Protein AF-A0AAW1X7Z1-F1 (afdb_monomer)

Sequence (571 aa):
MLVQHVFPEFSSPVGHLRAKAAWVAGQYAHINFSDPNNFLKALHSVVAGMRDPELPVRVDSVFALRSFVEACRDLNEIRPILPQLLDEFFKLMNEVENEDLVFTLETIVDKFGEEMAPYALGLCQNLAAAFWRCMNTAEADEDADDPGALAAVGCLRAISTILESVSRLPHLFVQVEPTLLPIMRRMLTTDGQEVFEEVLEIVSYMTFFSPTISLDMWSLWPLMMEALADWAIDFFPNILVPLDNYISRGTAHFLSCKEPDYQQSLWNMISSILADRNMEDGDIEPAPKLIQVLFQNCRGQVDQWVEPYIRITFERLRRAEKSYLKCLLVQVIADALYYNAALTLNILQKLGVAADLFNLWFQMLQEVKKSGVRVHFKREHDKKVCCLGLTSLLTLPAGQLPAEALGRVFRATLDLLVAYKEQVAAAAKEEEAEDDDDMDGFQTDDEDDGSDKEMGVDAEDGDEADSLKFQKLAAQAKCFRPSDEFDDDSDEDFSDDEELQSPIDEVDPFILFVDAVKAMQASDPPRFQSLTQTLDFHYQALANGVAQHAELRRAEIEKEKMEKAAAATVL

InterPro domains:
  IPR011989 Armadillo-like helical [G3DSA:1.25.10.10] (1-538)
  IPR016024 Armadillo-type fold [SSF48371] (2-546)
  IPR058669 Importin-7/11-like, TPR repeats [PF25758] (175-438)

Structure (mmCIF, N/CA/C/O backbone):
data_AF-A0AAW1X7Z1-F1
#
_entry.id   AF-A0AAW1X7Z1-F1
#
loop_
_atom_site.group_PDB
_atom_site.id
_atom_site.type_symbol
_atom_site.label_atom_id
_atom_site.label_alt_id
_atom_site.label_comp_id
_atom_site.label_asym_id
_atom_site.label_entity_id
_atom_site.label_seq_id
_atom_site.pdbx_PDB_ins_code
_atom_site.Cartn_x
_atom_site.Cartn_y
_atom_site.Cartn_z
_atom_site.occupancy
_atom_site.B_iso_or_equiv
_atom_site.auth_seq_id
_atom_site.auth_comp_id
_atom_site.auth_asym_id
_atom_site.auth_atom_id
_atom_site.pdbx_PDB_model_num
ATOM 1 N N . MET A 1 1 ? 24.630 26.904 -36.105 1.00 78.12 1 MET A N 1
ATOM 2 C CA . MET A 1 1 ? 25.651 26.047 -35.461 1.00 78.12 1 MET A CA 1
ATOM 3 C C . MET A 1 1 ? 25.358 24.567 -35.695 1.00 78.12 1 MET A C 1
ATOM 5 O O . MET A 1 1 ? 26.027 24.008 -36.551 1.00 78.12 1 MET A O 1
ATOM 9 N N . LEU A 1 2 ? 24.337 23.959 -35.068 1.00 84.25 2 LEU A N 1
ATOM 10 C CA . LEU A 1 2 ? 24.018 22.520 -35.229 1.00 84.25 2 LEU A CA 1
ATOM 11 C C . LEU A 1 2 ? 23.860 22.078 -36.695 1.00 84.25 2 LEU A C 1
ATOM 13 O O . LEU A 1 2 ? 24.589 21.210 -37.165 1.00 84.25 2 LEU A O 1
ATOM 17 N N . VAL A 1 3 ? 22.991 22.750 -37.456 1.00 85.69 3 VAL A N 1
ATOM 18 C CA . VAL A 1 3 ? 22.725 22.412 -38.869 1.00 85.69 3 VAL A CA 1
ATOM 19 C C . VAL A 1 3 ? 23.968 22.547 -39.761 1.00 85.69 3 VAL A C 1
ATOM 21 O O . VAL A 1 3 ? 24.129 21.799 -40.718 1.00 85.69 3 VAL A O 1
ATOM 24 N N . GLN A 1 4 ? 24.850 23.504 -39.462 1.00 86.88 4 GLN A N 1
ATOM 25 C CA . GLN A 1 4 ? 26.013 23.815 -40.300 1.00 86.88 4 GLN A CA 1
ATOM 26 C C . GLN A 1 4 ? 27.246 22.971 -39.961 1.00 86.88 4 GLN A C 1
ATOM 28 O O . GLN A 1 4 ? 28.031 22.687 -40.859 1.00 86.88 4 GLN A O 1
ATOM 33 N N . HIS A 1 5 ? 27.428 22.596 -38.692 1.00 88.50 5 HIS A N 1
ATOM 34 C CA . HIS A 1 5 ? 28.672 21.984 -38.211 1.00 88.50 5 HIS A CA 1
ATOM 35 C C . HIS A 1 5 ? 28.496 20.601 -37.582 1.00 88.50 5 HIS A C 1
ATOM 37 O O . HIS A 1 5 ? 29.456 19.848 -37.562 1.00 88.50 5 HIS A O 1
ATOM 43 N N . VAL A 1 6 ? 27.308 20.257 -37.079 1.00 88.62 6 VAL A N 1
ATOM 44 C CA . VAL A 1 6 ? 27.061 18.971 -36.399 1.00 88.62 6 VAL A CA 1
ATOM 45 C C . VAL A 1 6 ? 26.330 18.003 -37.324 1.00 88.62 6 VAL A C 1
ATOM 47 O O . VAL A 1 6 ? 26.737 16.858 -37.471 1.00 88.62 6 VAL A O 1
ATOM 50 N N . PHE A 1 7 ? 25.296 18.466 -38.032 1.00 90.44 7 PHE A N 1
ATOM 51 C CA . PHE A 1 7 ? 24.502 17.606 -38.921 1.00 90.44 7 PHE A CA 1
ATOM 52 C C . PHE A 1 7 ? 25.313 16.942 -40.050 1.00 90.44 7 PHE A C 1
ATOM 54 O O . PHE A 1 7 ? 25.061 15.771 -40.331 1.00 90.44 7 PHE A O 1
ATOM 61 N N . PRO A 1 8 ? 26.284 17.618 -40.699 1.00 92.31 8 PRO A N 1
ATOM 62 C CA . PRO A 1 8 ? 27.117 16.972 -41.714 1.00 92.31 8 PRO A CA 1
ATOM 63 C C . PRO A 1 8 ? 27.983 15.833 -41.158 1.00 92.31 8 PRO A C 1
ATOM 65 O O . PRO A 1 8 ? 28.265 14.872 -41.874 1.00 92.31 8 PRO A O 1
ATOM 68 N N . GLU A 1 9 ? 28.379 15.917 -39.885 1.00 91.88 9 GLU A N 1
ATOM 69 C CA . GLU A 1 9 ? 29.308 14.968 -39.268 1.00 91.88 9 GLU A CA 1
ATOM 70 C C . GLU A 1 9 ? 28.668 13.605 -38.978 1.00 91.88 9 GLU A C 1
ATOM 72 O O . GLU A 1 9 ? 29.387 12.612 -38.931 1.00 91.88 9 GLU A O 1
ATOM 77 N N . PHE A 1 10 ? 27.333 13.499 -38.918 1.00 89.31 10 PHE A N 1
ATOM 78 C CA . PHE A 1 10 ? 26.640 12.201 -38.847 1.00 89.31 10 PHE A CA 1
ATOM 79 C C . PHE A 1 10 ? 26.930 11.294 -40.054 1.00 89.31 10 PHE A C 1
ATOM 81 O O . PHE A 1 10 ? 26.824 10.078 -39.953 1.00 89.31 10 PHE A O 1
ATOM 88 N N . SER A 1 11 ? 27.309 11.864 -41.203 1.00 89.69 11 SER A N 1
ATOM 89 C CA . SER A 1 11 ? 27.696 11.114 -42.411 1.00 89.69 11 SER A CA 1
ATOM 90 C C . SER A 1 11 ? 29.213 11.060 -42.625 1.00 89.69 11 SER A C 1
ATOM 92 O O . SER A 1 11 ? 29.674 10.691 -43.708 1.00 89.69 11 SER A O 1
ATOM 94 N N . SER A 1 12 ? 30.004 11.456 -41.625 1.00 90.62 12 SER A N 1
ATOM 95 C CA . SER A 1 12 ? 31.462 11.463 -41.716 1.00 90.62 12 SER A CA 1
ATOM 96 C C . SER A 1 12 ? 32.001 10.041 -41.917 1.00 90.62 12 SER A C 1
ATOM 98 O O . SER A 1 12 ? 31.520 9.107 -41.270 1.00 90.62 12 SER A O 1
ATOM 100 N N . PRO A 1 13 ? 33.034 9.830 -42.756 1.00 89.06 13 PRO A N 1
ATOM 101 C CA . PRO A 1 13 ? 33.662 8.514 -42.900 1.00 89.06 13 PRO A CA 1
ATOM 102 C C . PRO A 1 13 ? 34.384 8.060 -41.622 1.00 89.06 13 PRO A C 1
ATOM 104 O O . PRO A 1 13 ? 34.803 6.911 -41.527 1.00 89.06 13 PRO A O 1
ATOM 107 N N . VAL A 1 14 ? 34.535 8.953 -40.643 1.00 90.56 14 VAL A N 1
ATOM 108 C CA . VAL A 1 14 ? 35.274 8.735 -39.405 1.00 90.56 14 VAL A CA 1
ATOM 109 C C . VAL A 1 14 ? 34.296 8.584 -38.237 1.00 90.56 14 VAL A C 1
ATOM 111 O O . VAL A 1 14 ? 33.600 9.541 -37.899 1.00 90.56 14 VAL A O 1
ATOM 114 N N . GLY A 1 15 ? 34.235 7.417 -37.589 1.00 88.81 15 GLY A N 1
ATOM 115 C CA . GLY A 1 15 ? 33.183 7.173 -36.596 1.00 88.81 15 GLY A CA 1
ATOM 116 C C . GLY A 1 15 ? 33.304 7.956 -35.297 1.00 88.81 15 GLY A C 1
ATOM 117 O O . GLY A 1 15 ? 32.279 8.340 -34.755 1.00 88.81 15 GLY A O 1
ATOM 118 N N . HIS A 1 16 ? 34.498 8.352 -34.843 1.00 89.88 16 HIS A N 1
ATOM 119 C CA . HIS A 1 16 ? 34.582 9.246 -33.676 1.00 89.88 16 HIS A CA 1
ATOM 120 C C . HIS A 1 16 ? 33.929 10.619 -33.921 1.00 89.88 16 HIS A C 1
ATOM 122 O O . HIS A 1 16 ? 33.432 11.232 -32.979 1.00 89.88 16 HIS A O 1
ATOM 128 N N . LEU A 1 17 ? 33.897 11.097 -35.174 1.00 91.81 17 LEU A N 1
ATOM 129 C CA . LEU A 1 17 ? 33.170 12.318 -35.533 1.00 91.81 17 LEU A CA 1
ATOM 130 C C . LEU A 1 17 ? 31.658 12.075 -35.548 1.00 91.81 17 LEU A C 1
ATOM 132 O O . LEU A 1 17 ? 30.921 12.917 -35.042 1.00 91.81 17 LEU A O 1
ATOM 136 N N . ARG A 1 18 ? 31.201 10.908 -36.029 1.00 94.50 18 ARG A N 1
ATOM 137 C CA . ARG A 1 18 ? 29.783 10.510 -35.958 1.00 94.50 18 ARG A CA 1
ATOM 138 C C . ARG A 1 18 ? 29.297 10.383 -34.509 1.00 94.50 18 ARG A C 1
ATOM 140 O O . ARG A 1 18 ? 28.257 10.937 -34.173 1.00 94.50 18 ARG A O 1
ATOM 147 N N . ALA A 1 19 ? 30.079 9.736 -33.643 1.00 91.38 19 ALA A N 1
ATOM 148 C CA . ALA A 1 19 ? 29.779 9.580 -32.217 1.00 91.38 19 ALA A CA 1
ATOM 149 C C . ALA A 1 19 ? 29.665 10.945 -31.521 1.00 91.38 19 ALA A C 1
ATOM 151 O O . ALA A 1 19 ? 28.648 11.263 -30.909 1.00 91.38 19 ALA A O 1
ATOM 152 N N . LYS A 1 20 ? 30.648 11.835 -31.731 1.00 93.12 20 LYS A N 1
ATOM 153 C CA . LYS A 1 20 ? 30.583 13.199 -31.187 1.00 93.12 20 LYS A CA 1
ATOM 154 C C . LYS A 1 20 ? 29.455 14.033 -31.778 1.00 93.12 20 LYS A C 1
ATOM 156 O O . LYS A 1 20 ? 28.903 14.859 -31.055 1.00 93.12 20 LYS A O 1
ATOM 161 N N . ALA A 1 21 ? 29.079 13.821 -33.036 1.00 92.75 21 ALA A N 1
ATOM 162 C CA . ALA A 1 21 ? 27.907 14.471 -33.609 1.00 92.75 21 ALA A CA 1
ATOM 163 C C . ALA A 1 21 ? 26.618 14.050 -32.886 1.00 92.75 21 ALA A C 1
ATOM 165 O O . ALA A 1 21 ? 25.820 14.922 -32.542 1.00 92.75 21 ALA A O 1
ATOM 166 N N . ALA A 1 22 ? 26.457 12.754 -32.594 1.00 92.50 22 ALA A N 1
ATOM 167 C CA . ALA A 1 22 ? 25.335 12.230 -31.816 1.00 92.50 22 ALA A CA 1
ATOM 168 C C . ALA A 1 22 ? 25.312 12.812 -30.397 1.00 92.50 22 ALA A C 1
ATOM 170 O O . ALA A 1 22 ? 24.315 13.418 -30.005 1.00 92.50 22 ALA A O 1
ATOM 171 N N . TRP A 1 23 ? 26.438 12.746 -29.680 1.00 92.12 23 TRP A N 1
ATOM 172 C CA . TRP A 1 23 ? 26.551 13.293 -28.327 1.00 92.12 23 TRP A CA 1
ATOM 173 C C . TRP A 1 23 ? 26.206 14.789 -28.270 1.00 92.12 23 TRP A C 1
ATOM 175 O O . TRP A 1 23 ? 25.364 15.201 -27.476 1.00 92.12 23 TRP A O 1
ATOM 185 N N . VAL A 1 24 ? 26.796 15.611 -29.153 1.00 93.06 24 VAL A N 1
ATOM 186 C CA . VAL A 1 24 ? 26.499 17.055 -29.203 1.00 93.06 24 VAL A CA 1
ATOM 187 C C . VAL A 1 24 ? 25.028 17.298 -29.537 1.00 93.06 24 VAL A C 1
ATOM 189 O O . VAL A 1 24 ? 24.424 18.196 -28.960 1.00 93.06 24 VAL A O 1
ATOM 192 N N . ALA A 1 25 ? 24.435 16.525 -30.449 1.00 91.69 25 ALA A N 1
ATOM 193 C CA . ALA A 1 25 ? 23.019 16.668 -30.770 1.00 91.69 25 ALA A CA 1
ATOM 194 C C . ALA A 1 25 ? 22.126 16.409 -29.545 1.00 91.69 25 ALA A C 1
ATOM 196 O O . ALA A 1 25 ? 21.204 17.191 -29.322 1.00 91.69 25 ALA A O 1
ATOM 197 N N . GLY A 1 26 ? 22.438 15.392 -28.733 1.00 89.88 26 GLY A N 1
ATOM 198 C CA . GLY A 1 26 ? 21.724 15.099 -27.484 1.00 89.88 26 GLY A CA 1
ATOM 199 C C . GLY A 1 26 ? 21.792 16.242 -26.466 1.00 89.88 26 GLY A C 1
ATOM 200 O O . GLY A 1 26 ? 20.762 16.670 -25.955 1.00 89.88 26 GLY A O 1
ATOM 201 N N . GLN A 1 27 ? 22.975 16.835 -26.256 1.00 90.38 27 GLN A N 1
ATOM 202 C CA . GLN A 1 27 ? 23.158 17.967 -25.323 1.00 90.38 27 GLN A CA 1
ATOM 203 C C . GLN A 1 27 ? 22.302 19.197 -25.667 1.00 90.38 27 GLN A C 1
ATOM 205 O O . GLN A 1 27 ? 21.994 20.015 -24.803 1.00 90.38 27 GLN A O 1
ATOM 210 N N . TYR A 1 28 ? 21.925 19.345 -26.937 1.00 90.62 28 TYR A N 1
ATOM 211 C CA . TYR A 1 28 ? 21.096 20.444 -27.418 1.00 90.62 28 TYR A CA 1
ATOM 212 C C . TYR A 1 28 ? 19.674 19.999 -27.790 1.00 90.62 28 TYR A C 1
ATOM 214 O O . TYR A 1 28 ? 18.987 20.734 -28.495 1.00 90.62 28 TYR A O 1
ATOM 222 N N . ALA A 1 29 ? 19.203 18.836 -27.331 1.00 86.75 29 ALA A N 1
ATOM 223 C CA . ALA A 1 29 ? 17.858 18.349 -27.648 1.00 86.75 29 ALA A CA 1
ATOM 224 C C . ALA A 1 29 ? 16.745 19.283 -27.129 1.00 86.75 29 ALA A C 1
ATOM 226 O O . ALA A 1 29 ? 15.744 19.477 -27.814 1.00 86.75 29 ALA A O 1
ATOM 227 N N . HIS A 1 30 ? 16.952 19.934 -25.978 1.00 85.69 30 HIS A N 1
ATOM 228 C CA . HIS A 1 30 ? 15.960 20.804 -25.326 1.00 85.69 30 HIS A CA 1
ATOM 229 C C . HIS A 1 30 ? 15.950 22.260 -25.822 1.00 85.69 30 HIS A C 1
ATOM 231 O O . HIS A 1 30 ? 15.233 23.095 -25.270 1.00 85.69 30 HIS A O 1
ATOM 237 N N . ILE A 1 31 ? 16.754 22.620 -26.829 1.00 88.44 31 ILE A N 1
ATOM 238 C CA . ILE A 1 31 ? 16.728 23.996 -27.341 1.00 88.44 31 ILE A CA 1
ATOM 239 C C . ILE A 1 31 ? 15.442 24.264 -28.128 1.00 88.44 31 ILE A C 1
ATOM 241 O O . ILE A 1 31 ? 14.893 23.385 -28.787 1.00 88.44 31 ILE A O 1
ATOM 245 N N . ASN A 1 32 ? 15.025 25.528 -28.175 1.00 81.75 32 ASN A N 1
ATOM 246 C CA . ASN A 1 32 ? 13.953 25.949 -29.072 1.00 81.75 32 ASN A CA 1
ATOM 247 C C . ASN A 1 32 ? 14.459 25.992 -30.522 1.00 81.75 32 ASN A C 1
ATOM 249 O O . ASN A 1 32 ? 15.088 26.961 -30.960 1.00 81.75 32 ASN A O 1
ATOM 253 N N . PHE A 1 33 ? 14.193 24.926 -31.279 1.00 82.38 33 PHE A N 1
ATOM 254 C CA . PHE A 1 33 ? 14.494 24.865 -32.706 1.00 82.38 33 PHE A CA 1
ATOM 255 C C . PHE A 1 33 ? 13.603 25.844 -33.476 1.00 82.38 33 PHE A C 1
ATOM 257 O O . PHE A 1 33 ? 12.383 25.734 -33.459 1.00 82.38 33 PHE A O 1
ATOM 264 N N . SER A 1 34 ? 14.215 26.776 -34.215 1.00 82.38 34 SER A N 1
ATOM 265 C CA . SER A 1 34 ? 13.469 27.727 -35.056 1.00 82.38 34 SER A CA 1
ATOM 266 C C . SER A 1 34 ? 12.692 27.053 -36.194 1.00 82.38 34 SER A C 1
ATOM 268 O O . SER A 1 34 ? 11.725 27.615 -36.690 1.00 82.38 34 SER A O 1
ATOM 270 N N . ASP A 1 35 ? 13.131 25.867 -36.623 1.00 82.88 35 ASP A N 1
ATOM 271 C CA . ASP A 1 35 ? 12.431 25.016 -37.587 1.00 82.88 35 ASP A CA 1
ATOM 272 C C . ASP A 1 35 ? 12.315 23.601 -36.992 1.00 82.88 35 ASP A C 1
ATOM 274 O O . ASP A 1 35 ? 13.356 22.949 -36.812 1.00 82.88 35 ASP A O 1
ATOM 278 N N . PRO A 1 36 ? 11.089 23.122 -36.696 1.00 81.75 36 PRO A N 1
ATOM 279 C CA . PRO A 1 36 ? 10.838 21.795 -36.129 1.00 81.75 36 PRO A CA 1
ATOM 280 C C . PRO A 1 36 ? 11.429 20.645 -36.952 1.00 81.75 36 PRO A C 1
ATOM 282 O O . PRO A 1 36 ? 11.825 19.622 -36.394 1.00 81.75 36 PRO A O 1
ATOM 285 N N . ASN A 1 37 ? 11.598 20.817 -38.268 1.00 85.38 37 ASN A N 1
ATOM 286 C CA . ASN A 1 37 ? 12.212 19.791 -39.114 1.00 85.38 37 ASN A CA 1
ATOM 287 C C . ASN A 1 37 ? 13.675 19.522 -38.743 1.00 85.38 37 ASN A C 1
ATOM 289 O O . ASN A 1 37 ? 14.184 18.430 -38.996 1.00 85.38 37 ASN A O 1
ATOM 293 N N . ASN A 1 38 ? 14.373 20.491 -38.142 1.00 87.62 38 ASN A N 1
ATOM 294 C CA . ASN A 1 38 ? 15.744 20.278 -37.684 1.00 87.62 38 ASN A CA 1
ATOM 295 C C . ASN A 1 38 ? 15.801 19.375 -36.450 1.00 87.62 38 ASN A C 1
ATOM 297 O O . ASN A 1 38 ? 16.740 18.588 -36.351 1.00 87.62 38 ASN A O 1
ATOM 301 N N . PHE A 1 39 ? 14.804 19.445 -35.562 1.00 87.50 39 PHE A N 1
ATOM 302 C CA . PHE A 1 39 ? 14.677 18.511 -34.442 1.00 87.50 39 PHE A CA 1
ATOM 303 C C . PHE A 1 39 ? 14.474 17.087 -34.967 1.00 87.50 39 PHE A C 1
ATOM 305 O O . PHE A 1 39 ? 15.271 16.202 -34.663 1.00 87.50 39 PHE A O 1
ATOM 312 N N . LEU A 1 40 ? 13.498 16.890 -35.862 1.00 85.81 40 LEU A N 1
ATOM 313 C CA . LEU A 1 40 ? 13.223 15.582 -36.473 1.00 85.81 40 LEU A CA 1
ATOM 314 C C . LEU A 1 40 ? 14.429 15.041 -37.243 1.00 85.81 40 LEU A C 1
ATOM 316 O O . LEU A 1 40 ? 14.763 13.863 -37.154 1.00 85.81 40 LEU A O 1
ATOM 320 N N . LYS A 1 41 ? 15.142 15.905 -37.969 1.00 87.94 41 LYS A N 1
ATOM 321 C CA . LYS A 1 41 ? 16.356 15.505 -38.682 1.00 87.94 41 LYS A CA 1
ATOM 322 C C . LYS A 1 41 ? 17.467 15.063 -37.728 1.00 87.94 41 LYS A C 1
ATOM 324 O O . LYS A 1 41 ? 18.165 14.098 -38.043 1.00 87.94 41 LYS A O 1
ATOM 329 N N . ALA A 1 42 ? 17.645 15.746 -36.597 1.00 88.56 42 ALA A N 1
ATOM 330 C CA . ALA A 1 42 ? 18.606 15.340 -35.575 1.00 88.56 42 ALA A CA 1
ATOM 331 C C . ALA A 1 42 ? 18.205 13.991 -34.963 1.00 88.56 42 ALA A C 1
ATOM 333 O O . ALA A 1 42 ? 19.017 13.069 -34.969 1.00 88.56 42 ALA A O 1
ATOM 334 N N . LEU A 1 43 ? 16.937 13.845 -34.568 1.00 87.81 43 LEU A N 1
ATOM 335 C CA . LEU A 1 43 ? 16.366 12.607 -34.038 1.00 87.81 43 LEU A CA 1
ATOM 336 C C . LEU A 1 43 ? 16.567 11.428 -35.000 1.00 87.81 43 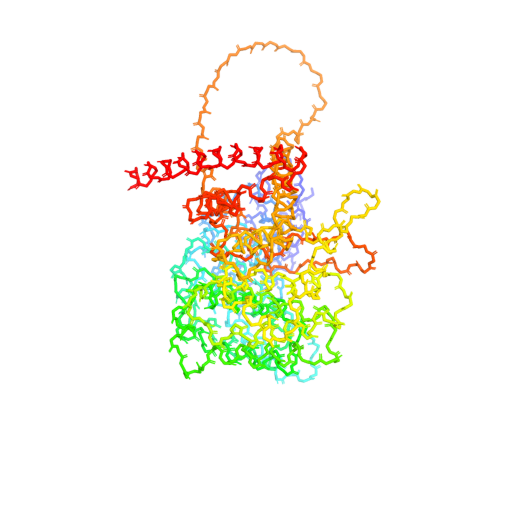LEU A C 1
ATOM 338 O O . LEU A 1 43 ? 17.134 10.410 -34.619 1.00 87.81 43 LEU A O 1
ATOM 342 N N . HIS A 1 44 ? 16.206 11.578 -36.275 1.00 88.31 44 HIS A N 1
ATOM 343 C CA . HIS A 1 44 ? 16.417 10.538 -37.288 1.00 88.31 44 HIS A CA 1
ATOM 344 C C . HIS A 1 44 ? 17.899 10.201 -37.493 1.00 88.31 44 HIS A C 1
ATOM 346 O O . HIS A 1 44 ? 18.232 9.048 -37.765 1.00 88.31 44 HIS A O 1
ATOM 352 N N . SER A 1 45 ? 18.795 11.184 -37.362 1.00 90.44 45 SER A N 1
ATOM 353 C CA . SER A 1 45 ? 20.241 10.953 -37.475 1.00 90.44 45 SER A CA 1
ATOM 354 C C . SER A 1 45 ? 20.774 10.156 -36.281 1.00 90.44 45 SER A C 1
ATOM 356 O O . SER A 1 45 ? 21.584 9.253 -36.472 1.00 90.44 45 SER A O 1
ATOM 358 N N . VAL A 1 46 ? 20.275 10.435 -35.075 1.00 90.69 46 VAL A N 1
ATOM 359 C CA . VAL A 1 46 ? 20.585 9.681 -33.852 1.00 90.69 46 VAL A CA 1
ATOM 360 C C . VAL A 1 46 ? 20.044 8.251 -33.941 1.00 90.69 46 VAL A C 1
ATOM 362 O O . VAL A 1 46 ? 20.793 7.298 -33.745 1.00 90.69 46 VAL A O 1
ATOM 365 N N . VAL A 1 47 ? 18.787 8.079 -34.354 1.00 88.31 47 VAL A N 1
ATOM 366 C CA . VAL A 1 47 ? 18.177 6.755 -34.574 1.00 88.31 47 VAL A CA 1
ATOM 367 C C . VAL A 1 47 ? 18.963 5.937 -35.603 1.00 88.31 47 VAL A C 1
ATOM 369 O O . VAL A 1 47 ? 19.200 4.746 -35.406 1.00 88.31 47 VAL A O 1
ATOM 372 N N . ALA A 1 48 ? 19.410 6.558 -36.698 1.00 89.44 48 ALA A N 1
ATOM 373 C CA . ALA A 1 48 ? 20.253 5.884 -37.683 1.00 89.44 48 ALA A CA 1
ATOM 374 C C . ALA A 1 48 ? 21.619 5.474 -37.097 1.00 89.44 48 ALA A C 1
ATOM 376 O O . ALA A 1 48 ? 22.125 4.401 -37.431 1.00 89.44 48 ALA A O 1
ATOM 377 N N . GLY A 1 49 ? 22.184 6.293 -36.204 1.00 90.25 49 GLY A N 1
ATOM 378 C CA . GLY A 1 49 ? 23.444 6.030 -35.506 1.00 90.25 49 GLY A CA 1
ATOM 379 C C . GLY A 1 49 ? 23.411 4.804 -34.587 1.00 90.25 49 GLY A C 1
ATOM 380 O O . GLY A 1 49 ? 24.440 4.158 -34.403 1.00 90.25 49 GLY A O 1
ATOM 381 N N . MET A 1 50 ? 22.235 4.389 -34.102 1.00 89.00 50 MET A N 1
ATOM 382 C CA . MET A 1 50 ? 22.084 3.139 -33.335 1.00 89.00 50 MET A CA 1
ATOM 383 C C . MET A 1 50 ? 22.437 1.883 -34.147 1.00 89.00 50 MET A C 1
ATOM 385 O O . MET A 1 50 ? 22.759 0.849 -33.570 1.00 89.00 50 MET A O 1
ATOM 389 N N . ARG A 1 51 ? 22.417 1.971 -35.483 1.00 89.06 51 ARG A N 1
ATOM 390 C CA . ARG A 1 51 ? 22.777 0.878 -36.404 1.00 89.06 51 ARG A CA 1
ATOM 391 C C . ARG A 1 51 ? 24.170 1.037 -37.013 1.00 89.06 51 ARG A C 1
ATOM 393 O O . ARG A 1 51 ? 24.489 0.371 -38.000 1.00 89.06 51 ARG A O 1
ATOM 400 N N . ASP A 1 52 ? 24.982 1.950 -36.485 1.00 92.12 52 ASP A N 1
ATOM 401 C CA . ASP A 1 52 ? 26.326 2.196 -37.001 1.00 92.12 52 ASP A CA 1
ATOM 402 C C . ASP A 1 52 ? 27.238 0.974 -36.777 1.00 92.12 52 ASP A C 1
ATOM 404 O O . ASP A 1 52 ? 27.148 0.313 -35.738 1.00 92.12 52 ASP A O 1
ATOM 408 N N . PRO A 1 53 ? 28.141 0.651 -37.722 1.00 88.69 53 PRO A N 1
ATOM 409 C CA . PRO A 1 53 ? 29.101 -0.436 -37.535 1.00 88.69 53 PRO A CA 1
ATOM 410 C C . PRO A 1 53 ? 30.075 -0.204 -36.369 1.00 88.69 53 PRO A C 1
ATOM 412 O O . PRO A 1 53 ? 30.632 -1.170 -35.849 1.00 88.69 53 PRO A O 1
ATOM 415 N N . GLU A 1 54 ? 30.324 1.045 -35.969 1.00 89.88 54 GLU A N 1
ATOM 416 C CA . GLU A 1 54 ? 31.239 1.372 -34.878 1.00 89.88 54 GLU A CA 1
ATOM 417 C C . GLU A 1 54 ? 30.498 1.474 -33.538 1.00 89.88 54 GLU A C 1
ATOM 419 O O . GLU A 1 54 ? 29.590 2.285 -33.360 1.00 89.88 54 GLU A O 1
ATOM 424 N N . LEU A 1 55 ? 30.935 0.680 -32.554 1.00 89.00 55 LEU A N 1
ATOM 425 C CA . LEU A 1 55 ? 30.330 0.629 -31.219 1.00 89.00 55 LEU A CA 1
ATOM 426 C C . LEU A 1 55 ? 30.212 2.001 -30.519 1.00 89.00 55 LEU A C 1
ATOM 428 O O . LEU A 1 55 ? 29.130 2.288 -30.011 1.00 89.00 55 LEU A O 1
ATOM 432 N N . PRO A 1 56 ? 31.237 2.883 -30.525 1.00 89.50 56 PRO A N 1
ATOM 433 C CA . PRO A 1 56 ? 31.126 4.191 -29.874 1.00 89.50 56 PRO A CA 1
ATOM 434 C C . PRO A 1 56 ? 30.001 5.062 -30.442 1.00 89.50 56 PRO A C 1
ATOM 436 O O . PRO A 1 56 ? 29.389 5.829 -29.709 1.00 89.50 56 PRO A O 1
ATOM 439 N N . VAL A 1 57 ? 29.706 4.932 -31.741 1.00 91.75 57 VAL A N 1
ATOM 440 C CA . VAL A 1 57 ? 28.618 5.680 -32.384 1.00 91.75 57 VAL A CA 1
ATOM 441 C C . VAL A 1 57 ? 27.269 5.162 -31.904 1.00 91.75 57 VAL A C 1
ATOM 443 O O . VAL A 1 57 ? 26.395 5.971 -31.604 1.00 91.75 57 VAL A O 1
ATOM 446 N N . ARG A 1 58 ? 27.110 3.837 -31.782 1.00 91.94 58 ARG A N 1
ATOM 447 C CA . ARG A 1 58 ? 25.877 3.222 -31.269 1.00 91.94 58 ARG A CA 1
ATOM 448 C C . ARG A 1 58 ? 25.584 3.659 -29.833 1.00 91.94 58 ARG A C 1
ATOM 450 O O . ARG A 1 58 ? 24.461 4.064 -29.557 1.00 91.94 58 ARG A O 1
ATOM 457 N N . VAL A 1 59 ? 26.596 3.645 -28.962 1.00 89.62 59 VAL A N 1
ATOM 458 C CA . VAL A 1 59 ? 26.473 4.056 -27.551 1.00 89.62 59 VAL A CA 1
ATOM 459 C C . VAL A 1 59 ? 26.122 5.543 -27.421 1.00 89.62 59 VAL A C 1
ATOM 461 O O . VAL A 1 59 ? 25.081 5.864 -26.853 1.00 89.62 59 VAL A O 1
ATOM 464 N N . ASP A 1 60 ? 26.902 6.447 -28.030 1.00 90.38 60 ASP A N 1
ATOM 465 C CA . ASP A 1 60 ? 26.624 7.896 -27.966 1.00 90.38 60 ASP A CA 1
ATOM 466 C C . ASP A 1 60 ? 25.264 8.250 -28.604 1.00 90.38 60 ASP A C 1
ATOM 468 O O . ASP A 1 60 ? 24.610 9.210 -28.193 1.00 90.38 60 ASP A O 1
ATOM 472 N N . SER A 1 61 ? 24.810 7.472 -29.595 1.00 91.25 61 SER A N 1
ATOM 473 C CA . SER A 1 61 ? 23.479 7.635 -30.192 1.00 91.25 61 SER A CA 1
ATOM 474 C C . SER A 1 61 ? 22.360 7.226 -29.239 1.00 91.25 61 SER A C 1
ATOM 476 O O . SER A 1 61 ? 21.346 7.913 -29.181 1.00 91.25 61 SER A O 1
ATOM 478 N N . VAL A 1 62 ? 22.527 6.154 -28.463 1.00 88.94 62 VAL A N 1
ATOM 479 C CA . VAL A 1 62 ? 21.534 5.778 -27.448 1.00 88.94 62 VAL A CA 1
ATOM 480 C C . VAL A 1 62 ? 21.436 6.844 -26.359 1.00 88.94 62 VAL A C 1
ATOM 482 O O . VAL A 1 62 ? 20.334 7.275 -26.034 1.00 88.94 62 VAL A O 1
ATOM 485 N N . PHE A 1 63 ? 22.561 7.358 -25.866 1.00 87.88 63 PHE A N 1
ATOM 486 C CA . PHE A 1 63 ? 22.526 8.412 -24.845 1.00 87.88 63 PHE A CA 1
ATOM 487 C C . PHE A 1 63 ? 21.884 9.694 -25.368 1.00 87.88 63 PHE A C 1
ATOM 489 O O . PHE A 1 63 ? 21.086 10.323 -24.679 1.00 87.88 63 PHE A O 1
ATOM 496 N N . ALA A 1 64 ? 22.178 10.066 -26.616 1.00 90.75 64 ALA A N 1
ATOM 497 C CA . ALA A 1 64 ? 21.514 11.196 -27.247 1.00 90.75 64 ALA A CA 1
ATOM 498 C C . ALA A 1 64 ? 20.007 10.953 -27.423 1.00 90.75 64 ALA A C 1
ATOM 500 O O . ALA A 1 64 ? 19.223 11.887 -27.252 1.00 90.75 64 ALA A O 1
ATOM 501 N N . LEU A 1 65 ? 19.594 9.718 -27.743 1.00 89.31 65 LEU A N 1
ATOM 502 C CA . LEU A 1 65 ? 18.186 9.356 -27.912 1.00 89.31 65 LEU A CA 1
ATOM 503 C C . LEU A 1 65 ? 17.382 9.654 -26.647 1.00 89.31 65 LEU A C 1
ATOM 505 O O . LEU A 1 65 ? 16.282 10.184 -26.782 1.00 89.31 65 LEU A O 1
ATOM 509 N N . ARG A 1 66 ? 17.936 9.394 -25.455 1.00 88.12 66 ARG A N 1
ATOM 510 C CA . ARG A 1 66 ? 17.305 9.743 -24.173 1.00 88.12 66 ARG A CA 1
ATOM 511 C C . ARG A 1 66 ? 16.844 11.200 -24.153 1.00 88.12 66 ARG A C 1
ATOM 513 O O . ARG A 1 66 ? 15.652 11.466 -24.039 1.00 88.12 66 ARG A O 1
ATOM 520 N N . SER A 1 67 ? 17.771 12.133 -24.373 1.00 89.44 67 SER A N 1
ATOM 521 C CA . SER A 1 67 ? 17.482 13.572 -24.350 1.00 89.44 67 SER A CA 1
ATOM 522 C C . SER A 1 67 ? 16.479 13.982 -25.430 1.00 89.44 67 SER A C 1
ATOM 524 O O . SER A 1 67 ? 15.650 14.864 -25.219 1.00 89.44 67 SER A O 1
ATOM 526 N N . PHE A 1 68 ? 16.517 13.340 -26.602 1.00 88.62 68 PHE A N 1
ATOM 527 C CA . PHE A 1 68 ? 15.523 13.600 -27.643 1.00 88.62 68 PHE A CA 1
ATOM 528 C C . PHE A 1 68 ? 14.131 13.083 -27.281 1.00 88.62 68 PHE A C 1
ATOM 530 O O . PHE A 1 68 ? 13.161 13.767 -27.590 1.00 88.62 68 PHE A O 1
ATOM 537 N N . VAL A 1 69 ? 14.021 11.912 -26.652 1.00 87.12 69 VAL A N 1
ATOM 538 C CA . VAL A 1 69 ? 12.747 11.345 -26.184 1.00 87.12 69 VAL A CA 1
ATOM 539 C C . VAL A 1 69 ? 12.165 12.203 -25.059 1.00 87.12 69 VAL A C 1
ATOM 541 O O . VAL A 1 69 ? 10.980 12.525 -25.097 1.00 87.12 69 VAL A O 1
ATOM 544 N N . GLU A 1 70 ? 12.997 12.670 -24.127 1.00 86.31 70 GLU A N 1
ATOM 545 C CA . GLU A 1 70 ? 12.598 13.609 -23.069 1.00 86.31 70 GLU A CA 1
ATOM 546 C C . GLU A 1 70 ? 12.103 14.950 -23.636 1.00 86.31 70 GLU A C 1
ATOM 548 O O . GLU A 1 70 ? 11.091 15.481 -23.177 1.00 86.31 70 GLU A O 1
ATOM 553 N N . ALA A 1 71 ? 12.784 15.487 -24.654 1.00 85.12 71 ALA A N 1
ATOM 554 C CA . ALA A 1 71 ? 12.429 16.748 -25.310 1.00 85.12 71 ALA A CA 1
ATOM 555 C C . ALA A 1 71 ? 11.283 16.629 -26.337 1.00 85.12 71 ALA A C 1
ATOM 557 O O . ALA A 1 71 ? 10.805 17.648 -26.850 1.00 85.12 71 ALA A O 1
ATOM 558 N N . CYS A 1 72 ? 10.869 15.410 -26.695 1.00 81.62 72 CYS A N 1
ATOM 559 C CA . CYS A 1 72 ? 9.894 15.186 -27.754 1.00 81.62 72 CYS A CA 1
ATOM 560 C C . CYS A 1 72 ? 8.486 15.573 -27.288 1.00 81.62 72 CYS A C 1
ATOM 562 O O . CYS A 1 72 ? 7.953 14.996 -26.345 1.00 81.62 72 CYS A O 1
ATOM 564 N N . ARG A 1 73 ? 7.862 16.536 -27.979 1.00 75.88 73 ARG A N 1
ATOM 565 C CA . ARG A 1 73 ? 6.475 16.949 -27.700 1.00 75.88 73 ARG A CA 1
ATOM 566 C C . ARG A 1 73 ? 5.434 16.027 -28.332 1.00 75.88 73 ARG A C 1
ATOM 568 O O . ARG A 1 73 ? 4.335 15.922 -27.810 1.00 75.88 73 ARG A O 1
ATOM 575 N N . ASP A 1 74 ? 5.772 15.396 -29.457 1.00 79.19 74 ASP A N 1
ATOM 576 C CA . ASP A 1 74 ? 4.877 14.493 -30.181 1.00 79.19 74 ASP A CA 1
ATOM 577 C C . ASP A 1 74 ? 5.558 13.140 -30.420 1.00 79.19 74 ASP A C 1
ATOM 579 O O . ASP A 1 74 ? 6.426 12.994 -31.284 1.00 79.19 74 ASP A O 1
ATOM 583 N N . LEU A 1 75 ? 5.133 12.135 -29.656 1.00 77.25 75 LEU A N 1
ATOM 584 C CA . LEU A 1 75 ? 5.664 10.776 -29.736 1.00 77.25 75 LEU A CA 1
ATOM 585 C C . LEU A 1 75 ? 5.239 10.038 -31.017 1.00 77.25 75 LEU A C 1
ATOM 587 O O . LEU A 1 75 ? 5.829 9.000 -31.332 1.00 77.25 75 LEU A O 1
ATOM 591 N N . ASN A 1 76 ? 4.279 10.558 -31.798 1.00 80.56 76 ASN A N 1
ATOM 592 C CA . ASN A 1 76 ? 3.789 9.918 -33.027 1.00 80.56 76 ASN A CA 1
ATOM 593 C C . ASN A 1 76 ? 4.880 9.667 -34.075 1.00 80.56 76 ASN A C 1
ATOM 595 O O . ASN A 1 76 ? 4.737 8.760 -34.892 1.00 80.56 76 ASN A O 1
ATOM 599 N N . GLU A 1 77 ? 5.976 10.420 -34.037 1.00 76.69 77 GLU A N 1
ATOM 600 C CA . GLU A 1 77 ? 7.122 10.237 -34.935 1.00 76.69 77 GLU A CA 1
ATOM 601 C C 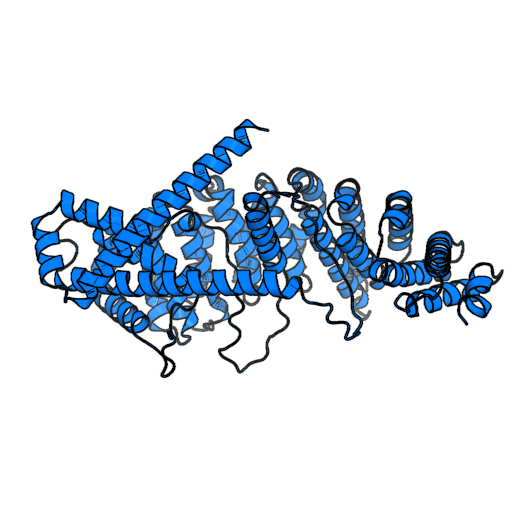. GLU A 1 77 ? 7.995 9.034 -34.533 1.00 76.69 77 GLU A C 1
ATOM 603 O O . GLU A 1 77 ? 8.613 8.386 -35.380 1.00 76.69 77 GLU A O 1
ATOM 608 N N . ILE A 1 78 ? 8.018 8.685 -33.242 1.00 80.31 78 ILE A N 1
ATOM 609 C CA . ILE A 1 78 ? 8.826 7.584 -32.699 1.00 80.31 78 ILE A CA 1
ATOM 610 C C . ILE A 1 78 ? 8.012 6.283 -32.630 1.00 80.31 78 ILE A C 1
ATOM 612 O O . ILE A 1 78 ? 8.560 5.203 -32.864 1.00 80.31 78 ILE A O 1
ATOM 616 N N . ARG A 1 79 ? 6.694 6.361 -32.399 1.00 84.19 79 ARG A N 1
ATOM 617 C CA . ARG A 1 79 ? 5.791 5.192 -32.320 1.00 84.19 79 ARG A CA 1
ATOM 618 C C . ARG A 1 79 ? 5.993 4.154 -33.441 1.00 84.19 79 ARG A C 1
ATOM 620 O O . ARG A 1 79 ? 6.121 2.970 -33.128 1.00 84.19 79 ARG A O 1
ATOM 627 N N . PRO A 1 80 ? 6.097 4.525 -34.736 1.00 85.44 80 PRO A N 1
ATOM 628 C CA . PRO A 1 80 ? 6.238 3.553 -35.823 1.00 85.44 80 PRO A CA 1
ATOM 629 C C . PRO A 1 80 ? 7.581 2.815 -35.818 1.00 85.44 80 PRO A C 1
ATOM 631 O O . PRO A 1 80 ? 7.690 1.718 -36.370 1.00 85.44 80 PRO A O 1
ATOM 634 N N . ILE A 1 81 ? 8.615 3.427 -35.236 1.00 85.06 81 ILE A N 1
ATOM 635 C CA . ILE A 1 81 ? 9.979 2.890 -35.194 1.00 85.06 81 ILE A CA 1
ATOM 636 C C . ILE A 1 81 ? 10.325 2.262 -33.842 1.00 85.06 81 ILE A C 1
ATOM 638 O O . ILE A 1 81 ? 11.338 1.571 -33.757 1.00 85.06 81 ILE A O 1
ATOM 642 N N . LEU A 1 82 ? 9.477 2.426 -32.823 1.00 85.19 82 LEU A N 1
ATOM 643 C CA . LEU A 1 82 ? 9.671 1.920 -31.464 1.00 85.19 82 LEU A CA 1
ATOM 644 C C . LEU A 1 82 ? 10.103 0.441 -31.400 1.00 85.19 82 LEU A C 1
ATOM 646 O O . LEU A 1 82 ? 11.153 0.177 -30.815 1.00 85.19 82 LEU A O 1
ATOM 650 N N . PRO A 1 83 ? 9.419 -0.526 -32.049 1.00 84.25 83 PRO A N 1
ATOM 651 C CA . PRO A 1 83 ? 9.873 -1.920 -32.030 1.00 84.25 83 PRO A CA 1
ATOM 652 C C . PRO A 1 83 ? 11.291 -2.109 -32.581 1.00 84.25 83 PRO A C 1
ATOM 654 O O . PRO A 1 83 ? 12.037 -2.959 -32.102 1.00 84.25 83 PRO A O 1
ATOM 657 N N . GLN A 1 84 ? 11.683 -1.316 -33.581 1.00 85.12 84 GLN A N 1
ATOM 658 C CA . GLN A 1 84 ? 13.032 -1.384 -34.138 1.00 85.12 84 GLN A CA 1
ATOM 659 C C . GLN A 1 84 ? 14.067 -0.738 -33.212 1.00 85.12 84 GLN A C 1
ATOM 661 O O . GLN A 1 84 ? 15.204 -1.199 -33.174 1.00 85.12 84 GLN A O 1
ATOM 666 N N . LEU A 1 85 ? 13.690 0.325 -32.494 1.00 85.94 85 LEU A N 1
ATOM 667 C CA . LEU A 1 85 ? 14.546 0.961 -31.492 1.00 85.94 85 LEU A CA 1
ATOM 668 C C . LEU A 1 85 ? 14.831 -0.002 -30.345 1.00 85.94 85 LEU A C 1
ATOM 670 O O . LEU A 1 85 ? 15.996 -0.196 -30.015 1.00 85.94 85 LEU A O 1
ATOM 674 N N . LEU A 1 86 ? 13.793 -0.650 -29.808 1.00 85.94 86 LEU A N 1
ATOM 675 C CA . LEU A 1 86 ? 13.927 -1.630 -28.730 1.00 85.94 86 LEU A CA 1
ATOM 676 C C . LEU A 1 86 ? 14.809 -2.820 -29.147 1.00 85.94 86 LEU A C 1
ATOM 678 O O . LEU A 1 86 ? 15.679 -3.222 -28.382 1.00 85.94 86 LEU A O 1
ATOM 682 N N . ASP A 1 87 ? 14.660 -3.341 -30.372 1.00 84.25 87 ASP A N 1
ATOM 683 C CA . ASP A 1 87 ? 15.512 -4.430 -30.887 1.00 84.25 87 ASP A CA 1
ATOM 684 C C . ASP A 1 87 ? 17.001 -4.038 -30.952 1.00 84.25 87 ASP A C 1
ATOM 686 O O . ASP A 1 87 ? 17.870 -4.791 -30.507 1.00 84.25 87 ASP A O 1
ATOM 690 N N . GLU A 1 88 ? 17.321 -2.843 -31.460 1.00 86.75 88 GLU A N 1
ATOM 691 C CA . GLU A 1 88 ? 18.707 -2.346 -31.464 1.00 86.75 88 GLU A CA 1
ATOM 692 C C . GLU A 1 88 ? 19.225 -2.069 -30.046 1.00 86.75 88 GLU A C 1
ATOM 694 O O . GLU A 1 88 ? 20.388 -2.350 -29.747 1.00 86.75 88 GLU A O 1
ATOM 699 N N . PHE A 1 89 ? 18.353 -1.603 -29.152 1.00 85.25 89 PHE A N 1
ATOM 700 C CA . PHE A 1 89 ? 18.666 -1.410 -27.740 1.00 85.25 89 PHE A CA 1
ATOM 701 C C . PHE A 1 89 ? 19.095 -2.716 -27.070 1.00 85.25 89 PHE A C 1
ATOM 703 O O . PHE A 1 89 ? 20.143 -2.783 -26.428 1.00 85.25 89 PHE A O 1
ATOM 710 N N . PHE A 1 90 ? 18.325 -3.788 -27.273 1.00 80.62 90 PHE A N 1
ATOM 711 C CA . PHE A 1 90 ? 18.629 -5.104 -26.716 1.00 80.62 90 PHE A CA 1
ATOM 712 C C . PHE A 1 90 ? 19.922 -5.691 -27.267 1.00 80.62 90 PHE A C 1
ATOM 714 O O . PHE A 1 90 ? 20.674 -6.320 -26.522 1.00 80.62 90 PHE A O 1
ATOM 721 N N . LYS A 1 91 ? 20.218 -5.488 -28.555 1.00 84.12 91 LYS A N 1
ATOM 722 C CA . LYS A 1 91 ? 21.511 -5.900 -29.123 1.00 84.12 91 LYS A CA 1
ATOM 723 C C . LYS A 1 91 ? 22.659 -5.188 -28.419 1.00 84.12 91 LYS A C 1
ATOM 725 O O . LYS A 1 91 ? 23.632 -5.843 -28.058 1.00 84.12 91 LYS A O 1
ATOM 730 N N . LEU A 1 92 ? 22.522 -3.883 -28.185 1.00 85.12 92 LEU A N 1
ATOM 731 C CA . LEU A 1 92 ? 23.561 -3.090 -27.540 1.00 85.12 92 LEU A CA 1
ATOM 732 C C . LEU A 1 92 ? 23.742 -3.453 -26.059 1.00 85.12 92 LEU A C 1
ATOM 734 O O . LEU A 1 92 ? 24.875 -3.668 -25.646 1.00 85.12 92 LEU A O 1
ATOM 738 N N . MET A 1 93 ? 22.662 -3.629 -25.288 1.00 78.94 93 MET A N 1
ATOM 739 C CA . MET A 1 93 ? 22.733 -4.080 -23.882 1.00 78.94 93 MET A CA 1
ATOM 740 C C . MET A 1 93 ? 23.314 -5.495 -23.718 1.00 78.94 93 MET A C 1
ATOM 742 O O . MET A 1 93 ? 23.825 -5.868 -22.661 1.00 78.94 93 MET A O 1
ATOM 746 N N . ASN A 1 94 ? 23.220 -6.334 -24.751 1.00 77.19 94 ASN A N 1
ATOM 747 C CA . ASN A 1 94 ? 23.860 -7.649 -24.752 1.00 77.19 94 ASN A CA 1
ATOM 748 C C . ASN A 1 94 ? 25.356 -7.580 -25.106 1.00 77.19 94 ASN A C 1
ATOM 750 O O . ASN A 1 94 ? 26.095 -8.503 -24.774 1.00 77.19 94 ASN A O 1
ATOM 754 N N . GLU A 1 95 ? 25.805 -6.505 -25.757 1.00 81.62 95 GLU A N 1
ATOM 755 C CA . GLU A 1 95 ? 27.192 -6.308 -26.194 1.00 81.62 95 GLU A CA 1
ATOM 756 C C . GLU A 1 95 ? 28.006 -5.434 -25.224 1.00 81.62 95 GLU A C 1
ATOM 758 O O . GLU A 1 95 ? 29.219 -5.615 -25.122 1.00 81.62 95 GLU A O 1
ATOM 763 N N . VAL A 1 96 ? 27.354 -4.506 -24.514 1.00 77.06 96 VAL A N 1
ATOM 764 C CA . VAL A 1 96 ? 27.983 -3.527 -23.618 1.00 77.06 96 VAL A CA 1
ATOM 765 C C . VAL A 1 96 ? 27.304 -3.523 -22.255 1.00 77.06 96 VAL A C 1
ATOM 767 O O . VAL A 1 96 ? 26.089 -3.371 -22.157 1.00 77.06 96 VAL A O 1
ATOM 770 N N . GLU A 1 97 ? 28.117 -3.623 -21.207 1.00 70.31 97 GLU A N 1
ATOM 771 C CA . GLU A 1 97 ? 27.709 -3.409 -19.819 1.00 70.31 97 GLU A CA 1
ATOM 772 C C . GLU A 1 97 ? 27.896 -1.924 -19.485 1.00 70.31 97 GLU A C 1
ATOM 774 O O . GLU A 1 97 ? 29.019 -1.452 -19.304 1.00 70.31 97 GLU A O 1
ATOM 779 N N . ASN A 1 98 ? 26.806 -1.155 -19.507 1.00 76.19 98 ASN A N 1
ATOM 780 C CA . ASN A 1 98 ? 26.824 0.277 -19.221 1.00 76.19 98 ASN A CA 1
ATOM 781 C C . ASN A 1 98 ? 25.488 0.719 -18.595 1.00 76.19 98 ASN A C 1
ATOM 783 O O . ASN A 1 98 ? 24.422 0.415 -19.129 1.00 76.19 98 ASN A O 1
ATOM 787 N N . GLU A 1 99 ? 25.566 1.440 -17.475 1.00 74.81 99 GLU A N 1
ATOM 788 C CA . GLU A 1 99 ? 24.410 1.898 -16.690 1.00 74.81 99 GLU A CA 1
ATOM 789 C C . GLU A 1 99 ? 23.528 2.914 -17.432 1.00 74.81 99 GLU A C 1
ATOM 791 O O . GLU A 1 99 ? 22.303 2.816 -17.394 1.00 74.81 99 GLU A O 1
ATOM 796 N N . ASP A 1 100 ? 24.127 3.831 -18.196 1.00 80.38 100 ASP A N 1
ATOM 797 C CA . ASP A 1 100 ? 23.407 4.868 -18.941 1.00 80.38 100 ASP A CA 1
ATOM 798 C C . ASP A 1 100 ? 22.488 4.271 -20.019 1.00 80.38 100 ASP A C 1
ATOM 800 O O . ASP A 1 100 ? 21.458 4.863 -20.367 1.00 80.38 100 ASP A O 1
ATOM 804 N N . LEU A 1 101 ? 22.825 3.084 -20.543 1.00 82.06 101 LEU A N 1
ATOM 805 C CA . LEU A 1 101 ? 21.919 2.323 -21.405 1.00 82.06 101 LEU A CA 1
ATOM 806 C C . LEU A 1 101 ? 20.672 1.906 -20.621 1.00 82.06 101 LEU A C 1
ATOM 808 O O . LEU A 1 101 ? 19.558 2.089 -21.096 1.00 82.06 101 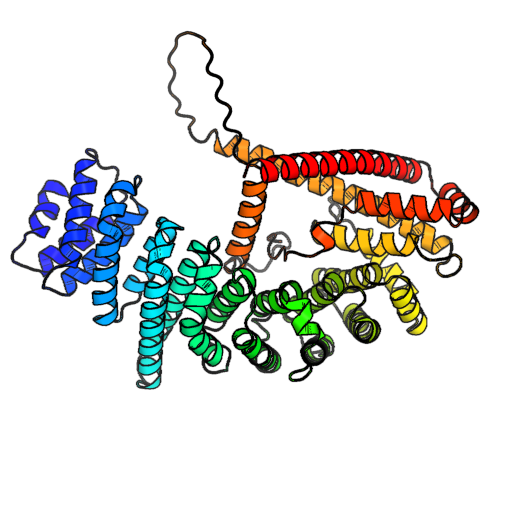LEU A O 1
ATOM 812 N N . VAL A 1 102 ? 20.819 1.392 -19.407 1.00 77.56 102 VAL A N 1
ATOM 813 C CA . VAL A 1 102 ? 19.662 0.958 -18.621 1.00 77.56 102 VAL A CA 1
ATOM 814 C C . VAL A 1 102 ? 18.768 2.149 -18.259 1.00 77.56 102 VAL A C 1
ATOM 816 O O . VAL A 1 102 ? 17.565 2.096 -18.511 1.00 77.56 102 VAL A O 1
ATOM 819 N N . PHE A 1 103 ? 19.355 3.268 -17.823 1.00 79.19 103 PHE A N 1
ATOM 820 C CA . PHE A 1 103 ? 18.601 4.498 -17.539 1.00 79.19 103 PHE A CA 1
ATOM 821 C C . PHE A 1 103 ? 17.891 5.068 -18.770 1.00 79.19 103 PHE A C 1
ATOM 823 O O . PHE A 1 103 ? 16.776 5.581 -18.684 1.00 79.19 103 PHE A O 1
ATOM 830 N N . THR A 1 104 ? 18.512 4.976 -19.948 1.00 83.56 104 THR A N 1
ATOM 831 C CA . THR A 1 104 ? 17.858 5.413 -21.186 1.00 83.56 104 THR A CA 1
ATOM 832 C C . THR A 1 104 ? 16.642 4.543 -21.507 1.00 83.56 104 THR A C 1
ATOM 834 O O . THR A 1 104 ? 15.623 5.069 -21.956 1.00 83.56 104 THR A O 1
ATOM 837 N N . LEU A 1 105 ? 16.717 3.228 -21.275 1.00 82.81 105 LEU A N 1
ATOM 838 C CA . LEU A 1 105 ? 15.575 2.338 -21.480 1.00 82.81 105 LEU A CA 1
ATOM 839 C C . LEU A 1 105 ? 14.429 2.673 -20.527 1.00 82.81 105 LEU A C 1
ATOM 841 O O . LEU A 1 105 ? 13.290 2.754 -20.976 1.00 82.81 105 LEU A O 1
ATOM 845 N N . GLU A 1 106 ? 14.739 2.902 -19.254 1.00 79.56 106 GLU A N 1
ATOM 846 C CA . GLU A 1 106 ? 13.782 3.332 -18.232 1.00 79.56 106 GLU A CA 1
ATOM 847 C C . GLU A 1 106 ? 13.021 4.589 -18.679 1.00 79.56 106 GLU A C 1
ATOM 849 O O . GLU A 1 106 ? 11.795 4.580 -18.746 1.00 79.56 106 GLU A O 1
ATOM 854 N N . THR A 1 107 ? 13.744 5.626 -19.119 1.00 82.19 107 THR A N 1
ATOM 855 C CA . THR A 1 107 ? 13.144 6.875 -19.627 1.00 82.19 107 THR A CA 1
ATOM 856 C C . THR A 1 107 ? 12.244 6.642 -20.844 1.00 82.19 107 THR A C 1
ATOM 858 O O . THR A 1 107 ? 11.198 7.274 -20.990 1.00 82.19 107 THR A O 1
ATOM 861 N N . ILE A 1 108 ? 12.639 5.742 -21.751 1.00 83.06 108 ILE A N 1
ATOM 862 C CA . ILE A 1 108 ? 11.808 5.393 -22.907 1.00 83.06 108 ILE A CA 1
ATOM 863 C C . ILE A 1 108 ? 10.530 4.691 -22.429 1.00 83.06 108 ILE A C 1
ATOM 865 O O . ILE A 1 108 ? 9.443 5.065 -22.858 1.00 83.06 108 ILE A O 1
ATOM 869 N N . VAL A 1 109 ? 10.630 3.699 -21.544 1.00 81.44 109 VAL A N 1
ATOM 870 C CA . VAL A 1 109 ? 9.462 2.973 -21.017 1.00 81.44 109 VAL A CA 1
ATOM 871 C C . VAL A 1 109 ? 8.484 3.926 -20.333 1.00 81.44 109 VAL A C 1
ATOM 873 O O . VAL A 1 109 ? 7.297 3.899 -20.663 1.00 81.44 109 VAL A O 1
ATOM 876 N N . ASP A 1 110 ? 8.989 4.812 -19.476 1.00 79.62 110 ASP A N 1
ATOM 877 C CA . ASP A 1 110 ? 8.205 5.833 -18.774 1.00 79.62 110 ASP A CA 1
ATOM 878 C C . ASP A 1 110 ? 7.418 6.729 -19.751 1.00 79.62 110 ASP A C 1
ATOM 880 O O . ASP A 1 110 ? 6.213 6.930 -19.601 1.00 79.62 110 ASP A O 1
ATOM 884 N N . LYS A 1 111 ? 8.050 7.178 -20.845 1.00 82.06 111 LYS A N 1
ATOM 885 C CA . LYS A 1 111 ? 7.406 8.059 -21.837 1.00 82.06 111 LYS A CA 1
ATOM 886 C C . LYS A 1 111 ? 6.316 7.402 -22.680 1.00 82.06 111 LYS A C 1
ATOM 888 O O . LYS A 1 111 ? 5.404 8.100 -23.120 1.00 82.06 111 LYS A O 1
ATOM 893 N N . PHE A 1 112 ? 6.423 6.109 -22.970 1.00 82.62 112 PHE A N 1
ATOM 894 C CA . PHE A 1 112 ? 5.465 5.408 -23.838 1.00 82.62 112 PHE A CA 1
ATOM 895 C C . PHE A 1 112 ? 4.360 4.672 -23.065 1.00 82.62 112 PHE A C 1
ATOM 897 O O . PHE A 1 112 ? 3.365 4.282 -23.681 1.00 82.62 112 PHE A O 1
ATOM 904 N N . GLY A 1 113 ? 4.502 4.487 -21.748 1.00 78.62 113 GLY A N 1
ATOM 905 C CA . GLY A 1 113 ? 3.450 3.957 -20.875 1.00 78.62 113 GLY A CA 1
ATOM 906 C C . GLY A 1 113 ? 2.834 2.650 -21.390 1.00 78.62 113 GLY A C 1
ATOM 907 O O . GLY A 1 113 ? 3.541 1.694 -21.704 1.00 78.62 113 GLY A O 1
ATOM 908 N N . GLU A 1 114 ? 1.507 2.616 -21.542 1.00 73.69 114 GLU A N 1
ATOM 909 C CA . GLU A 1 114 ? 0.759 1.419 -21.966 1.00 73.69 114 GLU A CA 1
ATOM 910 C C . GLU A 1 114 ? 1.178 0.856 -23.337 1.00 73.69 114 GLU A C 1
ATOM 912 O O . GLU A 1 114 ? 0.987 -0.335 -23.604 1.00 73.69 114 GLU A O 1
ATOM 917 N N . GLU A 1 115 ? 1.791 1.661 -24.211 1.00 82.31 115 GLU A N 1
ATOM 918 C CA . GLU A 1 115 ? 2.300 1.187 -25.506 1.00 82.31 115 GLU A CA 1
ATOM 919 C C . GLU A 1 115 ? 3.459 0.188 -25.354 1.00 82.31 115 GLU A C 1
ATOM 921 O O . GLU A 1 115 ? 3.786 -0.535 -26.301 1.00 82.31 115 GLU A O 1
ATOM 926 N N . MET A 1 116 ? 4.049 0.099 -24.157 1.00 84.81 116 MET A N 1
ATOM 927 C CA . MET A 1 116 ? 5.080 -0.878 -23.805 1.00 84.81 116 MET A CA 1
ATOM 928 C C . MET A 1 116 ? 4.530 -2.284 -23.561 1.00 84.81 116 MET A C 1
ATOM 930 O O . MET A 1 116 ? 5.292 -3.255 -23.598 1.00 84.81 116 MET A O 1
ATOM 934 N N . ALA A 1 117 ? 3.214 -2.436 -23.401 1.00 84.88 117 ALA A N 1
ATOM 935 C CA . ALA A 1 117 ? 2.567 -3.711 -23.110 1.00 84.88 117 ALA A CA 1
ATOM 936 C C . ALA A 1 117 ? 2.973 -4.884 -24.029 1.00 84.88 117 ALA A C 1
ATOM 938 O O . ALA A 1 117 ? 3.273 -5.962 -23.508 1.00 84.88 117 ALA A O 1
ATOM 939 N N . PRO A 1 118 ? 3.057 -4.731 -25.371 1.00 88.50 118 PRO A N 1
ATOM 940 C CA . PRO A 1 118 ? 3.457 -5.827 -26.257 1.00 88.50 118 PRO A CA 1
ATOM 941 C C . PRO A 1 118 ? 4.916 -6.267 -26.068 1.00 88.50 118 PRO A C 1
ATOM 943 O O . PRO A 1 118 ? 5.279 -7.376 -26.464 1.00 88.50 118 PRO A O 1
ATOM 946 N N . TYR A 1 119 ? 5.752 -5.401 -25.493 1.00 88.06 119 TYR A N 1
ATOM 947 C CA . TYR A 1 119 ? 7.193 -5.601 -25.339 1.00 88.06 119 TYR A CA 1
ATOM 948 C C . TYR A 1 119 ? 7.594 -5.958 -23.906 1.00 88.06 119 TYR A C 1
ATOM 950 O O . TYR A 1 119 ? 8.689 -6.486 -23.714 1.00 88.06 119 TYR A O 1
ATOM 958 N N . ALA A 1 120 ? 6.720 -5.728 -22.920 1.00 88.44 120 ALA A N 1
ATOM 959 C CA . ALA A 1 120 ? 6.997 -5.873 -21.490 1.00 88.44 120 ALA A CA 1
ATOM 960 C C . ALA A 1 120 ? 7.645 -7.217 -21.125 1.00 88.44 120 ALA A C 1
ATOM 962 O O . ALA A 1 120 ? 8.678 -7.245 -20.464 1.00 88.44 120 ALA A O 1
ATOM 963 N N . LEU A 1 121 ? 7.115 -8.335 -21.636 1.00 90.44 121 LEU A N 1
ATOM 964 C CA . LEU A 1 121 ? 7.694 -9.656 -21.372 1.00 90.44 121 LEU A CA 1
ATOM 965 C C . LEU A 1 121 ? 9.140 -9.772 -21.880 1.00 90.44 121 LEU A C 1
ATOM 967 O O . LEU A 1 121 ? 10.012 -10.261 -21.164 1.00 90.44 121 LEU A O 1
ATOM 971 N N . GLY A 1 122 ? 9.400 -9.319 -23.109 1.00 89.06 122 GLY A N 1
ATOM 972 C CA . GLY A 1 122 ? 10.741 -9.348 -23.697 1.00 89.06 122 GLY A CA 1
ATOM 973 C C . GLY A 1 122 ? 11.704 -8.392 -22.990 1.00 89.06 122 GLY A C 1
ATOM 974 O O . GLY A 1 122 ? 12.866 -8.738 -22.779 1.00 89.06 122 GLY A O 1
ATOM 975 N N . LEU A 1 123 ? 11.212 -7.221 -22.572 1.00 88.19 123 LEU A N 1
ATOM 976 C CA . LEU A 1 123 ? 11.966 -6.247 -21.783 1.00 88.19 123 LEU A CA 1
ATOM 977 C C . LEU A 1 123 ? 12.399 -6.846 -20.439 1.00 88.19 123 LEU A C 1
ATOM 979 O O . LEU A 1 123 ? 13.596 -6.876 -20.154 1.00 88.19 123 LEU A O 1
ATOM 983 N N . CYS A 1 124 ? 11.467 -7.415 -19.667 1.00 92.44 124 CYS A N 1
ATOM 984 C CA . CYS A 1 124 ? 11.780 -8.062 -18.392 1.00 92.44 124 CYS A CA 1
ATOM 985 C C . CYS A 1 124 ? 12.752 -9.238 -18.562 1.00 92.44 124 CYS A C 1
ATOM 987 O O . CYS A 1 124 ? 13.644 -9.413 -17.738 1.00 92.44 124 CYS A O 1
ATOM 989 N N . GLN A 1 125 ? 12.632 -10.030 -19.634 1.00 91.69 125 GLN A N 1
ATOM 990 C CA . GLN A 1 125 ? 13.562 -11.132 -19.922 1.00 91.69 125 GLN A CA 1
ATOM 991 C C . GLN A 1 125 ? 14.986 -10.646 -20.193 1.00 91.69 125 GLN A C 1
ATOM 993 O O . GLN A 1 125 ? 15.940 -11.211 -19.653 1.00 91.69 125 GLN A O 1
ATOM 998 N N . ASN A 1 126 ? 15.138 -9.602 -21.006 1.00 87.94 126 ASN A N 1
ATOM 999 C CA . ASN A 1 126 ? 16.451 -9.047 -21.323 1.00 87.94 126 ASN A CA 1
ATOM 1000 C C . ASN A 1 126 ? 17.081 -8.344 -20.113 1.00 87.94 126 ASN A C 1
ATOM 1002 O O . ASN A 1 126 ? 18.271 -8.536 -19.867 1.00 87.94 126 ASN A O 1
ATOM 1006 N N . LEU A 1 127 ? 16.297 -7.595 -19.331 1.00 89.38 127 LEU A N 1
ATOM 1007 C CA . LEU A 1 127 ? 16.778 -6.938 -18.112 1.00 89.38 127 LEU A CA 1
ATOM 1008 C C . LEU A 1 127 ? 17.136 -7.949 -17.022 1.00 89.38 127 LEU A C 1
ATOM 1010 O O . LEU A 1 127 ? 18.194 -7.832 -16.417 1.00 89.38 127 LEU A O 1
ATOM 1014 N N . ALA A 1 128 ? 16.344 -9.008 -16.842 1.00 92.19 128 ALA A N 1
ATOM 1015 C CA . ALA A 1 128 ? 16.691 -10.100 -15.935 1.00 92.19 128 ALA A CA 1
ATOM 1016 C C . ALA A 1 128 ? 17.998 -10.799 -16.353 1.00 92.19 128 ALA A C 1
ATOM 1018 O O . ALA A 1 128 ? 18.831 -11.131 -15.512 1.00 92.19 128 ALA A O 1
ATOM 1019 N N . ALA A 1 129 ? 18.212 -11.012 -17.655 1.00 89.75 129 ALA A N 1
ATOM 1020 C CA . ALA A 1 129 ? 19.461 -11.581 -18.157 1.00 89.75 129 ALA A CA 1
ATOM 1021 C C . ALA A 1 129 ? 20.657 -10.628 -17.982 1.00 89.75 129 ALA A C 1
ATOM 1023 O O . ALA A 1 129 ? 21.766 -11.090 -17.716 1.00 89.75 129 ALA A O 1
ATOM 1024 N N . ALA A 1 130 ? 20.456 -9.316 -18.135 1.00 85.31 130 ALA A N 1
ATOM 1025 C CA . ALA A 1 130 ? 21.472 -8.305 -17.847 1.00 85.31 130 ALA A CA 1
ATOM 1026 C C . ALA A 1 130 ? 21.829 -8.286 -16.355 1.00 85.31 130 ALA A C 1
ATOM 1028 O O . ALA A 1 130 ? 23.002 -8.431 -16.025 1.00 85.31 130 ALA A O 1
ATOM 1029 N N . PHE A 1 131 ? 20.826 -8.269 -15.478 1.00 89.06 131 PHE A N 1
ATOM 1030 C CA . PHE A 1 131 ? 20.989 -8.357 -14.029 1.00 89.06 131 PHE A CA 1
ATOM 1031 C C . PHE A 1 131 ? 21.859 -9.555 -13.618 1.00 89.06 131 PHE A C 1
ATOM 1033 O O . PHE A 1 131 ? 22.865 -9.395 -12.931 1.00 89.06 131 PHE A O 1
ATOM 1040 N N . TRP A 1 132 ? 21.546 -10.761 -14.107 1.00 89.81 132 TRP A N 1
ATOM 1041 C CA . TRP A 1 132 ? 22.346 -11.946 -13.779 1.00 89.81 132 TRP A CA 1
ATOM 1042 C C . TRP A 1 132 ? 23.779 -11.884 -14.313 1.00 89.81 132 TRP A C 1
ATOM 1044 O O . TRP A 1 132 ? 24.676 -12.456 -13.696 1.00 89.81 132 TRP A O 1
ATOM 1054 N N . ARG A 1 133 ? 24.022 -11.221 -15.449 1.00 85.00 133 ARG A N 1
ATOM 1055 C CA . ARG A 1 133 ? 25.390 -10.999 -15.942 1.00 85.00 133 ARG A CA 1
ATOM 1056 C C . ARG A 1 133 ? 26.157 -10.076 -15.000 1.00 85.00 133 ARG A C 1
ATOM 1058 O O . ARG A 1 133 ? 27.238 -10.466 -14.576 1.00 85.00 133 ARG A O 1
ATOM 1065 N N . CYS A 1 134 ? 25.564 -8.948 -14.609 1.00 82.12 134 CYS A N 1
ATOM 1066 C CA . CYS A 1 134 ? 26.156 -8.011 -13.652 1.00 82.12 134 CYS A CA 1
ATOM 1067 C C . CYS A 1 134 ? 26.513 -8.704 -12.327 1.00 82.12 134 CYS A C 1
ATOM 1069 O O . CYS A 1 134 ? 27.650 -8.596 -11.875 1.00 82.12 134 CYS A O 1
ATOM 1071 N N . MET A 1 135 ? 25.597 -9.509 -11.776 1.00 81.75 135 MET A N 1
ATOM 1072 C CA . MET A 1 135 ? 25.836 -10.260 -10.535 1.00 81.75 135 MET A CA 1
ATOM 1073 C C . MET A 1 135 ? 26.978 -11.277 -10.660 1.00 81.75 135 MET A C 1
ATOM 1075 O O . MET A 1 135 ? 27.843 -11.351 -9.795 1.00 81.75 135 MET A O 1
ATOM 1079 N N . ASN A 1 136 ? 27.021 -12.050 -11.751 1.00 80.88 136 ASN A N 1
ATOM 1080 C CA . ASN A 1 136 ? 28.082 -13.044 -11.949 1.00 80.88 136 ASN A CA 1
ATOM 1081 C C . ASN A 1 136 ? 29.462 -12.400 -12.152 1.00 80.88 136 ASN A C 1
ATOM 1083 O O . ASN A 1 136 ? 30.473 -13.006 -11.801 1.00 80.88 136 ASN A O 1
ATOM 1087 N N . THR A 1 137 ? 29.514 -11.207 -12.749 1.00 74.31 137 THR A N 1
ATOM 1088 C CA . THR A 1 137 ? 30.758 -10.447 -12.913 1.00 74.31 137 THR A CA 1
ATOM 1089 C C . THR A 1 137 ? 31.232 -9.893 -11.569 1.00 74.31 137 THR A C 1
ATOM 1091 O O . THR A 1 137 ? 32.410 -10.039 -11.253 1.00 74.31 137 THR A O 1
ATOM 1094 N N . ALA A 1 138 ? 30.323 -9.348 -10.753 1.00 67.94 138 ALA A N 1
ATOM 1095 C CA . ALA A 1 138 ? 30.634 -8.851 -9.411 1.00 67.94 138 ALA A CA 1
ATOM 1096 C C . ALA A 1 138 ? 31.150 -9.961 -8.473 1.00 67.94 138 ALA A C 1
ATOM 1098 O O . ALA A 1 138 ? 32.128 -9.766 -7.760 1.00 67.94 138 ALA A O 1
ATOM 1099 N N . GLU A 1 139 ? 30.568 -11.165 -8.527 1.00 69.31 139 GLU A N 1
ATOM 1100 C CA . GLU A 1 139 ? 31.038 -12.319 -7.739 1.00 69.31 139 GLU A CA 1
ATOM 1101 C C . GLU A 1 139 ? 32.427 -12.842 -8.163 1.00 69.31 139 GLU A C 1
ATOM 1103 O O . GLU A 1 139 ? 33.073 -13.570 -7.407 1.00 69.31 139 GLU A O 1
ATOM 1108 N N . ALA A 1 140 ? 32.881 -12.533 -9.382 1.00 65.62 140 ALA A N 1
ATOM 1109 C CA . ALA A 1 140 ? 34.114 -13.078 -9.950 1.00 65.62 140 ALA A CA 1
ATOM 1110 C C . ALA A 1 140 ? 35.349 -12.180 -9.760 1.00 65.62 140 ALA A C 1
ATOM 1112 O O . ALA A 1 140 ? 36.467 -12.678 -9.926 1.00 65.62 140 ALA A O 1
ATOM 1113 N N . ASP A 1 141 ? 35.169 -10.897 -9.437 1.00 60.91 141 ASP A N 1
ATOM 1114 C CA . ASP A 1 141 ? 36.240 -9.895 -9.394 1.00 60.91 141 ASP A CA 1
ATOM 1115 C C . ASP A 1 141 ? 36.248 -9.165 -8.034 1.00 60.91 141 ASP A C 1
ATOM 1117 O O . ASP A 1 141 ? 35.694 -8.084 -7.885 1.00 60.91 141 ASP A O 1
ATOM 1121 N N . GLU A 1 142 ? 36.882 -9.774 -7.018 1.00 55.12 142 GLU A N 1
ATOM 1122 C CA . GLU A 1 142 ? 36.953 -9.258 -5.629 1.00 55.12 142 GLU A CA 1
ATOM 1123 C C . GLU A 1 142 ? 37.687 -7.898 -5.488 1.00 55.12 142 GLU A C 1
ATOM 1125 O O . GLU A 1 142 ? 37.668 -7.308 -4.410 1.00 55.12 142 GLU A O 1
ATOM 1130 N N . ASP A 1 143 ? 38.341 -7.403 -6.551 1.00 53.88 143 ASP A N 1
ATOM 1131 C CA . ASP A 1 143 ? 39.181 -6.191 -6.564 1.00 53.88 143 ASP A CA 1
ATOM 1132 C C . ASP A 1 143 ? 38.679 -5.087 -7.534 1.00 53.88 143 ASP A C 1
ATOM 1134 O O . ASP A 1 143 ? 39.362 -4.070 -7.711 1.00 53.88 143 ASP A O 1
ATOM 1138 N N . ALA A 1 144 ? 37.531 -5.264 -8.200 1.00 50.22 144 ALA A N 1
ATOM 1139 C CA . ALA A 1 144 ? 36.951 -4.234 -9.065 1.00 50.22 144 ALA A CA 1
ATOM 1140 C C . ALA A 1 144 ? 36.049 -3.297 -8.244 1.00 50.22 144 ALA A C 1
ATOM 1142 O O . ALA A 1 144 ? 35.258 -3.762 -7.432 1.00 50.22 144 ALA A O 1
ATOM 1143 N N . ASP A 1 145 ? 36.174 -1.980 -8.461 1.00 50.84 145 ASP A N 1
ATOM 1144 C CA . ASP A 1 145 ? 35.220 -0.976 -7.961 1.00 50.84 145 ASP A CA 1
ATOM 1145 C C . ASP A 1 145 ? 33.760 -1.385 -8.303 1.00 50.84 145 ASP A C 1
ATOM 1147 O O . ASP A 1 145 ? 33.522 -2.281 -9.110 1.00 50.84 145 ASP A O 1
ATOM 1151 N N . ASP A 1 146 ? 32.781 -0.676 -7.741 1.00 55.53 146 ASP A N 1
ATOM 1152 C CA . ASP A 1 146 ? 31.319 -0.897 -7.768 1.00 55.53 146 ASP A CA 1
ATOM 1153 C C . ASP A 1 146 ? 30.496 -0.872 -9.103 1.00 55.53 146 ASP A C 1
ATOM 1155 O O . ASP A 1 146 ? 29.267 -0.963 -9.004 1.00 55.53 146 ASP A O 1
ATOM 1159 N N . PRO A 1 147 ? 30.994 -0.756 -10.368 1.00 57.88 147 PRO A N 1
ATOM 1160 C CA . PRO A 1 147 ? 30.099 -0.597 -11.528 1.00 57.88 147 PRO A CA 1
ATOM 1161 C C . PRO A 1 147 ? 29.086 -1.726 -11.770 1.00 57.88 147 PRO A C 1
ATOM 1163 O O . PRO A 1 147 ? 28.060 -1.495 -12.410 1.00 57.88 147 PRO A O 1
ATOM 1166 N N . GLY A 1 148 ? 29.355 -2.946 -11.292 1.00 64.19 148 GLY A N 1
ATOM 1167 C CA . GLY A 1 148 ? 28.435 -4.079 -11.438 1.00 64.19 148 GLY A CA 1
ATOM 1168 C C . GLY A 1 148 ? 27.164 -3.938 -10.594 1.00 64.19 148 GLY A C 1
ATOM 1169 O O . GLY A 1 148 ? 26.079 -4.271 -11.076 1.00 64.19 148 GLY A O 1
ATOM 1170 N N . ALA A 1 149 ? 27.287 -3.399 -9.377 1.00 69.81 149 ALA A N 1
ATOM 1171 C CA . ALA A 1 149 ? 26.177 -3.221 -8.441 1.00 69.81 149 ALA A CA 1
ATOM 1172 C C . ALA A 1 149 ? 25.214 -2.121 -8.915 1.00 69.81 149 ALA A C 1
ATOM 1174 O O . ALA A 1 149 ? 24.007 -2.346 -9.003 1.00 69.81 149 ALA A O 1
ATOM 1175 N N . LEU A 1 150 ? 25.745 -0.973 -9.354 1.00 74.44 150 LEU A N 1
ATOM 1176 C CA . LEU A 1 150 ? 24.941 0.124 -9.916 1.00 74.44 150 LEU A CA 1
ATOM 1177 C C . LEU A 1 150 ? 24.168 -0.301 -11.173 1.00 74.44 150 LEU A C 1
ATOM 1179 O O . LEU A 1 150 ? 22.982 0.001 -11.317 1.00 74.44 150 LEU A O 1
ATOM 1183 N N . ALA A 1 151 ? 24.806 -1.066 -12.064 1.00 77.06 151 ALA A N 1
ATOM 1184 C CA . ALA A 1 151 ? 24.135 -1.604 -13.243 1.00 77.06 151 ALA A CA 1
ATOM 1185 C C . ALA A 1 151 ? 23.025 -2.611 -12.878 1.00 77.06 151 ALA A C 1
ATOM 1187 O O . ALA A 1 151 ? 21.984 -2.645 -13.542 1.00 77.06 151 ALA A O 1
ATOM 1188 N N . ALA A 1 152 ? 23.216 -3.410 -11.821 1.00 83.38 152 ALA A N 1
ATOM 1189 C CA . ALA A 1 152 ? 22.207 -4.339 -11.318 1.00 83.38 152 ALA A CA 1
ATOM 1190 C C . ALA A 1 152 ? 20.992 -3.599 -10.728 1.00 83.38 152 ALA A C 1
ATOM 1192 O O . ALA A 1 152 ? 19.860 -3.928 -11.092 1.00 83.38 152 ALA A O 1
ATOM 1193 N N . VAL A 1 153 ? 21.219 -2.558 -9.918 1.00 84.94 153 VAL A N 1
ATOM 1194 C CA . VAL A 1 153 ? 20.169 -1.655 -9.405 1.00 84.94 153 VAL A CA 1
ATOM 1195 C C . VAL A 1 153 ? 19.383 -1.036 -10.560 1.00 84.94 153 VAL A C 1
ATOM 1197 O O . VAL A 1 153 ? 18.157 -1.137 -10.601 1.00 84.94 153 VAL A O 1
ATOM 1200 N N . GLY A 1 154 ? 20.078 -0.474 -11.557 1.00 82.94 154 GLY A N 1
ATOM 1201 C CA . GLY A 1 154 ? 19.437 0.099 -12.742 1.00 82.94 154 GLY A CA 1
ATOM 1202 C C . GLY A 1 154 ? 18.548 -0.910 -13.476 1.00 82.94 154 GLY A C 1
ATOM 1203 O O . GLY A 1 154 ? 17.451 -0.566 -13.913 1.00 82.94 154 GLY A O 1
ATOM 1204 N N . CYS A 1 155 ? 18.974 -2.178 -13.579 1.00 88.62 155 CYS A N 1
ATOM 1205 C CA . CYS A 1 155 ? 18.163 -3.223 -14.214 1.00 88.62 155 CYS A CA 1
ATOM 1206 C C . CYS A 1 155 ? 16.852 -3.470 -13.462 1.00 88.62 155 CYS A C 1
ATOM 1208 O O . CYS A 1 155 ? 15.818 -3.656 -14.104 1.00 88.62 155 CYS A O 1
ATOM 1210 N N . LEU A 1 156 ? 16.889 -3.487 -12.128 1.00 90.88 156 LEU A N 1
ATOM 1211 C CA . LEU A 1 156 ? 15.702 -3.704 -11.304 1.00 90.88 156 LEU A CA 1
ATOM 1212 C C . LEU A 1 156 ? 14.762 -2.497 -11.340 1.00 90.88 156 LEU A C 1
ATOM 1214 O O . LEU A 1 156 ? 13.568 -2.695 -11.544 1.00 90.88 156 LEU A O 1
ATOM 1218 N N . ARG A 1 157 ? 15.288 -1.268 -11.282 1.00 86.06 157 ARG A N 1
ATOM 1219 C CA . ARG A 1 157 ? 14.486 -0.041 -11.444 1.00 86.06 157 ARG A CA 1
ATOM 1220 C C . ARG A 1 157 ? 13.783 0.010 -12.794 1.00 86.06 157 ARG A C 1
ATOM 1222 O O . ARG A 1 157 ? 12.575 0.203 -12.852 1.00 86.06 157 ARG A O 1
ATOM 1229 N N . ALA A 1 158 ? 14.498 -0.297 -13.878 1.00 85.69 158 ALA A N 1
ATOM 1230 C CA . ALA A 1 158 ? 13.888 -0.399 -15.201 1.00 85.69 158 ALA A CA 1
ATOM 1231 C C . ALA A 1 158 ? 12.792 -1.482 -15.255 1.00 85.69 158 ALA A C 1
ATOM 1233 O O . ALA A 1 158 ? 11.782 -1.296 -15.933 1.00 85.69 158 ALA A O 1
ATOM 1234 N N . ILE A 1 159 ? 12.955 -2.605 -14.537 1.00 92.38 159 ILE A N 1
ATOM 1235 C CA . ILE A 1 159 ? 11.895 -3.614 -14.386 1.00 92.38 159 ILE A CA 1
ATOM 1236 C C . ILE A 1 159 ? 10.691 -3.026 -13.637 1.00 92.38 159 ILE A C 1
ATOM 1238 O O . ILE A 1 159 ? 9.574 -3.200 -14.127 1.00 92.38 159 ILE A O 1
ATOM 1242 N N . SER A 1 160 ? 10.886 -2.320 -12.519 1.00 89.56 160 SER A N 1
ATOM 1243 C CA . SER A 1 160 ? 9.810 -1.635 -11.786 1.00 89.56 160 SER A CA 1
ATOM 1244 C C . SER A 1 160 ? 9.040 -0.663 -12.686 1.00 89.56 160 SER A C 1
ATOM 1246 O O . SER A 1 160 ? 7.820 -0.775 -12.785 1.00 89.56 160 SER A O 1
ATOM 1248 N N . THR A 1 161 ? 9.725 0.190 -13.457 1.00 85.62 161 THR A N 1
ATOM 1249 C CA . THR A 1 161 ? 9.092 1.121 -14.414 1.00 85.62 161 THR A CA 1
ATOM 1250 C C . THR A 1 161 ? 8.277 0.392 -15.485 1.00 85.62 161 THR A C 1
ATOM 1252 O O . THR A 1 161 ? 7.192 0.832 -15.868 1.00 85.62 161 THR A O 1
ATOM 1255 N N . ILE A 1 162 ? 8.754 -0.763 -15.967 1.00 88.69 162 ILE A N 1
ATOM 1256 C CA . ILE A 1 162 ? 7.977 -1.593 -16.898 1.00 88.69 162 ILE A CA 1
ATOM 1257 C C . ILE A 1 162 ? 6.710 -2.107 -16.218 1.00 88.69 162 ILE A C 1
ATOM 1259 O O . ILE A 1 162 ? 5.640 -2.014 -16.820 1.00 88.69 162 ILE A O 1
ATOM 1263 N N . LEU A 1 163 ? 6.807 -2.634 -14.995 1.00 89.00 163 LEU A N 1
ATOM 1264 C CA . LEU A 1 163 ? 5.652 -3.132 -14.243 1.00 89.00 163 LEU A CA 1
ATOM 1265 C C . LEU A 1 163 ? 4.632 -2.017 -13.973 1.00 89.00 163 LEU A C 1
ATOM 1267 O O . LEU A 1 163 ? 3.435 -2.236 -14.166 1.00 89.00 163 LEU A O 1
ATOM 1271 N N . GLU A 1 164 ? 5.100 -0.819 -13.626 1.00 85.06 164 GLU A N 1
ATOM 1272 C CA . GLU A 1 164 ? 4.280 0.385 -13.465 1.00 85.06 164 GLU A CA 1
ATOM 1273 C C . GLU A 1 164 ? 3.543 0.735 -14.773 1.00 85.06 164 GLU A C 1
ATOM 1275 O O . GLU A 1 164 ? 2.314 0.869 -14.781 1.00 85.06 164 GLU A O 1
ATOM 1280 N N . SER A 1 165 ? 4.257 0.759 -15.908 1.00 82.44 165 SER A N 1
ATOM 1281 C CA . SER A 1 165 ? 3.691 1.078 -17.233 1.00 82.44 165 SER A CA 1
ATOM 1282 C C . SER A 1 165 ? 2.604 0.099 -17.699 1.00 82.44 165 SER A C 1
ATOM 1284 O O . SER A 1 165 ? 1.721 0.461 -18.480 1.00 82.44 165 SER A O 1
ATOM 1286 N N . VAL A 1 166 ? 2.637 -1.146 -17.205 1.00 83.06 166 VAL A N 1
ATOM 1287 C CA . VAL A 1 166 ? 1.660 -2.195 -17.535 1.00 83.06 166 VAL A CA 1
ATOM 1288 C C . VAL A 1 166 ? 0.696 -2.517 -16.395 1.00 83.06 166 VAL A C 1
ATOM 1290 O O . VAL A 1 166 ? -0.041 -3.501 -16.484 1.00 83.06 166 VAL A O 1
ATOM 1293 N N . SER A 1 167 ? 0.643 -1.683 -15.356 1.00 82.75 167 SER A N 1
ATOM 1294 C CA . SER A 1 167 ? -0.238 -1.823 -14.182 1.00 82.75 167 SER A CA 1
ATOM 1295 C C . SER A 1 167 ? -1.711 -2.086 -14.535 1.00 82.75 167 SER A C 1
ATOM 1297 O O . SER A 1 167 ? -2.410 -2.823 -13.837 1.00 82.75 167 SER A O 1
ATOM 1299 N N . ARG A 1 168 ? -2.183 -1.564 -15.674 1.00 79.19 168 ARG A N 1
ATOM 1300 C CA . ARG A 1 168 ? -3.557 -1.748 -16.182 1.00 79.19 168 ARG A CA 1
ATOM 1301 C C . ARG A 1 168 ? -3.805 -3.073 -16.906 1.00 79.19 168 ARG A C 1
ATOM 1303 O O . ARG A 1 168 ? -4.938 -3.366 -17.291 1.00 79.19 168 ARG A O 1
ATOM 1310 N N . LEU A 1 169 ? -2.781 -3.907 -17.076 1.00 83.88 169 LEU A N 1
ATOM 1311 C CA . LEU A 1 169 ? -2.848 -5.181 -17.792 1.00 83.88 169 LEU A CA 1
ATOM 1312 C C . LEU A 1 169 ? -2.433 -6.360 -16.889 1.00 83.88 169 LEU A C 1
ATOM 1314 O O . LEU A 1 169 ? -1.400 -6.991 -17.126 1.00 83.88 169 LEU A O 1
ATOM 1318 N N . PRO A 1 170 ? -3.276 -6.757 -15.911 1.00 86.56 170 PRO A N 1
ATOM 1319 C CA . PRO A 1 170 ? -2.968 -7.811 -14.936 1.00 86.56 170 PRO A CA 1
ATOM 1320 C C . PRO A 1 170 ? -2.446 -9.131 -15.534 1.00 86.56 170 PRO A C 1
ATOM 1322 O O . PRO A 1 170 ? -1.593 -9.806 -14.965 1.00 86.56 170 PRO A O 1
ATOM 1325 N N . HIS A 1 171 ? -2.927 -9.519 -16.717 1.00 87.94 171 HIS A N 1
ATOM 1326 C CA . HIS A 1 171 ? -2.516 -10.754 -17.395 1.00 87.94 171 HIS A CA 1
ATOM 1327 C C . HIS A 1 171 ? -1.032 -10.784 -17.818 1.00 87.94 171 HIS A C 1
ATOM 1329 O O . HIS A 1 171 ? -0.506 -11.867 -18.090 1.00 87.94 171 HIS A O 1
ATOM 1335 N N . LEU A 1 172 ? -0.357 -9.631 -17.898 1.00 89.44 172 LEU A N 1
ATOM 1336 C CA . LEU A 1 172 ? 1.077 -9.555 -18.187 1.00 89.44 172 LEU A CA 1
ATOM 1337 C C . LEU A 1 172 ? 1.923 -9.948 -16.971 1.00 89.44 172 LEU A C 1
ATOM 1339 O O . LEU A 1 172 ? 2.918 -10.647 -17.142 1.00 89.44 172 LEU A O 1
ATOM 1343 N N . PHE A 1 173 ? 1.485 -9.624 -15.752 1.00 93.12 173 PHE A N 1
ATOM 1344 C CA . PHE A 1 173 ? 2.184 -10.000 -14.516 1.00 93.12 173 PHE A CA 1
ATOM 1345 C C . PHE A 1 173 ? 2.347 -11.519 -14.397 1.00 93.12 173 PHE A C 1
ATOM 1347 O O . PHE A 1 173 ? 3.432 -12.004 -14.099 1.00 93.12 173 PHE A O 1
ATOM 1354 N N . VAL A 1 174 ? 1.316 -12.291 -14.757 1.00 93.75 174 VAL A N 1
ATOM 1355 C CA . VAL A 1 174 ? 1.377 -13.767 -14.776 1.00 93.75 174 VAL A CA 1
ATOM 1356 C C . VAL A 1 174 ? 2.428 -14.292 -15.765 1.00 93.75 174 VAL A C 1
ATOM 1358 O O . VAL A 1 174 ? 3.038 -15.333 -15.534 1.00 93.75 174 VAL A O 1
ATOM 1361 N N . GLN A 1 175 ? 2.646 -13.591 -16.881 1.00 93.06 175 GLN A N 1
ATOM 1362 C CA . GLN A 1 175 ? 3.632 -13.986 -17.894 1.00 93.06 175 GLN A CA 1
ATOM 1363 C C . GLN A 1 175 ? 5.059 -13.601 -17.501 1.00 93.06 175 GLN A C 1
ATOM 1365 O O . GLN A 1 175 ? 5.995 -14.317 -17.851 1.00 93.06 175 GLN A O 1
ATOM 1370 N N . VAL A 1 176 ? 5.217 -12.482 -16.792 1.00 94.75 176 VAL A N 1
ATOM 1371 C CA . VAL A 1 176 ? 6.506 -11.956 -16.325 1.00 94.75 176 VAL A CA 1
ATOM 1372 C C . VAL A 1 176 ? 6.986 -12.671 -15.054 1.00 94.75 176 VAL A C 1
ATOM 1374 O O . VAL A 1 176 ? 8.193 -12.831 -14.862 1.00 94.75 176 VAL A O 1
ATOM 1377 N N . GLU A 1 177 ? 6.070 -13.182 -14.226 1.00 96.19 177 GLU A N 1
ATOM 1378 C CA . GLU A 1 177 ? 6.373 -13.863 -12.958 1.00 96.19 177 GLU A CA 1
ATOM 1379 C C . GLU A 1 177 ? 7.496 -14.912 -13.057 1.00 96.19 177 GLU A C 1
ATOM 1381 O O . GLU A 1 177 ? 8.453 -14.811 -12.289 1.00 96.19 177 GLU A O 1
ATOM 1386 N N . PRO A 1 178 ? 7.489 -15.873 -14.007 1.00 97.00 178 PRO A N 1
ATOM 1387 C CA . PRO A 1 178 ? 8.526 -16.905 -14.072 1.00 97.00 178 PRO A CA 1
ATOM 1388 C C . PRO A 1 178 ? 9.926 -16.353 -14.368 1.00 97.00 178 PRO A C 1
ATOM 1390 O O . PRO A 1 178 ? 10.923 -17.005 -14.057 1.00 97.00 178 PRO A O 1
ATOM 1393 N N . THR A 1 179 ? 10.008 -15.174 -14.988 1.00 96.25 179 THR A N 1
ATOM 1394 C CA . THR A 1 179 ? 11.268 -14.488 -15.291 1.00 96.25 179 THR A CA 1
ATOM 1395 C C . THR A 1 179 ? 11.825 -13.776 -14.060 1.00 96.25 179 THR A C 1
ATOM 1397 O O . THR A 1 179 ? 13.029 -13.851 -13.822 1.00 96.25 179 THR A O 1
ATOM 1400 N N . LEU A 1 180 ? 10.971 -13.122 -13.266 1.00 97.31 180 LEU A N 1
ATOM 1401 C CA . LEU A 1 180 ? 11.396 -12.321 -12.110 1.00 97.31 180 LEU A CA 1
ATOM 1402 C C . LEU A 1 180 ? 11.504 -13.130 -10.813 1.00 97.31 180 LEU A C 1
ATOM 1404 O O . LEU A 1 180 ? 12.312 -12.807 -9.946 1.00 97.31 180 LEU A O 1
ATOM 1408 N N . LEU A 1 181 ? 10.736 -14.211 -10.672 1.00 97.56 181 LEU A N 1
ATOM 1409 C CA . LEU A 1 181 ? 10.701 -15.023 -9.454 1.00 97.56 181 LEU A CA 1
ATOM 1410 C C . LEU A 1 181 ? 12.079 -15.537 -8.994 1.00 97.56 181 LEU A C 1
ATOM 1412 O O . LEU A 1 181 ? 12.342 -15.479 -7.792 1.00 97.56 181 LEU A O 1
ATOM 1416 N N . PRO A 1 182 ? 12.985 -16.016 -9.873 1.00 97.38 182 PRO A N 1
ATOM 1417 C CA . PRO A 1 182 ? 14.325 -16.420 -9.449 1.00 97.38 182 PRO A CA 1
ATOM 1418 C C . PRO A 1 182 ? 15.149 -15.268 -8.860 1.00 97.38 182 PRO A C 1
ATOM 1420 O O . PRO A 1 182 ? 15.910 -15.498 -7.923 1.00 97.38 182 PRO A O 1
ATOM 1423 N N . ILE A 1 183 ? 14.984 -14.048 -9.389 1.00 96.56 183 ILE A N 1
ATOM 1424 C CA . ILE A 1 183 ? 15.648 -12.843 -8.875 1.00 96.56 183 ILE A CA 1
ATOM 1425 C C . ILE A 1 183 ? 15.100 -12.537 -7.484 1.00 96.56 183 ILE A C 1
ATOM 1427 O O . ILE A 1 183 ? 15.871 -12.506 -6.529 1.00 96.56 183 ILE A O 1
ATOM 1431 N N . MET A 1 184 ? 13.771 -12.442 -7.347 1.00 97.56 184 MET A N 1
ATOM 1432 C CA . MET A 1 184 ? 13.116 -12.173 -6.061 1.00 97.56 184 MET A CA 1
ATOM 1433 C C . MET A 1 184 ? 13.506 -13.204 -4.991 1.00 97.56 184 MET A C 1
ATOM 1435 O O . MET A 1 184 ? 13.859 -12.840 -3.876 1.00 97.56 184 MET A O 1
ATOM 1439 N N . ARG A 1 185 ? 13.520 -14.502 -5.325 1.00 96.94 185 ARG A N 1
ATOM 1440 C CA . ARG A 1 185 ? 13.907 -15.562 -4.375 1.00 96.94 185 ARG A CA 1
ATOM 1441 C C . ARG A 1 185 ? 15.344 -15.433 -3.876 1.00 96.94 185 ARG A C 1
ATOM 1443 O O . ARG A 1 185 ? 15.588 -15.715 -2.710 1.00 96.94 185 ARG A O 1
ATOM 1450 N N . ARG A 1 186 ? 16.294 -15.085 -4.748 1.00 95.31 186 ARG A N 1
ATOM 1451 C CA . ARG A 1 186 ? 17.706 -14.984 -4.352 1.00 95.31 186 ARG A CA 1
ATOM 1452 C C . ARG A 1 186 ? 17.973 -13.680 -3.608 1.00 95.31 186 ARG A C 1
ATOM 1454 O O . ARG A 1 186 ? 18.630 -13.697 -2.575 1.00 95.31 186 ARG A O 1
ATOM 1461 N N . MET A 1 187 ? 17.445 -12.574 -4.118 1.00 94.88 187 MET A N 1
ATOM 1462 C CA . MET A 1 187 ? 17.762 -11.244 -3.610 1.00 94.88 187 MET A CA 1
ATOM 1463 C C . MET A 1 187 ? 16.977 -10.858 -2.352 1.00 94.88 187 MET A C 1
ATOM 1465 O O . MET A 1 187 ? 17.394 -9.956 -1.646 1.00 94.88 187 MET A O 1
ATOM 1469 N N . LEU A 1 188 ? 15.915 -11.589 -1.989 1.00 96.12 188 LEU A N 1
ATOM 1470 C CA . LEU A 1 188 ? 15.294 -11.462 -0.662 1.00 96.12 188 LEU A CA 1
ATOM 1471 C C . LEU A 1 188 ? 16.107 -12.120 0.474 1.00 96.12 188 LEU A C 1
ATOM 1473 O O . LEU A 1 188 ? 15.630 -12.212 1.603 1.00 96.12 188 LEU A O 1
ATOM 1477 N N . THR A 1 189 ? 17.307 -12.627 0.184 1.00 94.56 189 THR A N 1
ATOM 1478 C CA . THR A 1 189 ? 18.227 -13.197 1.179 1.00 94.56 189 THR A CA 1
ATOM 1479 C C . THR A 1 189 ? 19.401 -12.245 1.418 1.00 94.56 189 THR A C 1
ATOM 1481 O O . THR A 1 189 ? 19.470 -11.173 0.823 1.00 94.56 189 THR A O 1
ATOM 1484 N N . THR A 1 190 ? 20.367 -12.641 2.248 1.00 90.19 190 THR A N 1
ATOM 1485 C CA . THR A 1 190 ? 21.603 -11.869 2.461 1.00 90.19 190 THR A CA 1
ATOM 1486 C C . THR A 1 190 ? 22.400 -11.611 1.177 1.00 90.19 190 THR A C 1
ATOM 1488 O O . THR A 1 190 ? 23.205 -10.691 1.153 1.00 90.19 190 THR A O 1
ATOM 1491 N N . ASP A 1 191 ? 22.176 -12.389 0.112 1.00 87.75 191 ASP A N 1
ATOM 1492 C CA . ASP A 1 191 ? 22.810 -12.173 -1.197 1.00 87.75 191 ASP A CA 1
ATOM 1493 C C . ASP A 1 191 ? 22.362 -10.867 -1.882 1.00 87.75 191 ASP A C 1
ATOM 1495 O O . ASP A 1 191 ? 23.025 -10.425 -2.814 1.00 87.75 191 ASP A O 1
ATOM 1499 N N . GLY A 1 192 ? 21.224 -10.284 -1.487 1.00 86.75 192 GLY A N 1
ATOM 1500 C CA . GLY A 1 192 ? 20.627 -9.128 -2.163 1.00 86.75 192 GLY A CA 1
ATOM 1501 C C . GLY A 1 192 ? 20.514 -7.872 -1.310 1.00 86.75 192 GLY A C 1
ATOM 1502 O O . GLY A 1 192 ? 19.674 -7.041 -1.625 1.00 86.75 192 GLY A O 1
ATOM 1503 N N . GLN A 1 193 ? 21.318 -7.721 -0.249 1.00 88.50 193 GLN A N 1
ATOM 1504 C CA . GLN A 1 193 ? 21.234 -6.566 0.664 1.00 88.50 193 GLN A CA 1
ATOM 1505 C C . GLN A 1 193 ? 21.311 -5.213 -0.061 1.00 88.50 193 GLN A C 1
ATOM 1507 O O . GLN A 1 193 ? 20.576 -4.298 0.288 1.00 88.50 193 GLN A O 1
ATOM 1512 N N . GLU A 1 194 ? 22.154 -5.105 -1.091 1.00 86.06 194 GLU A N 1
ATOM 1513 C CA . GLU A 1 194 ? 22.366 -3.868 -1.862 1.00 86.06 194 GLU A CA 1
ATOM 1514 C C . GLU A 1 194 ? 21.205 -3.505 -2.798 1.00 86.06 194 GLU A C 1
ATOM 1516 O O . GLU A 1 194 ? 21.105 -2.363 -3.226 1.00 86.06 194 GLU A O 1
ATOM 1521 N N . VAL A 1 195 ? 20.343 -4.472 -3.127 1.00 89.62 195 VAL A N 1
ATOM 1522 C CA . VAL A 1 195 ? 19.227 -4.320 -4.080 1.00 89.62 195 VAL A CA 1
ATOM 1523 C C . VAL A 1 195 ? 17.877 -4.681 -3.454 1.00 89.62 195 VAL A C 1
ATOM 1525 O O . VAL A 1 195 ? 16.898 -4.969 -4.148 1.00 89.62 195 VAL A O 1
ATOM 1528 N N . PHE A 1 196 ? 17.838 -4.784 -2.125 1.00 91.56 196 PHE A N 1
ATOM 1529 C CA . PHE A 1 196 ? 16.710 -5.366 -1.406 1.00 91.56 196 PHE A CA 1
ATOM 1530 C C . PHE A 1 196 ? 15.449 -4.514 -1.557 1.00 91.56 196 PHE A C 1
ATOM 1532 O O . PHE A 1 196 ? 14.356 -5.055 -1.734 1.00 91.56 196 PHE A O 1
ATOM 1539 N N . GLU A 1 197 ? 15.613 -3.192 -1.554 1.00 89.62 197 GLU A N 1
ATOM 1540 C CA . GLU A 1 197 ? 14.538 -2.228 -1.762 1.00 89.62 197 GLU A CA 1
ATOM 1541 C C . GLU A 1 197 ? 13.901 -2.379 -3.148 1.00 89.62 197 GLU A C 1
ATOM 1543 O O . GLU A 1 197 ? 12.695 -2.619 -3.237 1.00 89.62 197 GLU A O 1
ATOM 1548 N N . GLU A 1 198 ? 14.699 -2.363 -4.221 1.00 90.31 198 GLU A N 1
ATOM 1549 C CA . GLU A 1 198 ? 14.195 -2.544 -5.587 1.00 90.31 198 GLU A CA 1
ATOM 1550 C C . GLU A 1 198 ? 13.484 -3.898 -5.757 1.00 90.31 198 GLU A C 1
ATOM 1552 O O . GLU A 1 198 ? 12.490 -4.029 -6.474 1.00 90.31 198 GLU A O 1
ATOM 1557 N N . VAL A 1 199 ? 13.966 -4.940 -5.078 1.00 95.56 199 VAL A N 1
ATOM 1558 C CA . VAL A 1 199 ? 13.336 -6.265 -5.127 1.00 95.56 199 VAL A CA 1
ATOM 1559 C C . VAL A 1 199 ? 11.995 -6.271 -4.400 1.00 95.56 199 VAL A C 1
ATOM 1561 O O . VAL A 1 199 ? 11.041 -6.859 -4.914 1.00 95.56 199 VAL A O 1
ATOM 1564 N N . LEU A 1 200 ? 11.886 -5.630 -3.235 1.00 94.06 200 LEU A N 1
ATOM 1565 C CA . LEU A 1 200 ? 10.615 -5.487 -2.520 1.00 94.06 200 LEU A CA 1
ATOM 1566 C C . LEU A 1 200 ? 9.602 -4.664 -3.318 1.00 94.06 200 LEU A C 1
ATOM 1568 O O . LEU A 1 200 ? 8.415 -5.002 -3.318 1.00 94.06 200 LEU A O 1
ATOM 1572 N N . GLU A 1 201 ? 10.064 -3.657 -4.056 1.00 91.81 201 GLU A N 1
ATOM 1573 C CA . GLU A 1 201 ? 9.250 -2.891 -4.999 1.00 91.81 201 GLU A CA 1
ATOM 1574 C C . GLU A 1 201 ? 8.619 -3.817 -6.052 1.00 91.81 201 GLU A C 1
ATOM 1576 O O . GLU A 1 201 ? 7.395 -3.892 -6.194 1.00 91.81 201 GLU A O 1
ATOM 1581 N N . ILE A 1 202 ? 9.444 -4.637 -6.714 1.00 95.19 202 ILE A N 1
ATOM 1582 C CA . ILE A 1 202 ? 8.989 -5.626 -7.700 1.00 95.19 202 ILE A CA 1
ATOM 1583 C C . ILE A 1 202 ? 8.002 -6.615 -7.067 1.00 95.19 202 ILE A C 1
ATOM 1585 O O . ILE A 1 202 ? 6.948 -6.891 -7.647 1.00 95.19 202 ILE A O 1
ATOM 1589 N N . VAL A 1 203 ? 8.295 -7.150 -5.876 1.00 96.44 203 VAL A N 1
ATOM 1590 C CA . VAL A 1 203 ? 7.378 -8.063 -5.164 1.00 96.44 203 VAL A CA 1
ATOM 1591 C C . VAL A 1 203 ? 6.042 -7.374 -4.900 1.00 96.44 203 VAL A C 1
ATOM 1593 O O . VAL A 1 203 ? 4.989 -8.004 -5.037 1.00 96.44 203 VAL A O 1
ATOM 1596 N N . SER A 1 204 ? 6.056 -6.089 -4.565 1.00 92.88 204 SER A N 1
ATOM 1597 C CA . SER A 1 204 ? 4.845 -5.316 -4.315 1.00 92.88 204 SER A CA 1
ATOM 1598 C C . SER A 1 204 ? 4.006 -5.145 -5.577 1.00 92.88 204 SER A C 1
ATOM 1600 O O . SER A 1 204 ? 2.827 -5.502 -5.562 1.00 92.88 204 SER A O 1
ATOM 1602 N N . TYR A 1 205 ? 4.608 -4.752 -6.704 1.00 91.56 205 TYR A N 1
ATOM 1603 C CA . TYR A 1 205 ? 3.920 -4.709 -8.001 1.00 91.56 205 TYR A CA 1
ATOM 1604 C C . TYR A 1 205 ? 3.304 -6.066 -8.367 1.00 91.56 205 TYR A C 1
ATOM 1606 O O . TYR A 1 205 ? 2.126 -6.160 -8.729 1.00 91.56 205 TYR A O 1
ATOM 1614 N N . MET A 1 206 ? 4.082 -7.141 -8.227 1.00 94.19 206 MET A N 1
ATOM 1615 C CA . MET A 1 206 ? 3.651 -8.503 -8.549 1.00 94.19 206 MET A CA 1
ATOM 1616 C C . MET A 1 206 ? 2.510 -8.984 -7.644 1.00 94.19 206 MET A C 1
ATOM 1618 O O . MET A 1 206 ? 1.591 -9.661 -8.111 1.00 94.19 206 MET A O 1
ATOM 1622 N N . THR A 1 207 ? 2.541 -8.633 -6.358 1.00 93.75 207 THR A N 1
ATOM 1623 C CA . THR A 1 207 ? 1.502 -9.012 -5.390 1.00 93.75 207 THR A CA 1
ATOM 1624 C C . THR A 1 207 ? 0.271 -8.118 -5.451 1.00 93.75 207 THR A C 1
ATOM 1626 O O . THR A 1 207 ? -0.789 -8.581 -5.036 1.00 93.75 207 THR A O 1
ATOM 1629 N N . PHE A 1 208 ? 0.357 -6.906 -6.005 1.00 90.94 208 PHE A N 1
ATOM 1630 C CA . PHE A 1 208 ? -0.756 -5.957 -6.099 1.00 90.94 208 PHE A CA 1
ATOM 1631 C C . PHE A 1 208 ? -1.505 -6.019 -7.441 1.00 90.94 208 PHE A C 1
ATOM 1633 O O . PHE A 1 208 ? -2.726 -6.175 -7.461 1.00 90.94 208 PHE A O 1
ATOM 1640 N N . PHE A 1 209 ? -0.797 -5.974 -8.575 1.00 89.06 209 PHE A N 1
ATOM 1641 C CA . PHE A 1 209 ? -1.426 -5.868 -9.902 1.00 89.06 209 PHE A CA 1
ATOM 1642 C C . PHE A 1 209 ? -1.760 -7.218 -10.549 1.00 89.06 209 PHE A C 1
ATOM 1644 O O . PHE A 1 209 ? -2.652 -7.299 -11.397 1.00 89.06 209 PHE A O 1
ATOM 1651 N N . SER A 1 210 ? -1.097 -8.309 -10.145 1.00 90.00 210 SER A N 1
ATOM 1652 C CA . SER A 1 210 ? -1.429 -9.651 -10.650 1.00 90.00 210 SER A CA 1
ATOM 1653 C C . SER A 1 210 ? -2.874 -10.033 -10.292 1.00 90.00 210 SER A C 1
ATOM 1655 O O . SER A 1 210 ? -3.285 -9.772 -9.163 1.00 90.00 210 SER A O 1
ATOM 1657 N N . PRO A 1 211 ? -3.663 -10.701 -11.162 1.00 88.81 211 PRO A N 1
ATOM 1658 C CA . PRO A 1 211 ? -5.053 -11.068 -10.872 1.00 88.81 211 PRO A CA 1
ATOM 1659 C C . PRO A 1 211 ? -5.216 -11.892 -9.592 1.00 88.81 211 PRO A C 1
ATOM 1661 O O . PRO A 1 211 ? -6.211 -11.760 -8.885 1.00 88.81 211 PRO A O 1
ATOM 1664 N N . THR A 1 212 ? -4.239 -12.752 -9.308 1.00 92.12 212 THR A N 1
ATOM 1665 C CA . THR A 1 212 ? -4.186 -13.607 -8.122 1.00 92.12 212 THR A CA 1
ATOM 1666 C C . THR A 1 212 ? -2.737 -13.821 -7.723 1.00 92.12 212 THR A C 1
ATOM 1668 O O . THR A 1 212 ? -1.888 -14.019 -8.590 1.00 92.12 212 THR A O 1
ATOM 1671 N N . ILE A 1 213 ? -2.467 -13.884 -6.423 1.00 95.81 213 ILE A N 1
ATOM 1672 C CA . ILE A 1 213 ? -1.136 -14.215 -5.912 1.00 95.81 213 ILE A CA 1
ATOM 1673 C C . ILE A 1 213 ? -0.896 -15.723 -6.073 1.00 95.81 213 ILE A C 1
ATOM 1675 O O . ILE A 1 213 ? -1.627 -16.540 -5.503 1.00 95.81 213 ILE A O 1
ATOM 1679 N N . SER A 1 214 ? 0.110 -16.098 -6.866 1.00 95.94 214 SER A N 1
ATOM 1680 C CA . SER A 1 214 ? 0.458 -17.497 -7.129 1.00 95.94 214 SER A CA 1
ATOM 1681 C C . SER A 1 214 ? 1.100 -18.171 -5.905 1.00 95.94 214 SER A C 1
ATOM 1683 O O . SER A 1 214 ? 1.655 -17.511 -5.026 1.00 95.94 214 SER A O 1
ATOM 1685 N N . LEU A 1 215 ? 1.073 -19.509 -5.853 1.00 94.88 215 LEU A N 1
ATOM 1686 C CA . LEU A 1 215 ? 1.773 -20.269 -4.803 1.00 94.88 215 LEU A CA 1
ATOM 1687 C C . LEU A 1 215 ? 3.294 -20.066 -4.848 1.00 94.88 215 LEU A C 1
ATOM 1689 O O . LEU A 1 215 ? 3.965 -20.152 -3.822 1.00 94.88 215 LEU A O 1
ATOM 1693 N N . ASP A 1 216 ? 3.833 -19.794 -6.034 1.00 96.19 216 ASP A N 1
ATOM 1694 C CA . ASP A 1 216 ? 5.241 -19.482 -6.214 1.00 96.19 216 ASP A CA 1
ATOM 1695 C C . ASP A 1 216 ? 5.592 -18.128 -5.587 1.00 96.19 216 ASP A C 1
ATOM 1697 O O . ASP A 1 216 ? 6.594 -18.039 -4.880 1.00 96.19 216 ASP A O 1
ATOM 1701 N N . MET A 1 217 ? 4.740 -17.111 -5.726 1.00 97.50 217 MET A N 1
ATOM 1702 C CA . MET A 1 217 ? 4.908 -15.840 -5.016 1.00 97.50 217 MET A CA 1
ATOM 1703 C C . MET A 1 217 ? 4.801 -16.024 -3.498 1.00 97.50 217 MET A C 1
ATOM 1705 O O . MET A 1 217 ? 5.665 -15.562 -2.761 1.00 97.50 217 MET A O 1
ATOM 1709 N N . TRP A 1 218 ? 3.848 -16.823 -3.012 1.00 97.38 218 TRP A N 1
ATOM 1710 C CA . TRP A 1 218 ? 3.740 -17.162 -1.583 1.00 97.38 218 TRP A CA 1
ATOM 1711 C C . TRP A 1 218 ? 4.994 -17.823 -0.982 1.00 97.38 218 TRP A C 1
ATOM 1713 O O . TRP A 1 218 ? 5.173 -17.795 0.239 1.00 97.38 218 TRP A O 1
ATOM 1723 N N . SER A 1 219 ? 5.887 -18.385 -1.806 1.00 96.06 219 SER A N 1
ATOM 1724 C CA . SER A 1 219 ? 7.191 -18.892 -1.349 1.00 96.06 219 SER A CA 1
ATOM 1725 C C . SER A 1 219 ? 8.173 -17.794 -0.920 1.00 96.06 219 SER A C 1
ATOM 1727 O O . SER A 1 219 ? 9.170 -18.110 -0.275 1.00 96.06 219 SER A O 1
ATOM 1729 N N . LEU A 1 220 ? 7.898 -16.525 -1.243 1.00 97.94 220 LEU A N 1
ATOM 1730 C CA . LEU A 1 220 ? 8.714 -15.371 -0.857 1.00 97.94 220 LEU A CA 1
ATOM 1731 C C . LEU A 1 220 ? 8.416 -14.885 0.567 1.00 97.94 220 LEU A C 1
ATOM 1733 O O . LEU A 1 220 ? 9.278 -14.284 1.200 1.00 97.94 220 LEU A O 1
ATOM 1737 N N . TRP A 1 221 ? 7.224 -15.174 1.101 1.00 97.69 221 TRP A N 1
ATOM 1738 C CA . TRP A 1 221 ? 6.834 -14.751 2.451 1.00 97.69 221 TRP A CA 1
ATOM 1739 C C . TRP A 1 221 ? 7.829 -15.193 3.537 1.00 97.69 221 TRP A C 1
ATOM 1741 O O . TRP A 1 221 ? 8.240 -14.349 4.333 1.00 97.69 221 TRP A O 1
ATOM 1751 N N . PRO A 1 222 ? 8.260 -16.473 3.604 1.00 96.56 222 PRO A N 1
ATOM 1752 C CA . PRO A 1 222 ? 9.241 -16.895 4.599 1.00 96.56 222 PRO A CA 1
ATOM 1753 C C . PRO A 1 222 ? 10.575 -16.153 4.482 1.00 96.56 222 PRO A C 1
ATOM 1755 O O . PRO A 1 222 ? 11.181 -15.889 5.510 1.00 96.56 222 PRO A O 1
ATOM 1758 N N . LEU A 1 223 ? 10.996 -15.785 3.266 1.00 97.31 223 LEU A N 1
ATOM 1759 C CA . LEU A 1 223 ? 12.246 -15.054 3.033 1.00 97.31 223 LEU A CA 1
ATOM 1760 C C . LEU A 1 223 ? 12.166 -13.636 3.604 1.00 97.31 223 LEU A C 1
ATOM 1762 O O . LEU A 1 223 ? 13.058 -13.229 4.336 1.00 97.31 223 LEU A O 1
ATOM 1766 N N . MET A 1 224 ? 11.062 -12.923 3.355 1.00 97.44 224 MET A N 1
ATOM 1767 C CA . MET A 1 224 ? 10.840 -11.592 3.938 1.00 97.44 224 MET A CA 1
ATOM 1768 C C . MET A 1 224 ? 10.770 -11.646 5.468 1.00 97.44 224 MET A C 1
ATOM 1770 O O . MET A 1 224 ? 11.315 -10.783 6.148 1.00 97.44 224 MET A O 1
ATOM 1774 N N . MET A 1 225 ? 10.133 -12.684 6.022 1.00 96.25 225 MET A N 1
ATOM 1775 C CA . MET A 1 225 ? 10.090 -12.893 7.471 1.00 96.25 225 MET A CA 1
ATOM 1776 C C . MET A 1 225 ? 11.463 -13.247 8.048 1.00 96.25 225 MET A C 1
ATOM 1778 O O . MET A 1 225 ? 11.778 -12.848 9.157 1.00 96.25 225 MET A O 1
ATOM 1782 N N . GLU A 1 226 ? 12.294 -14.000 7.340 1.00 95.38 226 GLU A N 1
ATOM 1783 C CA . GLU A 1 226 ? 13.652 -14.299 7.799 1.00 95.38 226 GLU A CA 1
ATOM 1784 C C . GLU A 1 226 ? 14.546 -13.056 7.736 1.00 95.38 226 GLU A C 1
ATOM 1786 O O . GLU A 1 226 ? 15.202 -12.734 8.724 1.00 95.38 226 GLU A O 1
ATOM 1791 N N . ALA A 1 227 ? 14.492 -12.305 6.632 1.00 95.75 227 ALA A N 1
ATOM 1792 C CA . ALA A 1 227 ? 15.234 -11.061 6.461 1.00 95.75 227 ALA A CA 1
ATOM 1793 C C . ALA A 1 227 ? 14.891 -10.046 7.561 1.00 95.75 227 ALA A C 1
ATOM 1795 O O . ALA A 1 227 ? 15.791 -9.542 8.233 1.00 95.75 227 ALA A O 1
ATOM 1796 N N . LEU A 1 228 ? 13.597 -9.816 7.816 1.00 94.38 228 LEU A N 1
ATOM 1797 C CA . LEU A 1 228 ? 13.130 -8.893 8.854 1.00 94.38 228 LEU A CA 1
ATOM 1798 C C . LEU A 1 228 ? 13.557 -9.317 10.272 1.00 94.38 228 LEU A C 1
ATOM 1800 O O . LEU A 1 228 ? 13.736 -8.469 11.141 1.00 94.38 228 LEU A O 1
ATOM 1804 N N . ALA A 1 229 ? 13.723 -10.620 10.523 1.00 92.62 229 ALA A N 1
ATOM 1805 C CA . ALA A 1 229 ? 14.148 -11.124 11.829 1.00 92.62 229 ALA A CA 1
ATOM 1806 C C . ALA A 1 229 ? 15.655 -10.969 12.078 1.00 92.62 229 ALA A C 1
ATOM 1808 O O . ALA A 1 229 ? 16.062 -10.954 13.241 1.00 92.62 229 ALA A O 1
ATOM 1809 N N . ASP A 1 230 ? 16.465 -10.933 11.018 1.00 92.56 230 ASP A N 1
ATOM 1810 C CA . ASP A 1 230 ? 17.921 -11.071 11.113 1.00 92.56 230 ASP A CA 1
ATOM 1811 C C . ASP A 1 230 ? 18.668 -9.762 10.828 1.00 92.56 230 ASP A C 1
ATOM 1813 O O . ASP A 1 230 ? 19.503 -9.348 11.631 1.00 92.56 230 ASP A O 1
ATOM 1817 N N . TRP A 1 231 ? 18.360 -9.088 9.715 1.00 93.31 231 TRP A N 1
ATOM 1818 C CA . TRP A 1 231 ? 19.163 -7.950 9.243 1.00 93.31 231 TRP A CA 1
ATOM 1819 C C . TRP A 1 231 ? 18.370 -6.806 8.594 1.00 93.31 231 TRP A C 1
ATOM 1821 O O . TRP A 1 231 ? 18.906 -5.710 8.481 1.00 93.31 231 TRP A O 1
ATOM 1831 N N . ALA A 1 232 ? 17.116 -7.018 8.183 1.00 93.88 232 ALA A N 1
ATOM 1832 C CA . ALA A 1 232 ? 16.367 -6.089 7.329 1.00 93.88 232 ALA A CA 1
ATOM 1833 C C . ALA A 1 232 ? 15.320 -5.243 8.080 1.00 93.88 232 ALA A C 1
ATOM 1835 O O . ALA A 1 232 ? 14.259 -4.944 7.531 1.00 93.88 232 ALA A O 1
ATOM 1836 N N . ILE A 1 233 ? 15.578 -4.889 9.345 1.00 92.81 233 ILE A N 1
ATOM 1837 C CA . ILE A 1 233 ? 14.639 -4.079 10.142 1.00 92.81 233 ILE A CA 1
ATOM 1838 C C . ILE A 1 233 ? 14.440 -2.676 9.553 1.00 92.81 233 ILE A C 1
ATOM 1840 O O . ILE A 1 233 ? 13.313 -2.193 9.511 1.00 92.81 233 ILE A O 1
ATOM 1844 N N . ASP A 1 234 ? 15.497 -2.086 8.997 1.00 90.94 234 ASP A N 1
ATOM 1845 C CA . ASP A 1 234 ? 15.452 -0.758 8.372 1.00 90.94 234 ASP A CA 1
ATOM 1846 C C . ASP A 1 234 ? 14.572 -0.744 7.106 1.00 90.94 234 ASP A C 1
ATOM 1848 O O . ASP A 1 234 ? 13.985 0.273 6.757 1.00 90.94 234 ASP A O 1
ATOM 1852 N N . PHE A 1 235 ? 14.396 -1.905 6.464 1.00 90.38 235 PHE A N 1
ATOM 1853 C CA . PHE A 1 235 ? 13.543 -2.090 5.285 1.00 90.38 235 PHE A CA 1
ATOM 1854 C C . PHE A 1 235 ? 12.106 -2.492 5.640 1.00 90.38 235 PHE A C 1
ATOM 1856 O O . PHE A 1 235 ? 11.322 -2.859 4.760 1.00 90.38 235 PHE A O 1
ATOM 1863 N N . PHE A 1 236 ? 11.722 -2.479 6.920 1.00 93.12 236 PHE A N 1
ATOM 1864 C CA . PHE A 1 236 ? 10.381 -2.892 7.330 1.00 93.12 236 PHE A CA 1
ATOM 1865 C C . PHE A 1 236 ? 9.251 -2.077 6.659 1.00 93.12 236 PHE A C 1
ATOM 1867 O O . PHE A 1 236 ? 8.247 -2.691 6.289 1.00 93.12 236 PHE A O 1
ATOM 1874 N N . PRO A 1 237 ? 9.380 -0.757 6.408 1.00 89.06 237 PRO A N 1
ATOM 1875 C CA . PRO A 1 237 ? 8.405 -0.020 5.599 1.00 89.06 237 PRO A CA 1
ATOM 1876 C C . PRO A 1 237 ? 8.228 -0.606 4.188 1.00 89.06 237 PRO A C 1
ATOM 1878 O O . PRO A 1 237 ? 7.101 -0.833 3.755 1.00 89.06 237 PRO A O 1
ATOM 1881 N N . ASN A 1 238 ? 9.313 -0.975 3.502 1.00 88.69 238 ASN A N 1
ATOM 1882 C CA . ASN A 1 238 ? 9.236 -1.604 2.179 1.00 88.69 238 ASN A CA 1
ATOM 1883 C C . ASN A 1 238 ? 8.679 -3.041 2.252 1.00 88.69 238 ASN A C 1
ATOM 1885 O O . ASN A 1 238 ? 7.978 -3.479 1.344 1.00 88.69 238 ASN A O 1
ATOM 1889 N N . ILE A 1 239 ? 8.951 -3.785 3.334 1.00 94.00 239 ILE A N 1
ATOM 1890 C CA . ILE A 1 239 ? 8.419 -5.146 3.560 1.00 94.00 239 ILE A CA 1
ATOM 1891 C C . ILE A 1 239 ? 6.921 -5.124 3.910 1.00 94.00 239 ILE A C 1
ATOM 1893 O O . ILE A 1 239 ? 6.198 -6.075 3.598 1.00 94.00 239 ILE A O 1
ATOM 1897 N N . LEU A 1 240 ? 6.429 -4.065 4.557 1.00 93.12 240 LEU A N 1
ATOM 1898 C CA . LEU A 1 240 ? 5.020 -3.913 4.926 1.00 93.12 240 LEU A CA 1
ATOM 1899 C C . LEU A 1 240 ? 4.103 -4.046 3.711 1.00 93.12 240 LEU A C 1
ATOM 1901 O O . LEU A 1 240 ? 3.108 -4.763 3.790 1.00 93.12 240 LEU A O 1
ATOM 1905 N N . VAL A 1 241 ? 4.451 -3.400 2.599 1.00 90.12 241 VAL A N 1
ATOM 1906 C CA . VAL A 1 241 ? 3.590 -3.325 1.414 1.00 90.12 241 VAL A CA 1
ATOM 1907 C C . VAL A 1 241 ? 3.280 -4.698 0.801 1.00 90.12 241 VAL A C 1
ATOM 1909 O O . VAL A 1 241 ? 2.101 -5.049 0.682 1.00 90.12 241 VAL A O 1
ATOM 1912 N N . PRO A 1 242 ? 4.267 -5.553 0.465 1.00 93.94 242 PRO A N 1
ATOM 1913 C CA . PRO A 1 242 ? 3.961 -6.876 -0.057 1.00 93.94 242 PRO A CA 1
ATOM 1914 C C . PRO A 1 242 ? 3.272 -7.758 0.992 1.00 93.94 242 PRO A C 1
ATOM 1916 O O . PRO A 1 242 ? 2.395 -8.546 0.632 1.00 93.94 242 PRO A O 1
ATOM 1919 N N . LEU A 1 243 ? 3.613 -7.634 2.283 1.00 96.38 243 LEU A N 1
ATOM 1920 C CA . LEU A 1 243 ? 2.934 -8.375 3.353 1.00 96.38 243 LEU A CA 1
ATOM 1921 C C . LEU A 1 243 ? 1.456 -7.993 3.488 1.00 96.38 243 LEU A C 1
ATOM 1923 O O . LEU A 1 243 ? 0.631 -8.889 3.691 1.00 96.38 243 LEU A O 1
ATOM 1927 N N . ASP A 1 244 ? 1.113 -6.714 3.337 1.00 94.44 244 ASP A N 1
ATOM 1928 C CA . ASP A 1 244 ? -0.279 -6.287 3.246 1.00 94.44 244 ASP A CA 1
ATOM 1929 C C . ASP A 1 244 ? -0.961 -6.943 2.046 1.00 94.44 244 ASP A C 1
ATOM 1931 O O . ASP A 1 244 ? -1.942 -7.660 2.234 1.00 94.44 244 ASP A O 1
ATOM 1935 N N . ASN A 1 245 ? -0.388 -6.838 0.844 1.00 93.94 245 ASN A N 1
ATOM 1936 C CA . ASN A 1 245 ? -0.962 -7.440 -0.365 1.00 93.94 245 ASN A CA 1
ATOM 1937 C C . ASN A 1 245 ? -1.276 -8.938 -0.193 1.00 93.94 245 ASN A C 1
ATOM 1939 O O . ASN A 1 245 ? -2.336 -9.419 -0.611 1.00 93.94 245 ASN A O 1
ATOM 1943 N N . TYR A 1 246 ? -0.384 -9.691 0.458 1.00 96.81 246 TYR A N 1
ATOM 1944 C CA . TYR A 1 246 ? -0.616 -11.099 0.796 1.00 96.81 246 TYR A CA 1
ATOM 1945 C C . TYR A 1 246 ? -1.837 -11.301 1.709 1.00 96.81 246 TYR A C 1
ATOM 1947 O O . TYR A 1 246 ? -2.592 -12.260 1.513 1.00 96.81 246 TYR A O 1
ATOM 1955 N N . ILE A 1 247 ? -2.062 -10.428 2.692 1.00 96.19 247 ILE A N 1
ATOM 1956 C CA . ILE A 1 247 ? -3.181 -10.530 3.639 1.00 96.19 247 ILE A CA 1
ATOM 1957 C C . ILE A 1 247 ? -4.483 -10.003 3.024 1.00 96.19 247 ILE A C 1
ATOM 1959 O O . ILE A 1 247 ? -5.511 -10.679 3.128 1.00 96.19 247 ILE A O 1
ATOM 1963 N N . SER A 1 248 ? -4.461 -8.834 2.387 1.00 93.31 248 SER A N 1
ATOM 1964 C CA . SER A 1 248 ? -5.638 -8.144 1.849 1.00 93.31 248 SER A CA 1
ATOM 1965 C C . SER A 1 248 ? -6.175 -8.803 0.579 1.00 93.31 248 SER A C 1
ATOM 1967 O O . SER A 1 248 ? -7.375 -9.054 0.465 1.00 93.31 248 SER A O 1
ATOM 1969 N N . ARG A 1 249 ? -5.301 -9.197 -0.354 1.00 93.19 249 ARG A N 1
ATOM 1970 C CA . ARG A 1 249 ? -5.708 -9.853 -1.615 1.00 93.19 249 ARG A CA 1
ATOM 1971 C C . ARG A 1 249 ? -5.711 -11.374 -1.517 1.00 93.19 249 ARG A C 1
ATOM 1973 O O . ARG A 1 249 ? -6.481 -12.056 -2.195 1.00 93.19 249 ARG A O 1
ATOM 1980 N N . GLY A 1 250 ? -4.838 -11.921 -0.676 1.00 93.81 250 GLY A N 1
ATOM 1981 C CA . GLY A 1 250 ? -4.636 -13.355 -0.488 1.00 93.81 250 GLY A CA 1
ATOM 1982 C C . GLY A 1 250 ? -5.307 -13.944 0.757 1.00 93.81 250 GLY A C 1
ATOM 1983 O O . GLY A 1 250 ? -4.964 -15.064 1.150 1.00 93.81 250 GLY A O 1
ATOM 1984 N N . THR A 1 251 ? -6.278 -13.245 1.361 1.00 95.12 251 THR A N 1
ATOM 1985 C CA . THR A 1 251 ? -6.872 -13.562 2.676 1.00 95.12 251 THR A CA 1
ATOM 1986 C C . THR A 1 251 ? -7.257 -15.032 2.840 1.00 95.12 251 THR A C 1
ATOM 1988 O O . THR A 1 251 ? -6.942 -15.660 3.849 1.00 95.12 251 THR A O 1
ATOM 1991 N N . ALA A 1 252 ? -7.909 -15.630 1.839 1.00 94.81 252 ALA A N 1
ATOM 1992 C CA . ALA A 1 252 ? -8.337 -17.027 1.913 1.00 94.81 252 ALA A CA 1
ATOM 1993 C C . ALA A 1 252 ? -7.152 -18.004 2.035 1.00 94.81 252 ALA A C 1
ATOM 1995 O O . ALA A 1 252 ? -7.227 -18.977 2.791 1.00 94.81 252 ALA A O 1
ATOM 1996 N N . HIS A 1 253 ? -6.051 -17.753 1.319 1.00 96.00 253 HIS A N 1
ATOM 1997 C CA . HIS A 1 253 ? -4.848 -18.580 1.398 1.00 96.00 253 HIS A CA 1
ATOM 1998 C C . HIS A 1 253 ? -4.096 -18.340 2.711 1.00 96.00 253 HIS A C 1
ATOM 2000 O O . HIS A 1 253 ? -3.766 -19.305 3.399 1.00 96.00 253 HIS A O 1
ATOM 2006 N N . PHE A 1 254 ? -3.939 -17.075 3.113 1.00 97.00 254 PHE A N 1
ATOM 2007 C CA . PHE A 1 254 ? -3.369 -16.688 4.406 1.00 97.00 254 PHE A CA 1
ATOM 2008 C C . PHE A 1 254 ? -4.070 -17.384 5.588 1.00 97.00 254 PHE A C 1
ATOM 2010 O O . PHE A 1 254 ? -3.429 -17.881 6.517 1.00 97.00 254 PHE A O 1
ATOM 2017 N N . LEU A 1 255 ? -5.405 -17.471 5.545 1.00 95.81 255 LEU A N 1
ATOM 2018 C CA . LEU A 1 255 ? -6.200 -18.084 6.608 1.00 95.81 255 LEU A CA 1
ATOM 2019 C C . LEU A 1 255 ? -6.156 -19.619 6.608 1.00 95.81 255 LEU A C 1
ATOM 2021 O O . LEU A 1 255 ? -6.167 -20.236 7.677 1.00 95.81 255 LEU A O 1
ATOM 2025 N N . SER A 1 256 ? -6.145 -20.236 5.425 1.00 95.06 256 SER A N 1
ATOM 2026 C CA . SER A 1 256 ? -6.281 -21.691 5.275 1.00 95.06 256 SER A CA 1
ATOM 2027 C C . SER A 1 256 ? -4.955 -22.452 5.275 1.00 95.06 256 SER A C 1
ATOM 2029 O O . SER A 1 256 ? -4.946 -23.626 5.654 1.00 95.06 256 SER A O 1
ATOM 2031 N N . CYS A 1 257 ? -3.846 -21.818 4.884 1.00 93.69 257 CYS A N 1
ATOM 2032 C CA . CYS A 1 257 ? -2.545 -22.475 4.829 1.00 93.69 257 CYS A CA 1
ATOM 2033 C C . CYS A 1 257 ? -1.983 -22.740 6.236 1.00 93.69 257 CYS A C 1
ATOM 2035 O O . CYS A 1 257 ? -2.069 -21.903 7.138 1.00 93.69 257 CYS A O 1
ATOM 2037 N N . LYS A 1 258 ? -1.421 -23.938 6.426 1.00 89.94 258 LYS A N 1
ATOM 2038 C CA . LYS A 1 258 ? -0.802 -24.386 7.686 1.00 89.94 258 LYS A CA 1
ATOM 2039 C C . LYS A 1 258 ? 0.645 -24.833 7.539 1.00 89.94 258 LYS A C 1
ATOM 2041 O O . LYS A 1 258 ? 1.320 -25.035 8.543 1.00 89.94 258 LYS A O 1
ATOM 2046 N N . GLU A 1 259 ? 1.124 -24.948 6.305 1.00 88.50 259 GLU A N 1
ATOM 2047 C CA . GLU A 1 259 ? 2.487 -25.353 5.977 1.00 88.50 259 GLU A CA 1
ATOM 2048 C C . GLU A 1 259 ? 2.990 -24.496 4.799 1.00 88.50 259 GLU A C 1
ATOM 2050 O O . GLU A 1 259 ? 2.802 -24.885 3.646 1.00 88.50 259 GLU A O 1
ATOM 2055 N N . PRO A 1 260 ? 3.603 -23.325 5.068 1.00 87.94 260 PRO A N 1
ATOM 2056 C CA . PRO A 1 260 ? 3.818 -22.713 6.388 1.00 87.94 260 PRO A CA 1
ATOM 2057 C C . PRO A 1 260 ? 2.544 -22.064 6.970 1.00 87.94 260 PRO A C 1
ATOM 2059 O O . PRO A 1 260 ? 1.647 -21.653 6.240 1.00 87.94 260 PRO A O 1
ATOM 2062 N N . ASP A 1 261 ? 2.450 -21.962 8.302 1.00 94.88 261 ASP A N 1
ATOM 2063 C CA . ASP A 1 261 ? 1.367 -21.213 8.961 1.00 94.88 261 ASP A CA 1
ATOM 2064 C C . ASP A 1 261 ? 1.697 -19.711 8.948 1.00 94.88 261 ASP A C 1
ATOM 2066 O O . ASP A 1 261 ? 2.454 -19.212 9.789 1.00 94.88 261 ASP A O 1
ATOM 2070 N N . TYR A 1 262 ? 1.140 -18.994 7.967 1.00 96.38 262 TYR A N 1
ATOM 2071 C CA . TYR A 1 262 ? 1.380 -17.561 7.769 1.00 96.38 262 TYR A CA 1
ATOM 2072 C C . TYR A 1 262 ? 0.900 -16.704 8.944 1.00 96.38 262 TYR A C 1
ATOM 2074 O O . TYR A 1 262 ? 1.565 -15.736 9.306 1.00 96.38 262 TYR A O 1
ATOM 2082 N N . GLN A 1 263 ? -0.205 -17.086 9.594 1.00 96.12 263 GLN A N 1
ATOM 2083 C CA . GLN A 1 263 ? -0.711 -16.367 10.767 1.00 96.12 263 GLN A CA 1
ATOM 2084 C C . GLN A 1 263 ? 0.261 -16.485 11.941 1.00 96.12 263 GLN A C 1
ATOM 2086 O O . GLN A 1 263 ? 0.590 -15.492 12.588 1.00 96.12 263 GLN A O 1
ATOM 2091 N N . GLN A 1 264 ? 0.750 -17.699 12.202 1.00 96.19 264 GLN A N 1
ATOM 2092 C CA . GLN A 1 264 ? 1.729 -17.935 13.258 1.00 96.19 264 GLN A CA 1
ATOM 2093 C C . GLN A 1 264 ? 3.059 -17.235 12.953 1.00 96.19 264 GLN A C 1
ATOM 2095 O O . GLN A 1 264 ? 3.674 -16.680 13.862 1.00 96.19 264 GLN A O 1
ATOM 2100 N N . SER A 1 265 ? 3.496 -17.251 11.692 1.00 96.94 265 SER A N 1
ATOM 2101 C CA . SER A 1 265 ? 4.696 -16.544 11.233 1.00 96.94 265 SER A CA 1
ATOM 2102 C C . SER A 1 265 ? 4.586 -15.035 11.476 1.00 96.94 265 SER A C 1
ATOM 2104 O O . SER A 1 265 ? 5.486 -14.468 12.096 1.00 96.94 265 SER A O 1
ATOM 2106 N N . LEU A 1 266 ? 3.461 -14.417 11.097 1.00 97.50 266 LEU A N 1
ATOM 2107 C CA . LEU A 1 266 ? 3.190 -12.997 11.337 1.00 97.50 266 LEU A CA 1
ATOM 2108 C C . LEU A 1 266 ? 3.194 -12.659 12.833 1.00 97.50 266 LEU A C 1
ATOM 2110 O O . LEU A 1 266 ? 3.812 -11.682 13.253 1.00 97.50 266 LEU A O 1
ATOM 2114 N N . TRP A 1 267 ? 2.532 -13.477 13.657 1.00 97.38 267 TRP A N 1
ATOM 2115 C CA . TRP A 1 267 ? 2.538 -13.295 15.108 1.00 97.38 267 TRP A CA 1
ATOM 2116 C C . TRP A 1 267 ? 3.949 -13.386 15.692 1.00 97.38 267 TRP A C 1
ATOM 2118 O O . TRP A 1 267 ? 4.334 -12.531 16.487 1.00 97.38 267 TRP A O 1
ATOM 2128 N N . ASN A 1 268 ? 4.721 -14.411 15.325 1.00 96.75 268 ASN A N 1
ATOM 2129 C CA . ASN A 1 268 ? 6.075 -14.603 15.845 1.00 96.75 268 ASN A CA 1
ATOM 2130 C C . ASN A 1 268 ? 6.954 -13.388 15.537 1.00 96.75 268 ASN A C 1
ATOM 2132 O O . ASN A 1 268 ? 7.647 -12.902 16.426 1.00 96.75 268 ASN A O 1
ATOM 2136 N N . MET A 1 269 ? 6.858 -12.873 14.311 1.00 96.19 269 MET A N 1
ATOM 2137 C CA . MET A 1 269 ? 7.588 -11.689 13.882 1.00 96.19 269 MET A CA 1
ATOM 2138 C C . MET A 1 269 ? 7.185 -10.446 14.685 1.00 96.19 269 MET A C 1
ATOM 2140 O O . MET A 1 269 ? 7.997 -9.869 15.408 1.00 96.19 269 MET A O 1
ATOM 2144 N N . ILE A 1 270 ? 5.902 -10.077 14.631 1.00 96.62 270 ILE A N 1
ATOM 2145 C CA . ILE A 1 270 ? 5.389 -8.862 15.277 1.00 96.62 270 ILE A CA 1
ATOM 2146 C C . ILE A 1 270 ? 5.595 -8.911 16.793 1.00 96.62 270 ILE A C 1
ATOM 2148 O O . ILE A 1 270 ? 5.955 -7.906 17.401 1.00 96.62 270 ILE A O 1
ATOM 2152 N N . SER A 1 271 ? 5.382 -10.069 17.424 1.00 96.62 271 SER A N 1
ATOM 2153 C CA . SER A 1 271 ? 5.588 -10.215 18.868 1.00 96.62 271 SER A CA 1
ATOM 2154 C C . SER A 1 271 ? 7.057 -10.100 19.262 1.00 96.62 271 SER A C 1
ATOM 2156 O O . SER A 1 271 ? 7.327 -9.538 20.320 1.00 96.62 271 SER A O 1
ATOM 2158 N N . SER A 1 272 ? 7.996 -10.558 18.427 1.00 95.31 272 SER A N 1
ATOM 2159 C CA . SER A 1 272 ? 9.430 -10.362 18.656 1.00 95.31 272 SER A CA 1
ATOM 2160 C C . SER A 1 272 ? 9.789 -8.873 18.624 1.00 95.31 272 SER A C 1
ATOM 2162 O O . SER A 1 272 ? 10.296 -8.340 19.613 1.00 95.31 272 SER A O 1
ATOM 2164 N N . ILE A 1 273 ? 9.412 -8.181 17.544 1.00 94.56 273 ILE A N 1
ATOM 2165 C CA . ILE A 1 273 ? 9.697 -6.752 17.333 1.00 94.56 273 ILE A CA 1
ATOM 2166 C C . ILE A 1 273 ? 9.043 -5.891 18.426 1.00 94.56 273 ILE A C 1
ATOM 2168 O O . ILE A 1 273 ? 9.703 -5.105 19.106 1.00 94.56 273 ILE A O 1
ATOM 2172 N N . LEU A 1 274 ? 7.741 -6.077 18.672 1.00 95.00 274 LEU A N 1
ATOM 2173 C CA . LEU A 1 274 ? 7.004 -5.284 19.659 1.00 95.00 274 LEU A CA 1
ATOM 2174 C C . LEU A 1 274 ? 7.330 -5.641 21.111 1.00 95.00 274 LEU A C 1
ATOM 2176 O O . LEU A 1 274 ? 6.939 -4.870 21.991 1.00 95.00 274 LEU A O 1
ATOM 2180 N N . ALA A 1 275 ? 8.010 -6.756 21.397 1.00 94.94 275 ALA A N 1
ATOM 2181 C CA . ALA A 1 275 ? 8.489 -7.095 22.741 1.00 94.94 275 ALA A CA 1
ATOM 2182 C C . ALA A 1 275 ? 9.905 -6.569 23.010 1.00 94.94 275 ALA A C 1
ATOM 2184 O O . ALA A 1 275 ? 10.212 -6.222 24.161 1.00 94.94 275 ALA A O 1
ATOM 2185 N N . ASP A 1 276 ? 10.747 -6.445 21.983 1.00 93.38 276 ASP A N 1
ATOM 2186 C CA . ASP A 1 276 ? 12.125 -5.988 22.139 1.00 93.38 276 ASP A CA 1
ATOM 2187 C C . ASP A 1 276 ? 12.170 -4.560 22.706 1.00 93.38 276 ASP A C 1
ATOM 2189 O O . ASP A 1 276 ? 11.404 -3.674 22.324 1.00 93.38 276 ASP A O 1
ATOM 2193 N N . ARG A 1 277 ? 12.998 -4.366 23.732 1.00 89.31 277 ARG A N 1
ATOM 2194 C CA . ARG A 1 277 ? 13.182 -3.083 24.425 1.00 89.31 277 ARG A CA 1
ATOM 2195 C C . ARG A 1 277 ? 14.243 -2.211 23.772 1.00 89.31 277 ARG A C 1
ATOM 2197 O O . ARG A 1 277 ? 14.289 -1.034 24.101 1.00 89.31 277 ARG A O 1
ATOM 2204 N N . ASN A 1 278 ? 15.084 -2.794 22.927 1.00 90.06 278 ASN A N 1
ATOM 2205 C CA . ASN A 1 278 ? 16.170 -2.092 22.259 1.00 90.06 278 ASN A CA 1
ATOM 2206 C C . ASN A 1 278 ? 15.728 -1.494 20.920 1.00 90.06 278 ASN A C 1
ATOM 2208 O O . ASN A 1 278 ? 16.429 -0.638 20.405 1.00 90.06 278 ASN A O 1
ATOM 2212 N N . MET A 1 279 ? 14.578 -1.927 20.392 1.00 89.44 279 MET A N 1
ATOM 2213 C CA . MET A 1 279 ? 14.013 -1.408 19.148 1.00 89.44 279 MET A CA 1
ATOM 2214 C C . MET A 1 279 ? 13.476 0.009 19.337 1.00 89.44 279 MET A C 1
ATOM 2216 O O . MET A 1 279 ? 12.649 0.254 20.241 1.00 89.44 279 MET A O 1
ATOM 2220 N N . GLU A 1 280 ? 13.927 0.911 18.470 1.00 89.12 280 GLU A N 1
ATOM 2221 C CA . GLU A 1 280 ? 13.484 2.297 18.444 1.00 89.12 280 GLU A CA 1
ATOM 2222 C C . GLU A 1 280 ? 12.024 2.392 18.004 1.00 89.12 280 GLU A C 1
ATOM 2224 O O . GLU A 1 280 ? 11.458 1.477 17.411 1.00 89.12 280 GLU A O 1
ATOM 2229 N N . ASP A 1 281 ? 11.364 3.493 18.360 1.00 88.25 281 ASP A N 1
ATOM 2230 C CA . ASP A 1 281 ? 9.959 3.671 18.002 1.00 88.25 281 ASP A CA 1
ATOM 2231 C C . ASP A 1 281 ? 9.748 3.808 16.489 1.00 88.25 281 ASP A C 1
ATOM 2233 O O . ASP A 1 281 ? 8.669 3.432 16.051 1.00 88.25 281 ASP A O 1
ATOM 2237 N N . GLY A 1 282 ? 10.734 4.322 15.734 1.00 84.94 282 GLY A N 1
ATOM 2238 C CA . GLY A 1 282 ? 10.644 4.516 14.277 1.00 84.94 282 GLY A CA 1
ATOM 2239 C C . GLY A 1 282 ? 10.654 3.199 13.500 1.00 84.94 282 GLY A C 1
ATOM 2240 O O . GLY A 1 282 ? 9.760 2.948 12.699 1.00 84.94 282 GLY A O 1
ATOM 2241 N N . ASP A 1 283 ? 11.586 2.308 13.831 1.00 87.31 283 ASP A N 1
ATOM 2242 C CA . ASP A 1 283 ? 11.789 1.038 13.115 1.00 87.31 283 ASP A CA 1
ATOM 2243 C C . ASP A 1 283 ? 10.593 0.081 13.218 1.00 87.31 283 ASP A C 1
ATOM 2245 O O . ASP A 1 283 ? 10.431 -0.848 12.432 1.00 87.31 283 ASP A O 1
ATOM 2249 N N . ILE A 1 284 ? 9.735 0.278 14.221 1.00 90.62 284 ILE A N 1
ATOM 2250 C CA . ILE A 1 284 ? 8.625 -0.631 14.526 1.00 90.62 284 ILE A CA 1
ATOM 2251 C C . ILE A 1 284 ? 7.256 -0.085 14.124 1.00 90.62 284 ILE A C 1
ATOM 2253 O O . ILE A 1 284 ? 6.252 -0.758 14.366 1.00 90.62 284 ILE A O 1
ATOM 2257 N N . GLU A 1 285 ? 7.179 1.116 13.550 1.00 91.94 285 GLU A N 1
ATOM 2258 C CA . GLU A 1 285 ? 5.926 1.721 13.075 1.00 91.94 285 GLU A CA 1
ATOM 2259 C C . GLU A 1 285 ? 5.154 0.832 12.080 1.00 91.94 285 GLU A C 1
ATOM 2261 O O . GLU A 1 285 ? 3.920 0.783 12.175 1.00 91.94 285 GLU A O 1
ATOM 2266 N N . PRO A 1 286 ? 5.810 0.043 11.203 1.00 93.94 286 PRO A N 1
ATOM 2267 C CA . PRO A 1 286 ? 5.110 -0.895 10.325 1.00 93.94 286 PRO A CA 1
ATOM 2268 C C . PRO A 1 286 ? 4.412 -2.056 11.055 1.00 93.94 286 PRO A C 1
ATOM 2270 O O . PRO A 1 286 ? 3.408 -2.585 10.571 1.00 93.94 286 PRO A O 1
ATOM 2273 N N . ALA A 1 287 ? 4.873 -2.451 12.250 1.00 96.38 287 ALA A N 1
ATOM 2274 C CA . ALA A 1 287 ? 4.289 -3.588 12.968 1.00 96.38 287 ALA A CA 1
ATOM 2275 C C . ALA A 1 287 ? 2.818 -3.352 13.364 1.00 96.38 287 ALA A C 1
ATOM 2277 O O . ALA A 1 287 ? 1.985 -4.205 13.052 1.00 96.38 287 ALA A O 1
ATOM 2278 N N . PRO A 1 288 ? 2.436 -2.231 14.009 1.00 96.81 288 PRO A N 1
ATOM 2279 C CA . PRO A 1 288 ? 1.034 -1.897 14.226 1.00 96.81 288 PRO A CA 1
ATOM 2280 C C . PRO A 1 288 ? 0.210 -1.841 12.937 1.00 96.81 288 PRO A C 1
ATOM 2282 O O . PRO A 1 288 ? -0.922 -2.317 12.957 1.00 96.81 288 PRO A O 1
ATOM 2285 N N . LYS A 1 289 ? 0.752 -1.314 11.828 1.00 95.25 289 LYS A N 1
ATOM 2286 C CA . LYS A 1 289 ? 0.052 -1.254 10.531 1.00 95.25 289 LYS A CA 1
ATOM 2287 C C . LYS A 1 289 ? -0.319 -2.661 10.031 1.00 95.25 289 LYS A C 1
ATOM 2289 O O . LYS A 1 289 ? -1.478 -2.900 9.705 1.00 95.25 289 LYS A O 1
ATOM 2294 N N . LEU A 1 290 ? 0.586 -3.644 10.123 1.00 96.06 290 LEU A N 1
ATOM 2295 C CA . LEU A 1 290 ? 0.272 -5.047 9.787 1.00 96.06 290 LEU A CA 1
ATOM 2296 C C . LEU A 1 290 ? -0.826 -5.668 10.665 1.00 96.06 290 LEU A C 1
ATOM 2298 O O . LEU A 1 290 ? -1.614 -6.492 10.194 1.00 96.06 290 LEU A O 1
ATOM 2302 N N . ILE A 1 291 ? -0.900 -5.297 11.947 1.00 97.75 291 ILE A N 1
ATOM 2303 C CA . ILE A 1 291 ? -1.977 -5.776 12.831 1.00 97.75 291 ILE A CA 1
ATOM 2304 C C . ILE A 1 291 ? -3.325 -5.182 12.398 1.00 97.75 291 ILE A C 1
ATOM 2306 O O . ILE A 1 291 ? -4.337 -5.887 12.421 1.00 97.75 291 ILE A O 1
ATOM 2310 N N . GLN A 1 292 ? -3.344 -3.909 11.991 1.00 95.75 292 GLN A N 1
ATOM 2311 C CA . GLN A 1 292 ? -4.542 -3.254 11.453 1.00 95.75 292 GLN A CA 1
ATOM 2312 C C . GLN A 1 292 ? -5.018 -3.971 10.185 1.00 95.75 292 GLN A C 1
ATOM 2314 O O . GLN A 1 292 ? -6.156 -4.441 10.147 1.00 95.75 292 GLN A O 1
ATOM 2319 N N . VAL A 1 293 ? -4.116 -4.195 9.222 1.00 95.38 293 VAL A N 1
ATOM 2320 C CA . VAL A 1 293 ? -4.381 -4.966 7.993 1.00 95.38 293 VAL A CA 1
ATOM 2321 C C . VAL A 1 293 ? -5.023 -6.320 8.308 1.00 95.38 293 VAL A C 1
ATOM 2323 O O . VAL A 1 293 ? -6.041 -6.688 7.711 1.00 95.38 293 VAL A O 1
ATOM 2326 N N . LEU A 1 294 ? -4.473 -7.056 9.280 1.00 96.56 294 LEU A N 1
ATOM 2327 C CA . LEU A 1 294 ? -5.013 -8.344 9.710 1.00 96.56 294 LEU A CA 1
ATOM 2328 C C . LEU A 1 294 ? -6.461 -8.220 10.206 1.00 96.56 294 LEU A C 1
ATOM 2330 O O . LEU A 1 294 ? -7.323 -8.990 9.776 1.00 96.56 294 LEU A O 1
ATOM 2334 N N . PHE A 1 295 ? -6.750 -7.285 11.113 1.00 96.88 295 PHE A N 1
ATOM 2335 C CA . PHE A 1 295 ? -8.093 -7.137 11.684 1.00 96.88 295 PHE A CA 1
ATOM 2336 C C . PHE A 1 295 ? -9.116 -6.586 10.689 1.00 96.88 295 PHE A C 1
ATOM 2338 O O . PHE A 1 295 ? -10.278 -7.005 10.725 1.00 96.88 295 PHE A O 1
ATOM 2345 N N . GLN A 1 296 ? -8.704 -5.704 9.787 1.00 94.50 296 GLN A N 1
ATOM 2346 C CA . GLN A 1 296 ? -9.585 -5.120 8.780 1.00 94.50 296 GLN A CA 1
ATOM 2347 C C . GLN A 1 296 ? -9.968 -6.150 7.704 1.00 94.50 296 GLN A C 1
ATOM 2349 O O . GLN A 1 296 ? -11.144 -6.250 7.349 1.00 94.50 296 GLN A O 1
ATOM 2354 N N . ASN A 1 297 ? -9.021 -6.983 7.257 1.00 94.00 297 ASN A N 1
ATOM 2355 C CA . ASN A 1 297 ? -9.247 -7.965 6.188 1.00 94.00 297 ASN A CA 1
ATOM 2356 C C . ASN A 1 297 ? -9.775 -9.322 6.683 1.00 94.00 297 ASN A C 1
ATOM 2358 O O . ASN A 1 297 ? -10.580 -9.967 6.011 1.00 94.00 297 ASN A O 1
ATOM 2362 N N . CYS A 1 298 ? -9.383 -9.772 7.878 1.00 94.06 298 CYS A N 1
ATOM 2363 C CA . CYS A 1 298 ? -9.734 -11.107 8.382 1.00 94.06 298 CYS A CA 1
ATOM 2364 C C . CYS A 1 298 ? -10.928 -11.105 9.352 1.00 94.06 298 CYS A C 1
ATOM 2366 O O . CYS A 1 298 ? -11.017 -11.970 10.232 1.00 94.06 298 CYS A O 1
ATOM 2368 N N . ARG A 1 299 ? -11.851 -10.141 9.225 1.00 91.88 299 ARG A N 1
ATOM 2369 C CA . ARG A 1 299 ? -12.942 -9.926 10.189 1.00 91.88 299 ARG A CA 1
ATOM 2370 C C . ARG A 1 299 ? -13.747 -11.201 10.480 1.00 91.88 299 ARG A C 1
ATOM 2372 O O . ARG A 1 299 ? -14.297 -11.826 9.578 1.00 91.88 299 ARG A O 1
ATOM 2379 N N . GLY A 1 300 ? -13.831 -11.570 11.761 1.00 91.62 300 GLY A N 1
ATOM 2380 C CA . GLY A 1 300 ? -14.554 -12.749 12.257 1.00 91.62 300 GLY A CA 1
ATOM 2381 C C . GLY A 1 300 ? -13.857 -14.101 12.043 1.00 91.62 300 GLY A C 1
ATOM 2382 O O . GLY A 1 300 ? -14.466 -15.133 12.317 1.00 91.62 300 GLY A O 1
ATOM 2383 N N . GLN A 1 301 ? -12.616 -14.121 11.547 1.00 94.94 301 GLN A N 1
ATOM 2384 C CA . GLN A 1 301 ? -11.894 -15.352 11.191 1.00 94.94 301 GLN A CA 1
ATOM 2385 C C . GLN A 1 301 ? -10.597 -15.566 11.993 1.00 94.94 301 GLN A C 1
ATOM 2387 O O . GLN A 1 301 ? -9.980 -16.625 11.887 1.00 94.94 301 GLN A O 1
ATOM 2392 N N . VAL A 1 302 ? -10.190 -14.591 12.815 1.00 95.75 302 VAL A N 1
ATOM 2393 C CA . VAL A 1 302 ? -8.914 -14.583 13.560 1.00 95.75 302 VAL A CA 1
ATOM 2394 C C . VAL A 1 302 ? -9.096 -14.316 15.059 1.00 95.75 302 VAL A C 1
ATOM 2396 O O . VAL A 1 302 ? -8.209 -13.775 15.714 1.00 95.75 302 VAL A O 1
ATOM 2399 N N . ASP A 1 303 ? -10.229 -14.732 15.638 1.00 96.88 303 ASP A N 1
ATOM 2400 C CA . ASP A 1 303 ? -10.564 -14.512 17.057 1.00 96.88 303 ASP A CA 1
ATOM 2401 C C . ASP A 1 303 ? -9.457 -14.986 18.018 1.00 96.88 303 ASP A C 1
ATOM 2403 O O . ASP A 1 303 ? -9.209 -14.341 19.040 1.00 96.88 303 ASP A O 1
ATOM 2407 N N . GLN A 1 304 ? -8.745 -16.073 17.682 1.00 95.81 304 GLN A N 1
ATOM 2408 C CA . GLN A 1 304 ? -7.625 -16.580 18.486 1.00 95.81 304 GLN A CA 1
ATOM 2409 C C . GLN A 1 304 ? -6.455 -15.591 18.628 1.00 95.81 304 GLN A C 1
ATOM 2411 O O . GLN A 1 304 ? -5.705 -15.676 19.601 1.00 95.81 304 GLN A O 1
ATOM 2416 N N . TRP A 1 305 ? -6.305 -14.654 17.691 1.00 97.19 305 TRP A N 1
ATOM 2417 C CA . TRP A 1 305 ? -5.208 -13.687 17.652 1.00 97.19 305 TRP A CA 1
ATOM 2418 C C . TRP A 1 305 ? -5.544 -12.354 18.326 1.00 97.19 305 TRP A C 1
ATOM 2420 O O . TRP A 1 305 ? -4.640 -11.575 18.626 1.00 97.19 305 TRP A O 1
ATOM 2430 N N . VAL A 1 306 ? -6.816 -12.115 18.661 1.00 97.50 306 VAL A N 1
ATOM 2431 C CA . VAL A 1 306 ? -7.270 -10.851 19.263 1.00 97.50 306 VAL A CA 1
ATOM 2432 C C . VAL A 1 306 ? -6.626 -10.606 20.637 1.00 97.50 306 VAL A C 1
ATOM 2434 O O . VAL A 1 306 ? -6.066 -9.536 20.864 1.00 97.50 306 VAL A O 1
ATOM 2437 N N . GLU A 1 307 ? -6.641 -11.583 21.559 1.00 97.50 307 GLU A N 1
ATOM 2438 C CA . GLU A 1 307 ? -6.004 -11.414 22.884 1.00 97.50 307 GLU A CA 1
ATOM 2439 C C . GLU A 1 307 ? -4.473 -11.230 22.794 1.00 97.50 307 GLU A C 1
ATOM 2441 O O . GLU A 1 307 ? -3.970 -10.297 23.431 1.00 97.50 307 GLU A O 1
ATOM 2446 N N . PRO A 1 308 ? -3.721 -12.055 22.032 1.00 97.94 308 PRO A N 1
ATOM 2447 C CA . PRO A 1 308 ? -2.283 -11.866 21.836 1.00 97.94 308 PRO A CA 1
ATOM 2448 C C . PRO A 1 308 ? -1.902 -10.471 21.325 1.00 97.94 308 PRO A C 1
ATOM 2450 O O . PRO A 1 308 ? -1.059 -9.816 21.944 1.00 97.94 308 PRO A O 1
ATOM 2453 N N . TYR A 1 309 ? -2.552 -9.986 20.260 1.00 98.25 309 TYR A N 1
ATOM 2454 C CA . TYR A 1 309 ? -2.237 -8.676 19.687 1.00 98.25 309 TYR A CA 1
ATOM 2455 C C . TYR A 1 309 ? -2.614 -7.524 20.624 1.00 98.25 309 TYR A C 1
ATOM 2457 O O . TYR A 1 309 ? -1.779 -6.666 20.884 1.00 98.25 309 TYR A O 1
ATOM 2465 N N . ILE A 1 310 ? -3.799 -7.542 21.249 1.00 97.50 310 ILE A N 1
ATOM 2466 C CA . ILE A 1 310 ? -4.178 -6.506 22.233 1.00 97.50 310 ILE A CA 1
ATOM 2467 C C . ILE A 1 310 ? -3.161 -6.428 23.378 1.00 97.50 310 ILE A C 1
ATOM 2469 O O . ILE A 1 310 ? -2.798 -5.334 23.820 1.00 97.50 310 ILE A O 1
ATOM 2473 N N . ARG A 1 311 ? -2.706 -7.583 23.878 1.00 96.94 311 ARG A N 1
ATOM 2474 C CA . ARG A 1 311 ? -1.745 -7.648 24.983 1.00 96.94 311 ARG A CA 1
ATOM 2475 C C . ARG A 1 311 ? -0.425 -6.980 24.606 1.00 96.94 311 ARG A C 1
ATOM 2477 O O . ARG A 1 311 ? 0.009 -6.087 25.332 1.00 96.94 311 ARG A O 1
ATOM 2484 N N . ILE A 1 312 ? 0.189 -7.387 23.494 1.00 97.06 312 ILE A N 1
ATOM 2485 C CA . ILE A 1 312 ? 1.499 -6.857 23.096 1.00 97.06 312 ILE A CA 1
ATOM 2486 C C . ILE A 1 312 ? 1.415 -5.379 22.690 1.00 97.06 312 ILE A C 1
ATOM 2488 O O . ILE A 1 312 ? 2.273 -4.590 23.082 1.00 97.06 312 ILE A O 1
ATOM 2492 N N . THR A 1 313 ? 0.336 -4.971 22.012 1.00 97.00 313 THR A N 1
ATOM 2493 C CA . THR A 1 313 ? 0.071 -3.570 21.658 1.00 97.00 313 THR A CA 1
ATOM 2494 C C . THR A 1 313 ? 0.016 -2.690 22.899 1.00 97.00 313 THR A C 1
ATOM 2496 O O . THR A 1 313 ? 0.670 -1.651 22.954 1.00 97.00 313 THR A O 1
ATOM 2499 N N . PHE A 1 314 ? -0.719 -3.106 23.933 1.00 94.50 314 PHE A N 1
ATOM 2500 C CA . PHE A 1 314 ? -0.821 -2.323 25.160 1.00 94.50 314 PHE A CA 1
ATOM 2501 C C . PHE A 1 314 ? 0.489 -2.308 25.967 1.00 94.50 314 PHE A C 1
ATOM 2503 O O . PHE A 1 314 ? 0.846 -1.288 26.562 1.00 94.50 314 PHE A O 1
ATOM 2510 N N . GLU A 1 315 ? 1.233 -3.417 25.976 1.00 94.06 315 GLU A N 1
ATOM 2511 C CA . GLU A 1 315 ? 2.567 -3.475 26.582 1.00 94.06 315 GLU A CA 1
ATOM 2512 C C . GLU A 1 315 ? 3.552 -2.525 25.880 1.00 94.06 315 GLU A C 1
ATOM 2514 O O . GLU A 1 315 ? 4.276 -1.804 26.576 1.00 94.06 315 GLU A O 1
ATOM 2519 N N . ARG A 1 316 ? 3.534 -2.439 24.538 1.00 95.38 316 ARG A N 1
ATOM 2520 C CA . ARG A 1 316 ? 4.340 -1.452 23.796 1.00 95.38 316 ARG A CA 1
ATOM 2521 C C . ARG A 1 316 ? 3.845 -0.024 24.020 1.00 95.38 316 ARG A C 1
ATOM 2523 O O . ARG A 1 316 ? 4.668 0.862 24.227 1.00 95.38 316 ARG A O 1
ATOM 2530 N N . LEU A 1 317 ? 2.534 0.208 24.076 1.00 95.38 317 LEU A N 1
ATOM 2531 C CA . LEU A 1 317 ? 1.955 1.547 24.253 1.00 95.38 317 LEU A CA 1
ATOM 2532 C C . LEU A 1 317 ? 2.423 2.229 25.547 1.00 95.38 317 LEU A C 1
ATOM 2534 O O . LEU A 1 317 ? 2.642 3.436 25.565 1.00 95.38 317 LEU A O 1
ATOM 2538 N N . ARG A 1 318 ? 2.632 1.461 26.624 1.00 92.25 318 ARG A N 1
ATOM 2539 C CA . ARG A 1 318 ? 3.130 1.982 27.911 1.00 92.25 318 ARG A CA 1
ATOM 2540 C C . ARG A 1 318 ? 4.567 2.504 27.872 1.00 92.25 318 ARG A C 1
ATOM 2542 O O . ARG A 1 318 ? 4.945 3.245 28.777 1.00 92.25 318 ARG A O 1
ATOM 2549 N N . ARG A 1 319 ? 5.363 2.069 26.896 1.00 91.62 319 ARG A N 1
ATOM 2550 C CA . ARG A 1 319 ? 6.786 2.416 26.766 1.00 91.62 319 ARG A CA 1
ATOM 2551 C C . ARG A 1 319 ? 7.102 3.248 25.524 1.00 91.62 319 ARG A C 1
ATOM 2553 O O . ARG A 1 319 ? 8.208 3.752 25.449 1.00 91.62 319 ARG A O 1
ATOM 2560 N N . ALA A 1 320 ? 6.155 3.386 24.595 1.00 93.00 320 ALA A N 1
ATOM 2561 C CA . ALA A 1 320 ? 6.305 4.249 23.433 1.00 93.00 320 ALA A CA 1
ATOM 2562 C C . ALA A 1 320 ? 6.556 5.699 23.872 1.00 93.00 320 ALA A C 1
ATOM 2564 O O . ALA A 1 320 ? 5.887 6.229 24.771 1.00 93.00 320 ALA A O 1
ATOM 2565 N N . GLU A 1 321 ? 7.495 6.354 23.213 1.00 89.50 321 GLU A N 1
ATOM 2566 C CA . GLU A 1 321 ? 7.881 7.740 23.439 1.00 89.50 321 GLU A CA 1
ATOM 2567 C C . GLU A 1 321 ? 7.285 8.624 22.342 1.00 89.50 321 GLU A C 1
ATOM 2569 O O . GLU A 1 321 ? 6.563 9.581 22.666 1.00 89.50 321 GLU A O 1
ATOM 2574 N N . LYS A 1 322 ? 7.465 8.231 21.072 1.00 91.50 322 LYS A N 1
ATOM 2575 C CA . LYS A 1 322 ? 6.989 8.953 19.888 1.00 91.50 322 LYS A CA 1
ATOM 2576 C C . LYS A 1 322 ? 5.462 9.011 19.838 1.00 91.50 322 LYS A C 1
ATOM 2578 O O . LYS A 1 322 ? 4.746 8.035 20.080 1.00 91.50 322 LYS A O 1
ATOM 2583 N N . SER A 1 323 ? 4.952 10.194 19.501 1.00 90.88 323 SER A N 1
ATOM 2584 C CA . SER A 1 323 ? 3.512 10.463 19.400 1.00 90.88 323 SER A CA 1
ATOM 2585 C C . SER A 1 323 ? 2.846 9.633 18.303 1.00 90.88 323 SER A C 1
ATOM 2587 O O . SER A 1 323 ? 1.722 9.161 18.476 1.00 90.88 323 SER A O 1
ATOM 2589 N N . TYR A 1 324 ? 3.550 9.437 17.189 1.00 90.69 324 TYR A N 1
ATOM 2590 C CA . TYR A 1 324 ? 3.031 8.727 16.028 1.00 90.69 324 TYR A CA 1
ATOM 2591 C C . TYR A 1 324 ? 2.832 7.233 16.311 1.00 90.69 324 TYR A C 1
ATOM 2593 O O . TYR A 1 324 ? 1.714 6.734 16.180 1.00 90.69 324 TYR A O 1
ATOM 2601 N N . LEU A 1 325 ? 3.839 6.553 16.874 1.00 93.56 325 LEU A N 1
ATOM 2602 C CA . LEU A 1 325 ? 3.692 5.160 17.301 1.00 93.56 325 LEU A CA 1
ATOM 2603 C C . LEU A 1 325 ? 2.545 4.972 18.312 1.00 93.56 325 LEU A C 1
ATOM 2605 O O . LEU A 1 325 ? 1.794 4.000 18.229 1.00 93.56 325 LEU A O 1
ATOM 2609 N N . LYS A 1 326 ? 2.350 5.910 19.251 1.00 95.38 326 LYS A N 1
ATOM 2610 C CA . LYS A 1 326 ? 1.193 5.871 20.168 1.00 95.38 326 LYS A CA 1
ATOM 2611 C C . LYS A 1 326 ? -0.134 5.912 19.414 1.00 95.38 326 LYS A C 1
ATOM 2613 O O . LYS A 1 326 ? -1.041 5.163 19.773 1.00 95.38 326 LYS A O 1
ATOM 2618 N N . CYS A 1 327 ? -0.250 6.756 18.386 1.00 95.69 327 CYS A N 1
ATOM 2619 C CA . CYS A 1 327 ? -1.444 6.816 17.541 1.00 95.69 327 CYS A CA 1
ATOM 2620 C C . CYS A 1 327 ? -1.690 5.466 16.864 1.00 95.69 327 CYS A C 1
ATOM 2622 O O . CYS A 1 327 ? -2.785 4.926 16.999 1.00 95.69 327 CYS A O 1
ATOM 2624 N N . LEU A 1 328 ? -0.670 4.886 16.226 1.00 95.75 328 LEU A N 1
ATOM 2625 C CA . LEU A 1 328 ? -0.763 3.588 15.550 1.00 95.75 328 LEU A CA 1
ATOM 2626 C C . LEU A 1 328 ? -1.164 2.450 16.505 1.00 95.75 328 LEU A C 1
ATOM 2628 O O . LEU A 1 328 ? -2.037 1.641 16.202 1.00 95.75 328 LEU A O 1
ATOM 2632 N N . LEU A 1 329 ? -0.583 2.401 17.705 1.00 97.62 329 LEU A N 1
ATOM 2633 C CA . LEU A 1 329 ? -0.926 1.391 18.713 1.00 97.62 329 LEU A CA 1
ATOM 2634 C C . LEU A 1 329 ? -2.360 1.550 19.235 1.00 97.62 329 LEU A C 1
ATOM 2636 O O . LEU A 1 329 ? -3.024 0.556 19.528 1.00 97.62 329 LEU A O 1
ATOM 2640 N N . VAL A 1 330 ? -2.863 2.780 19.351 1.00 97.75 330 VAL A N 1
ATOM 2641 C CA . VAL A 1 330 ? -4.271 3.021 19.693 1.00 97.75 330 VAL A CA 1
ATOM 2642 C C . VAL A 1 330 ? -5.195 2.646 18.530 1.00 97.75 330 VAL A C 1
ATOM 2644 O O . VAL A 1 330 ? -6.256 2.071 18.779 1.00 97.75 330 VAL A O 1
ATOM 2647 N N . GLN A 1 331 ? -4.785 2.880 17.280 1.00 97.06 331 GLN A N 1
ATOM 2648 C CA . GLN A 1 331 ? -5.527 2.446 16.090 1.00 97.06 331 GLN A CA 1
ATOM 2649 C C . GLN A 1 331 ? -5.690 0.925 16.040 1.00 97.06 331 GLN A C 1
ATOM 2651 O O . GLN A 1 331 ? -6.802 0.456 15.829 1.00 97.06 331 GLN A O 1
ATOM 2656 N N . VAL A 1 332 ? -4.664 0.145 16.402 1.00 97.94 332 VAL A N 1
ATOM 2657 C CA . VAL A 1 332 ? -4.797 -1.321 16.549 1.00 97.94 332 VAL A CA 1
ATOM 2658 C C . VAL A 1 332 ? -5.931 -1.704 17.510 1.00 97.94 332 VAL A C 1
ATOM 2660 O O . VAL A 1 332 ? -6.665 -2.664 17.271 1.00 97.94 332 VAL A O 1
ATOM 2663 N N . ILE A 1 333 ? -6.112 -0.957 18.603 1.00 97.94 333 ILE A N 1
ATOM 2664 C CA . ILE A 1 333 ? -7.219 -1.208 19.532 1.00 97.94 333 ILE A CA 1
ATOM 2665 C C . ILE A 1 333 ? -8.564 -0.778 18.938 1.00 97.94 333 ILE A C 1
ATOM 2667 O O . ILE A 1 333 ? -9.569 -1.463 19.147 1.00 97.94 333 ILE A O 1
ATOM 2671 N N . ALA A 1 334 ? -8.602 0.333 18.205 1.00 97.94 334 ALA A N 1
ATOM 2672 C CA . ALA A 1 334 ? -9.796 0.774 17.494 1.00 97.94 334 ALA A CA 1
ATOM 2673 C C . ALA A 1 334 ? -10.234 -0.257 16.438 1.00 97.94 334 ALA A C 1
ATOM 2675 O O . ALA A 1 334 ? -11.411 -0.623 16.413 1.00 97.94 334 ALA A O 1
ATOM 2676 N N . ASP A 1 335 ? -9.300 -0.822 15.675 1.00 97.56 335 ASP A N 1
ATOM 2677 C CA . ASP A 1 335 ? -9.564 -1.912 14.735 1.00 97.56 335 ASP A CA 1
ATOM 2678 C C . ASP A 1 335 ? -10.005 -3.189 15.439 1.00 97.56 335 ASP A C 1
ATOM 2680 O O . ASP A 1 335 ? -10.959 -3.827 15.002 1.00 97.56 335 ASP A O 1
ATOM 2684 N N . ALA A 1 336 ? -9.412 -3.544 16.581 1.00 97.88 336 ALA A N 1
ATOM 2685 C CA . ALA A 1 336 ? -9.883 -4.681 17.373 1.00 97.88 336 ALA A CA 1
ATOM 2686 C C . ALA A 1 336 ? -11.325 -4.474 17.885 1.00 97.88 336 ALA A C 1
ATOM 2688 O O . ALA A 1 336 ? -12.111 -5.427 17.976 1.00 97.88 336 ALA A O 1
ATOM 2689 N N . LEU A 1 337 ? -11.709 -3.238 18.227 1.00 97.25 337 LEU A N 1
ATOM 2690 C CA . LEU A 1 337 ? -13.084 -2.896 18.603 1.00 97.25 337 LEU A CA 1
ATOM 2691 C C . LEU A 1 337 ? -14.033 -2.963 17.405 1.00 97.25 337 LEU A C 1
ATOM 2693 O O . LEU A 1 337 ? -15.144 -3.477 17.545 1.00 97.25 337 LEU A O 1
ATOM 2697 N N . TYR A 1 338 ? -13.603 -2.487 16.239 1.00 96.94 338 TYR A N 1
ATOM 2698 C CA . TYR A 1 338 ? -14.383 -2.590 15.010 1.00 96.94 338 TYR A CA 1
ATOM 2699 C C . TYR A 1 338 ? -14.545 -4.049 14.553 1.00 96.94 338 TYR A C 1
ATOM 2701 O O . TYR A 1 338 ? -15.644 -4.479 14.186 1.00 96.94 338 TYR A O 1
ATOM 2709 N N . TYR A 1 339 ? -13.484 -4.848 14.674 1.00 96.69 339 TYR A N 1
ATOM 2710 C CA . TYR A 1 339 ? -13.460 -6.283 14.411 1.00 96.69 339 TYR A CA 1
ATOM 2711 C C . TYR A 1 339 ? -14.518 -7.012 15.249 1.00 96.69 339 TYR A C 1
ATOM 2713 O O . TYR A 1 339 ? -15.423 -7.638 14.689 1.00 96.69 339 TYR A O 1
ATOM 2721 N N . ASN A 1 340 ? -14.434 -6.896 16.582 1.00 96.12 340 ASN A N 1
ATOM 2722 C CA . ASN A 1 340 ? -15.384 -7.488 17.526 1.00 96.12 340 ASN A CA 1
ATOM 2723 C C . ASN A 1 340 ? -15.352 -6.762 18.885 1.00 96.12 340 ASN A C 1
ATOM 2725 O O . ASN A 1 340 ? -14.620 -7.142 19.803 1.00 96.12 340 ASN A O 1
ATOM 2729 N N . ALA A 1 341 ? -16.206 -5.747 19.041 1.00 95.56 341 ALA A N 1
ATOM 2730 C CA . ALA A 1 341 ? -16.249 -4.907 20.239 1.00 95.56 341 ALA A CA 1
ATOM 2731 C C . ALA A 1 341 ? -16.469 -5.695 21.540 1.00 95.56 341 ALA A C 1
ATOM 2733 O O . ALA A 1 341 ? -15.858 -5.380 22.562 1.00 95.56 341 ALA A O 1
ATOM 2734 N N . ALA A 1 342 ? -17.322 -6.725 21.522 1.00 94.81 342 ALA A N 1
ATOM 2735 C CA . ALA A 1 342 ? -17.639 -7.498 22.720 1.00 94.81 342 ALA A CA 1
ATOM 2736 C C . ALA A 1 342 ? -16.443 -8.349 23.169 1.00 94.81 342 ALA A C 1
ATOM 2738 O O . ALA A 1 342 ? -16.104 -8.366 24.354 1.00 94.81 342 ALA A O 1
ATOM 2739 N N . LEU A 1 343 ? -15.785 -9.041 22.234 1.00 96.12 343 LEU A N 1
ATOM 2740 C CA . LEU A 1 343 ? -14.585 -9.831 22.519 1.00 96.12 343 LEU A CA 1
ATOM 2741 C C . LEU A 1 343 ? -13.452 -8.935 23.033 1.00 96.12 343 LEU A C 1
ATOM 2743 O O . LEU A 1 343 ? -12.898 -9.190 24.104 1.00 96.12 343 LEU A O 1
ATOM 2747 N N . THR A 1 344 ? -13.171 -7.851 22.313 1.00 97.00 344 THR A N 1
ATOM 2748 C CA . THR A 1 344 ? -12.101 -6.900 22.630 1.00 97.00 344 THR A CA 1
ATOM 2749 C C . THR A 1 344 ? -12.308 -6.249 23.994 1.00 97.00 344 THR A C 1
ATOM 2751 O O . THR A 1 344 ? -11.395 -6.252 24.822 1.00 97.00 344 THR A O 1
ATOM 2754 N N . LEU A 1 345 ? -13.519 -5.774 24.303 1.00 95.69 345 LEU A N 1
ATOM 2755 C CA . LEU A 1 345 ? -13.803 -5.174 25.608 1.00 95.69 345 LEU A CA 1
ATOM 2756 C C . LEU A 1 345 ? -13.650 -6.185 26.756 1.00 95.69 345 LEU A C 1
ATOM 2758 O O . LEU A 1 345 ? -13.070 -5.847 27.789 1.00 95.69 345 LEU A O 1
ATOM 2762 N N . ASN A 1 346 ? -14.110 -7.428 26.576 1.00 95.31 346 ASN A N 1
ATOM 2763 C CA . ASN A 1 346 ? -13.936 -8.486 27.576 1.00 95.31 346 ASN A CA 1
ATOM 2764 C C . ASN A 1 346 ? -12.453 -8.790 27.836 1.00 95.31 346 ASN A C 1
ATOM 2766 O O . ASN A 1 346 ? -12.054 -8.972 28.989 1.00 95.31 346 ASN A O 1
ATOM 2770 N N . ILE A 1 347 ? -11.623 -8.812 26.789 1.00 96.50 347 ILE A N 1
ATOM 2771 C CA . ILE A 1 347 ? -10.171 -8.992 26.915 1.00 96.50 347 ILE A CA 1
ATOM 2772 C C . ILE A 1 347 ? -9.558 -7.825 27.697 1.00 96.50 347 ILE A C 1
ATOM 2774 O O . ILE A 1 347 ? -8.861 -8.055 28.685 1.00 96.50 347 ILE A O 1
ATOM 2778 N N . LEU A 1 348 ? -9.868 -6.579 27.331 1.00 95.56 348 LEU A N 1
ATOM 2779 C CA . LEU A 1 348 ? -9.356 -5.387 28.021 1.00 95.56 348 LEU A CA 1
ATOM 2780 C C . LEU A 1 348 ? -9.757 -5.352 29.507 1.00 95.56 348 LEU A C 1
ATOM 2782 O O . LEU A 1 348 ? -8.956 -4.955 30.361 1.00 95.56 348 LEU A O 1
ATOM 2786 N N . GLN A 1 349 ? -10.976 -5.792 29.835 1.00 93.88 349 GLN A N 1
ATOM 2787 C CA . GLN A 1 349 ? -11.457 -5.918 31.215 1.00 93.88 349 GLN A CA 1
ATOM 2788 C C . GLN A 1 349 ? -10.729 -7.033 31.976 1.00 93.88 349 GLN A C 1
ATOM 2790 O O . GLN A 1 349 ? -10.290 -6.811 33.104 1.00 93.88 349 GLN A O 1
ATOM 2795 N N . LYS A 1 350 ? -10.544 -8.206 31.359 1.00 95.38 350 LYS A N 1
ATOM 2796 C CA . LYS A 1 350 ? -9.804 -9.344 31.936 1.00 95.38 350 LYS A CA 1
ATOM 2797 C C . LYS A 1 350 ? -8.338 -9.001 32.210 1.00 95.38 350 LYS A C 1
ATOM 2799 O O . LYS A 1 350 ? -7.785 -9.453 33.209 1.00 95.38 350 LYS A O 1
ATOM 2804 N N . LEU A 1 351 ? -7.719 -8.199 31.345 1.00 94.69 351 LEU A N 1
ATOM 2805 C CA . LEU A 1 351 ? -6.354 -7.698 31.525 1.00 94.69 351 LEU A CA 1
ATOM 2806 C C . LEU A 1 351 ? -6.261 -6.579 32.578 1.00 94.69 351 LEU A C 1
ATOM 2808 O O . LEU A 1 351 ? -5.166 -6.286 33.050 1.00 94.69 351 LEU A O 1
ATOM 2812 N N . GLY A 1 352 ? -7.385 -5.963 32.959 1.00 94.12 352 GLY A N 1
ATOM 2813 C CA . GLY A 1 352 ? -7.421 -4.850 33.910 1.00 94.12 352 GLY A CA 1
ATOM 2814 C C . GLY A 1 352 ? -6.893 -3.530 33.341 1.00 94.12 352 GLY A C 1
ATOM 2815 O O . GLY A 1 352 ? -6.508 -2.656 34.108 1.00 94.12 352 GLY A O 1
ATOM 2816 N N . VAL A 1 353 ? -6.863 -3.385 32.012 1.00 94.56 353 VAL A N 1
ATOM 2817 C CA . VAL A 1 353 ? -6.222 -2.252 31.312 1.00 94.56 353 VAL A CA 1
ATOM 2818 C C . VAL A 1 353 ? -7.215 -1.306 30.640 1.00 94.56 353 VAL A C 1
ATOM 2820 O O . VAL A 1 353 ? -6.831 -0.232 30.189 1.00 94.56 353 VAL A O 1
ATOM 2823 N N . ALA A 1 354 ? -8.500 -1.678 30.592 1.00 92.62 354 ALA A N 1
ATOM 2824 C CA . ALA A 1 354 ? -9.535 -0.922 29.888 1.00 92.62 354 ALA A CA 1
ATOM 2825 C C . ALA A 1 354 ? -9.606 0.555 30.320 1.00 92.62 354 ALA A C 1
ATOM 2827 O O . ALA A 1 354 ? -9.636 1.441 29.472 1.00 92.62 354 ALA A O 1
ATOM 2828 N N . ALA A 1 355 ? -9.618 0.830 31.629 1.00 91.94 355 ALA A N 1
ATOM 2829 C CA . ALA A 1 355 ? -9.739 2.197 32.138 1.00 91.94 355 ALA A CA 1
ATOM 2830 C C . ALA A 1 355 ? -8.527 3.064 31.763 1.00 91.94 355 ALA A C 1
ATOM 2832 O O . ALA A 1 355 ? -8.708 4.177 31.274 1.00 91.94 355 ALA A O 1
ATOM 2833 N N . ASP A 1 356 ? -7.311 2.544 31.954 1.00 92.75 356 ASP A N 1
ATOM 2834 C CA . ASP A 1 356 ? -6.065 3.247 31.627 1.00 92.75 356 ASP A CA 1
ATOM 2835 C C . ASP A 1 356 ? -5.993 3.570 30.132 1.00 92.75 356 ASP A C 1
ATOM 2837 O O . ASP A 1 356 ? -5.712 4.704 29.751 1.00 92.75 356 ASP A O 1
ATOM 2841 N N . LEU A 1 357 ? -6.315 2.583 29.292 1.00 94.50 357 LEU A N 1
ATOM 2842 C CA . LEU A 1 357 ? -6.315 2.716 27.842 1.00 94.50 357 LEU A CA 1
ATOM 2843 C C . LEU A 1 357 ? -7.324 3.764 27.359 1.00 94.50 357 LEU A C 1
ATOM 2845 O O . LEU A 1 357 ? -6.954 4.651 26.598 1.00 94.50 357 LEU A O 1
ATOM 2849 N N . PHE A 1 358 ? -8.589 3.685 27.788 1.00 94.44 358 PHE A N 1
ATOM 2850 C CA . PHE A 1 358 ? -9.603 4.648 27.347 1.00 94.44 358 PHE A CA 1
ATOM 2851 C C . PHE A 1 358 ? -9.304 6.060 27.854 1.00 94.44 358 PHE A C 1
ATOM 2853 O O . PHE A 1 358 ? -9.517 7.018 27.120 1.00 94.44 358 PHE A O 1
ATOM 2860 N N . ASN A 1 359 ? -8.777 6.209 29.073 1.00 94.25 359 ASN A N 1
ATOM 2861 C CA . ASN A 1 359 ? -8.359 7.519 29.573 1.00 94.25 359 ASN A CA 1
ATOM 2862 C C . ASN A 1 359 ? -7.224 8.110 28.727 1.00 94.25 359 ASN A C 1
ATOM 2864 O O . ASN A 1 359 ? -7.311 9.278 28.355 1.00 94.25 359 ASN A O 1
ATOM 2868 N N . LEU A 1 360 ? -6.208 7.307 28.390 1.00 94.81 360 LEU A N 1
ATOM 2869 C CA . LEU A 1 360 ? -5.124 7.726 27.501 1.00 94.81 360 LEU A CA 1
ATOM 2870 C C . LEU A 1 360 ? -5.657 8.102 26.114 1.00 94.81 360 LEU A C 1
ATOM 2872 O O . LEU A 1 360 ? -5.345 9.175 25.610 1.00 94.81 360 LEU A O 1
ATOM 2876 N N . TRP A 1 361 ? -6.505 7.260 25.522 1.00 95.94 361 TRP A N 1
ATOM 2877 C CA . TRP A 1 361 ? -7.074 7.516 24.202 1.00 95.94 361 TRP A CA 1
ATOM 2878 C C . TRP A 1 361 ? -7.900 8.807 24.184 1.00 95.94 361 TRP A C 1
ATOM 2880 O O . TRP A 1 361 ? -7.686 9.661 23.327 1.00 95.94 361 TRP A O 1
ATOM 2890 N N . PHE A 1 362 ? -8.788 9.018 25.161 1.00 94.75 362 PHE A N 1
ATOM 2891 C CA . PHE A 1 362 ? -9.562 10.259 25.243 1.00 94.75 362 PHE A CA 1
ATOM 2892 C C . PHE A 1 362 ? -8.687 11.489 25.485 1.00 94.75 362 PHE A C 1
ATOM 2894 O O . PHE A 1 362 ? -8.989 12.547 24.939 1.00 94.75 362 PHE A O 1
ATOM 2901 N N . GLN A 1 363 ? -7.607 11.362 26.259 1.00 94.25 363 GLN A N 1
ATOM 2902 C CA . GLN A 1 363 ? -6.637 12.441 26.422 1.00 94.25 363 GLN A CA 1
ATOM 2903 C C . GLN A 1 363 ? -5.981 12.784 25.077 1.00 94.25 363 GLN A C 1
ATOM 2905 O O . GLN A 1 363 ? -6.006 13.945 24.677 1.00 94.25 363 GLN A O 1
ATOM 2910 N N . MET A 1 364 ? -5.489 11.786 24.337 1.00 94.38 364 MET A N 1
ATOM 2911 C CA . MET A 1 364 ? -4.897 11.990 23.009 1.00 94.38 364 MET A CA 1
ATOM 2912 C C . MET A 1 364 ? -5.886 12.637 22.026 1.00 94.38 364 MET A C 1
ATOM 2914 O O . MET A 1 364 ? -5.511 13.520 21.263 1.00 94.38 364 MET A O 1
ATOM 2918 N N . LEU A 1 365 ? -7.167 12.256 22.073 1.00 92.50 365 LEU A N 1
ATOM 2919 C CA . LEU A 1 365 ? -8.215 12.849 21.232 1.00 92.50 365 LEU A CA 1
ATOM 2920 C C . LEU A 1 365 ? -8.524 14.316 21.563 1.00 92.50 365 LEU A C 1
ATOM 2922 O O . LEU A 1 365 ? -9.035 15.027 20.696 1.00 92.50 365 LEU A O 1
ATOM 2926 N N . GLN A 1 366 ? -8.258 14.752 22.795 1.00 90.25 366 GLN A N 1
ATOM 2927 C CA . GLN A 1 366 ? -8.508 16.116 23.276 1.00 90.25 366 GLN A CA 1
ATOM 2928 C C . GLN A 1 366 ? -7.271 17.018 23.198 1.00 90.25 366 GLN A C 1
ATOM 2930 O O . GLN A 1 366 ? -7.394 18.240 23.302 1.00 90.25 366 GLN A O 1
ATOM 2935 N N . GLU A 1 367 ? -6.081 16.442 23.036 1.00 90.88 367 GLU A N 1
ATOM 2936 C CA . GLU A 1 367 ? -4.834 17.191 22.940 1.00 90.88 367 GLU A CA 1
ATOM 2937 C C . GLU A 1 367 ? -4.753 17.969 21.619 1.00 90.88 367 GLU A C 1
ATOM 2939 O O . GLU A 1 367 ? -4.635 17.415 20.522 1.00 90.88 367 GLU A O 1
ATOM 2944 N N . VAL A 1 368 ? -4.787 19.296 21.748 1.00 87.50 368 VAL A N 1
ATOM 2945 C CA . VAL A 1 368 ? -4.666 20.260 20.651 1.00 87.50 368 VAL A CA 1
ATOM 2946 C C . VAL A 1 368 ? -3.498 21.212 20.910 1.00 87.50 368 VAL A C 1
ATOM 2948 O O . VAL A 1 368 ? -3.261 21.647 22.042 1.00 87.50 368 VAL A O 1
ATOM 2951 N N . LYS A 1 369 ? -2.752 21.551 19.854 1.00 85.06 369 LYS A N 1
ATOM 2952 C CA . LYS A 1 369 ? -1.723 22.598 19.879 1.00 85.06 369 LYS A CA 1
ATOM 2953 C C . LYS A 1 369 ? -2.382 23.962 20.128 1.00 85.06 369 LYS A C 1
ATOM 2955 O O . LYS A 1 369 ? -3.583 24.148 19.943 1.00 85.06 369 LYS A O 1
ATOM 2960 N N . LYS A 1 370 ? -1.576 24.971 20.480 1.00 81.88 370 LYS A N 1
ATOM 2961 C CA . LYS A 1 370 ? -2.053 26.364 20.636 1.00 81.88 370 LYS A CA 1
ATOM 2962 C C . LYS A 1 370 ? -2.682 26.937 19.359 1.00 81.88 370 LYS A C 1
ATOM 2964 O O . LYS A 1 370 ? -3.481 27.860 19.456 1.00 81.88 370 LYS A O 1
ATOM 2969 N N . SER A 1 371 ? -2.319 26.396 18.197 1.00 77.88 371 SER A N 1
ATOM 2970 C CA . SER A 1 371 ? -2.899 26.725 16.892 1.00 77.88 371 SER A CA 1
ATOM 2971 C C . SER A 1 371 ? -4.307 26.154 16.678 1.00 77.88 371 SER A C 1
ATOM 2973 O O . SER A 1 371 ? -4.942 26.498 15.692 1.00 77.88 371 SER A O 1
ATOM 2975 N N . GLY A 1 372 ? -4.802 25.288 17.571 1.00 76.69 372 GLY A N 1
ATOM 2976 C CA . GLY A 1 372 ? -6.067 24.565 17.403 1.00 76.69 372 GLY A CA 1
ATOM 2977 C C . GLY A 1 372 ? -5.932 23.238 16.648 1.00 76.69 372 GLY A C 1
ATOM 2978 O O . GLY A 1 372 ? -6.873 22.451 16.639 1.00 76.69 372 GLY A O 1
ATOM 2979 N N . VAL A 1 373 ? -4.758 22.947 16.078 1.00 78.00 373 VAL A N 1
ATOM 2980 C CA . VAL A 1 373 ? -4.482 21.694 15.358 1.00 78.00 373 VAL A CA 1
ATOM 2981 C C . VAL A 1 373 ? -4.330 20.533 16.343 1.00 78.00 373 VAL A C 1
ATOM 2983 O O . VAL A 1 373 ? -3.663 20.670 17.373 1.00 78.00 373 VAL A O 1
ATOM 2986 N N . ARG A 1 374 ? -4.926 19.376 16.033 1.00 84.31 374 ARG A N 1
ATOM 2987 C CA . ARG A 1 374 ? -4.801 18.154 16.846 1.00 84.31 374 ARG A CA 1
ATOM 2988 C C . ARG A 1 374 ? -3.345 17.687 16.917 1.00 84.31 374 ARG A C 1
ATOM 2990 O O . ARG A 1 374 ? -2.615 17.729 15.929 1.00 84.31 374 ARG A O 1
ATOM 2997 N N . VAL A 1 375 ? -2.921 17.241 18.098 1.00 87.06 375 VAL A N 1
ATOM 2998 C CA . VAL A 1 375 ? -1.577 16.665 18.287 1.00 87.06 375 VAL A CA 1
ATOM 2999 C C . VAL A 1 375 ? -1.521 15.240 17.729 1.00 87.06 375 VAL A C 1
ATOM 3001 O O . VAL A 1 375 ? -0.542 14.874 17.085 1.00 87.06 375 VAL A O 1
ATOM 3004 N N . HIS A 1 376 ? -2.595 14.475 17.937 1.00 91.12 376 HIS A N 1
ATOM 3005 C CA . HIS A 1 376 ? -2.721 13.060 17.576 1.00 91.12 376 HIS A CA 1
ATOM 3006 C C . HIS A 1 376 ? -3.790 12.848 16.501 1.00 91.12 376 HIS A C 1
ATOM 3008 O O . HIS A 1 376 ? -4.703 13.666 16.371 1.00 91.12 376 HIS A O 1
ATOM 3014 N N . PHE A 1 377 ? -3.710 11.717 15.790 1.00 90.69 377 PHE A N 1
ATOM 3015 C CA . PHE A 1 377 ? -4.672 11.306 14.753 1.00 90.69 377 PHE A CA 1
ATOM 3016 C C . PHE A 1 377 ? -4.873 12.391 13.681 1.00 90.69 377 PHE A C 1
ATOM 3018 O O . PHE A 1 377 ? -5.986 12.872 13.434 1.00 90.69 377 PHE A O 1
ATOM 3025 N N . LYS A 1 378 ? -3.755 12.850 13.106 1.00 87.81 378 LYS A N 1
ATOM 3026 C CA . LYS A 1 378 ? -3.726 13.965 12.150 1.00 87.81 378 LYS A CA 1
ATOM 3027 C C . LYS A 1 378 ? -4.210 13.553 10.763 1.00 87.81 378 LYS A C 1
ATOM 3029 O O . LYS A 1 378 ? -4.870 14.369 10.125 1.00 87.81 378 LYS A O 1
ATOM 3034 N N . ARG A 1 379 ? -3.965 12.307 10.346 1.00 86.38 379 ARG A N 1
ATOM 3035 C CA . ARG A 1 379 ? -4.374 11.791 9.032 1.00 86.38 379 ARG A CA 1
ATOM 3036 C C . ARG A 1 379 ? -5.886 11.570 8.964 1.00 86.38 379 ARG A C 1
ATOM 3038 O O . ARG A 1 379 ? -6.547 11.465 10.009 1.00 86.38 379 ARG A O 1
ATOM 3045 N N . GLU A 1 380 ? -6.437 11.547 7.754 1.00 88.12 380 GLU A N 1
ATOM 3046 C CA . GLU A 1 380 ? -7.852 11.234 7.533 1.00 88.12 380 GLU A CA 1
ATOM 3047 C C . GLU A 1 380 ? -8.158 9.803 8.014 1.00 88.12 380 GLU A C 1
ATOM 3049 O O . GLU A 1 380 ? -9.041 9.596 8.860 1.00 88.12 380 GLU A O 1
ATOM 3054 N N . HIS A 1 381 ? -7.363 8.839 7.540 1.00 88.44 381 HIS A N 1
ATOM 3055 C CA . HIS A 1 381 ? -7.469 7.422 7.884 1.00 88.44 381 HIS A CA 1
ATOM 3056 C C . HIS A 1 381 ? -7.474 7.180 9.406 1.00 88.44 381 HIS A C 1
ATOM 305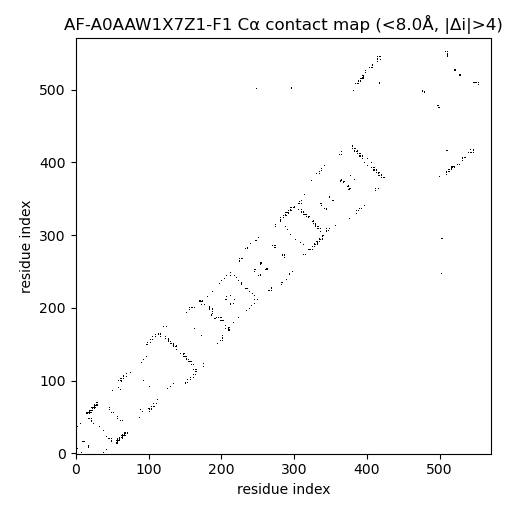8 O O . HIS A 1 381 ? -8.379 6.527 9.934 1.00 88.44 381 HIS A O 1
ATOM 3064 N N . ASP A 1 382 ? -6.548 7.801 10.148 1.00 90.94 382 ASP A N 1
ATOM 3065 C CA . ASP A 1 382 ? -6.459 7.693 11.613 1.00 90.94 382 ASP A CA 1
ATOM 3066 C C . ASP A 1 382 ? -7.788 8.033 12.314 1.00 90.94 382 ASP A C 1
ATOM 3068 O O . ASP A 1 382 ? -8.219 7.361 13.264 1.00 90.94 382 ASP A O 1
ATOM 3072 N N . LYS A 1 383 ? -8.440 9.116 11.863 1.00 92.56 383 LYS A N 1
ATOM 3073 C CA . LYS A 1 383 ? -9.721 9.574 12.417 1.00 92.56 383 LYS A CA 1
ATOM 3074 C C . LYS A 1 383 ? -10.827 8.598 12.066 1.00 92.56 383 LYS A C 1
ATOM 3076 O O . LYS A 1 383 ? -11.653 8.304 12.936 1.00 92.56 383 LYS A O 1
ATOM 3081 N N . LYS A 1 384 ? -10.837 8.086 10.833 1.00 93.88 384 LYS A N 1
ATOM 3082 C CA . LYS A 1 384 ? -11.807 7.092 10.369 1.00 93.88 384 LYS A CA 1
ATOM 3083 C C . LYS A 1 384 ? -11.727 5.823 11.212 1.00 93.88 384 LYS A C 1
ATOM 3085 O O . LYS A 1 384 ? -12.727 5.469 11.836 1.00 93.88 384 LYS A O 1
ATOM 3090 N N . VAL A 1 385 ? -10.547 5.215 11.348 1.00 95.06 385 VAL A N 1
ATOM 3091 C CA . VAL A 1 385 ? -10.316 4.024 12.191 1.00 95.06 385 VAL A CA 1
ATOM 3092 C C . VAL A 1 385 ? -10.814 4.256 13.623 1.00 95.06 385 VAL A C 1
ATOM 3094 O O . VAL A 1 385 ? -11.593 3.462 14.164 1.00 95.06 385 VAL A O 1
ATOM 3097 N N . CYS A 1 386 ? -10.462 5.397 14.226 1.00 96.56 386 CYS A N 1
ATOM 3098 C CA . CYS A 1 386 ? -10.934 5.750 15.567 1.00 96.56 386 CYS A CA 1
ATOM 3099 C C . CYS A 1 386 ? -12.465 5.902 15.645 1.00 96.56 386 CYS A C 1
ATOM 3101 O O . CYS A 1 386 ? -13.075 5.435 16.615 1.00 96.56 386 CYS A O 1
ATOM 3103 N N . CYS A 1 387 ? -13.102 6.511 14.638 1.00 96.06 387 CYS A N 1
ATOM 3104 C CA . CYS A 1 387 ? -14.561 6.630 14.560 1.00 96.06 387 CYS A CA 1
ATOM 3105 C C . CYS A 1 387 ? -15.234 5.258 14.511 1.00 96.06 387 CYS A C 1
ATOM 3107 O O . CYS A 1 387 ? -16.187 5.019 15.258 1.00 96.06 387 CYS A O 1
ATOM 3109 N N . LEU A 1 388 ? -14.742 4.351 13.664 1.00 96.50 388 LEU A N 1
ATOM 3110 C CA . LEU A 1 388 ? -15.297 3.006 13.502 1.00 96.50 388 LEU A CA 1
ATOM 3111 C C . LEU A 1 388 ? -15.179 2.194 14.803 1.00 96.50 388 LEU A C 1
ATOM 3113 O O . LEU A 1 388 ? -16.158 1.584 15.256 1.00 96.50 388 LEU A O 1
ATOM 3117 N N . GLY A 1 389 ? -14.013 2.244 15.453 1.00 96.62 389 GLY A N 1
ATOM 3118 C CA . GLY A 1 389 ?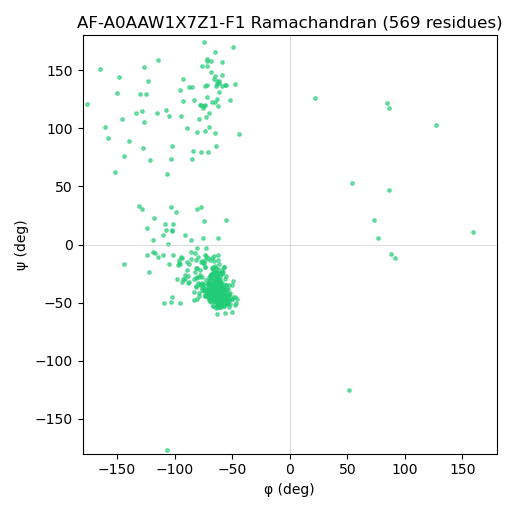 -13.763 1.565 16.724 1.00 96.62 389 GLY A CA 1
ATOM 3119 C C . GLY A 1 389 ? -14.659 2.067 17.862 1.00 96.62 389 GLY A C 1
ATOM 3120 O O . GLY A 1 389 ? -15.319 1.269 18.537 1.00 96.62 389 GLY A O 1
ATOM 3121 N N . LEU A 1 390 ? -14.750 3.387 18.059 1.00 96.81 390 LEU A N 1
ATOM 3122 C CA . LEU A 1 390 ? -15.594 3.977 19.108 1.00 96.81 390 LEU A CA 1
ATOM 3123 C C . LEU A 1 390 ? -17.090 3.784 18.834 1.00 96.81 390 LEU A C 1
ATOM 3125 O O . LEU A 1 390 ? -17.849 3.469 19.753 1.00 96.81 390 LEU A O 1
ATOM 3129 N N . THR A 1 391 ? -17.516 3.893 17.575 1.00 96.62 391 THR A N 1
ATOM 3130 C CA . THR A 1 391 ? -18.908 3.641 17.176 1.00 96.62 391 THR A CA 1
ATOM 3131 C C . THR A 1 391 ? -19.328 2.208 17.490 1.00 96.62 391 THR A C 1
ATOM 3133 O O . THR A 1 391 ? -20.443 1.970 17.961 1.00 96.62 391 THR A O 1
ATOM 3136 N N . SER A 1 392 ? -18.423 1.244 17.319 1.00 95.94 392 SER A N 1
ATOM 3137 C CA . SER A 1 392 ? -18.703 -0.169 17.593 1.00 95.94 392 SER A CA 1
ATOM 3138 C C . SER A 1 392 ? -19.057 -0.427 19.064 1.00 95.94 392 SER A C 1
ATOM 3140 O O . SER A 1 392 ? -19.904 -1.275 19.353 1.00 95.94 392 SER A O 1
ATOM 3142 N N . LEU A 1 393 ? -18.525 0.365 20.004 1.00 94.56 393 LEU A N 1
ATOM 3143 C CA . LEU A 1 393 ? -18.891 0.293 21.427 1.00 94.56 393 LEU A CA 1
ATOM 3144 C C . LEU A 1 393 ? -20.350 0.693 21.702 1.00 94.56 393 LEU A C 1
ATOM 3146 O O . LEU A 1 393 ? -20.938 0.234 22.687 1.00 94.56 393 LEU A O 1
ATOM 3150 N N . LEU A 1 394 ? -20.957 1.527 20.850 1.00 92.12 394 LEU A N 1
ATOM 3151 C CA . LEU A 1 394 ? -22.353 1.956 21.003 1.00 92.12 394 LEU A CA 1
ATOM 3152 C C . LEU A 1 394 ? -23.335 0.800 20.769 1.00 92.12 394 LEU A C 1
ATOM 3154 O O . LEU A 1 394 ? -24.423 0.791 21.342 1.00 92.12 394 LEU A O 1
ATOM 3158 N N . THR A 1 395 ? -22.927 -0.195 19.980 1.00 89.25 395 THR A N 1
ATOM 3159 C CA . THR A 1 395 ? -23.747 -1.366 19.632 1.00 89.25 395 THR A CA 1
ATOM 3160 C C . THR A 1 395 ? -23.741 -2.465 20.699 1.00 89.25 395 THR A C 1
ATOM 3162 O O . THR A 1 395 ? -24.511 -3.423 20.609 1.00 89.25 395 THR A O 1
ATOM 3165 N N . LEU A 1 396 ? -22.901 -2.340 21.735 1.00 89.94 396 LEU A N 1
ATOM 3166 C CA . LEU A 1 396 ? -22.792 -3.348 22.789 1.00 89.94 396 LEU A CA 1
ATOM 3167 C C . LEU A 1 396 ? -24.088 -3.474 23.608 1.00 89.94 396 LEU A C 1
ATOM 3169 O O . LEU A 1 396 ? -24.717 -2.454 23.901 1.00 89.94 396 LEU A O 1
ATOM 3173 N N . PRO A 1 397 ? -24.458 -4.682 24.077 1.00 85.31 397 PRO A N 1
ATOM 3174 C CA . PRO A 1 397 ? -25.598 -4.879 24.972 1.00 85.31 397 PRO A CA 1
ATOM 3175 C C . PRO A 1 397 ? -25.500 -4.095 26.289 1.00 85.31 397 PRO A C 1
ATOM 3177 O O . PRO A 1 397 ? -24.414 -3.752 26.767 1.00 85.31 397 PRO A O 1
ATOM 3180 N N . ALA A 1 398 ? -26.654 -3.848 26.915 1.00 78.00 398 ALA A N 1
ATOM 3181 C CA . ALA A 1 398 ? -26.731 -3.168 28.204 1.00 78.00 398 ALA A CA 1
ATOM 3182 C C . ALA A 1 398 ? -25.895 -3.881 29.285 1.00 78.00 398 ALA A C 1
ATOM 3184 O O . ALA A 1 398 ? -25.911 -5.105 29.400 1.00 78.00 398 ALA A O 1
ATOM 3185 N N . GLY A 1 399 ? -25.175 -3.100 30.097 1.00 77.06 399 GLY A N 1
ATOM 3186 C CA . GLY A 1 399 ? -24.384 -3.599 31.229 1.00 77.06 399 GLY A CA 1
ATOM 3187 C C . GLY A 1 399 ? -22.925 -3.950 30.922 1.00 77.06 399 GLY A C 1
ATOM 3188 O O . GLY A 1 399 ? -22.155 -4.106 31.864 1.00 77.06 399 GLY A O 1
ATOM 3189 N N . GLN A 1 400 ? -22.513 -4.014 29.650 1.00 82.38 400 GLN A N 1
ATOM 3190 C CA . GLN A 1 400 ? -21.099 -4.230 29.296 1.00 82.38 400 GLN A CA 1
ATOM 3191 C C . GLN A 1 400 ? -20.247 -2.960 29.418 1.00 82.38 400 GLN A C 1
ATOM 3193 O O . GLN A 1 400 ? -19.050 -3.041 29.696 1.00 82.38 400 GLN A O 1
ATOM 3198 N N . LEU A 1 401 ? -20.870 -1.788 29.252 1.00 83.31 401 LEU A N 1
ATOM 3199 C CA . LEU A 1 401 ? -20.223 -0.485 29.374 1.00 83.31 401 LEU A CA 1
ATOM 3200 C C . LEU A 1 401 ? -20.969 0.391 30.400 1.00 83.31 401 LEU A C 1
ATOM 3202 O O . LEU A 1 401 ? -22.191 0.539 30.290 1.00 83.31 401 LEU A O 1
ATOM 3206 N N . PRO A 1 402 ? -20.275 0.992 31.388 1.00 85.12 402 PRO A N 1
ATOM 3207 C CA . PRO A 1 402 ? -20.884 1.948 32.310 1.00 85.12 402 PRO A CA 1
ATOM 3208 C C . PRO A 1 402 ? -21.482 3.157 31.578 1.00 85.12 402 PRO A C 1
ATOM 3210 O O . PRO A 1 402 ? -20.916 3.632 30.595 1.00 85.12 402 PRO A O 1
ATOM 3213 N N . ALA A 1 403 ? -22.586 3.708 32.094 1.00 83.19 403 ALA A N 1
ATOM 3214 C CA . ALA A 1 403 ? -23.278 4.840 31.465 1.00 83.19 403 ALA A CA 1
ATOM 3215 C C . ALA A 1 403 ? -22.379 6.081 31.293 1.00 83.19 403 ALA A C 1
ATOM 3217 O O . ALA A 1 403 ? -22.447 6.754 30.269 1.00 83.19 403 ALA A O 1
ATOM 3218 N N . GLU A 1 404 ? -21.496 6.356 32.259 1.00 85.12 404 GLU A N 1
ATOM 3219 C CA . GLU A 1 404 ? -20.541 7.467 32.161 1.00 85.12 404 GLU A CA 1
ATOM 3220 C C . GLU A 1 404 ? -19.527 7.254 31.027 1.00 85.12 404 GLU A C 1
ATOM 3222 O O . GLU A 1 404 ? -19.261 8.173 30.253 1.00 85.12 404 GLU A O 1
ATOM 3227 N N . ALA A 1 405 ? -19.003 6.032 30.888 1.00 87.31 405 ALA A N 1
ATOM 3228 C CA . ALA A 1 405 ? -18.078 5.683 29.814 1.00 87.31 405 ALA A CA 1
ATOM 3229 C C . ALA A 1 405 ? -18.764 5.772 28.445 1.00 87.31 405 ALA A C 1
ATOM 3231 O O . ALA A 1 405 ? -18.194 6.339 27.519 1.00 87.31 405 ALA A O 1
ATOM 3232 N N . LEU A 1 406 ? -20.015 5.310 28.338 1.00 88.94 406 LEU A N 1
ATOM 3233 C CA . LEU A 1 406 ? -20.818 5.452 27.121 1.00 88.94 406 LEU A CA 1
ATOM 3234 C C . LEU A 1 406 ? -21.003 6.922 26.723 1.00 88.94 406 LEU A C 1
ATOM 3236 O O . LEU A 1 406 ? -20.855 7.260 25.552 1.00 88.94 406 LEU A O 1
ATOM 3240 N N . GLY A 1 407 ? -21.279 7.800 27.692 1.00 90.62 407 GLY A N 1
ATOM 3241 C CA . GLY A 1 407 ? -21.383 9.240 27.455 1.00 90.62 407 GLY A CA 1
ATOM 3242 C C . GLY A 1 407 ? -20.087 9.850 26.919 1.00 90.62 407 GLY A C 1
ATOM 3243 O O . GLY A 1 407 ? -20.131 10.656 25.991 1.00 90.62 407 GLY A O 1
ATOM 3244 N N . ARG A 1 408 ? -18.928 9.442 27.454 1.00 91.69 408 ARG A N 1
ATOM 3245 C CA . ARG A 1 408 ? -17.616 9.890 26.953 1.00 91.69 408 ARG A CA 1
ATOM 3246 C C . ARG A 1 408 ? -17.330 9.375 25.543 1.00 91.69 408 ARG A C 1
ATOM 3248 O O . ARG A 1 408 ? -16.948 10.176 24.698 1.00 91.69 408 ARG A O 1
ATOM 3255 N N . VAL A 1 409 ? -17.576 8.088 25.281 1.00 93.88 409 VAL A N 1
ATOM 3256 C CA . VAL A 1 409 ? -17.434 7.480 23.944 1.00 93.88 409 VAL A CA 1
ATOM 3257 C C . VAL A 1 409 ? -18.284 8.233 22.925 1.00 93.88 409 VAL A C 1
ATOM 3259 O O . VAL A 1 409 ? -17.783 8.610 21.871 1.00 93.88 409 VAL A O 1
ATOM 3262 N N . PHE A 1 410 ? -19.549 8.505 23.249 1.00 94.00 410 PHE A N 1
ATOM 3263 C CA . PHE A 1 410 ? -20.467 9.192 22.343 1.00 94.00 410 PHE A CA 1
ATOM 3264 C C . PHE A 1 410 ? -19.980 10.600 21.973 1.00 94.00 410 PHE A C 1
ATOM 3266 O O . PHE A 1 410 ? -19.958 10.948 20.796 1.00 94.00 410 PHE A O 1
ATOM 3273 N N . ARG A 1 411 ? -19.540 11.391 22.961 1.00 93.94 411 ARG A N 1
ATOM 3274 C CA . ARG A 1 411 ? -18.995 12.742 22.739 1.00 93.94 411 ARG A CA 1
ATOM 3275 C C . ARG A 1 411 ? -17.717 12.712 21.903 1.00 93.94 411 ARG A C 1
ATOM 3277 O O . ARG A 1 411 ? -17.653 13.386 20.886 1.00 93.94 411 ARG A O 1
ATOM 3284 N N . ALA A 1 412 ? -16.764 11.854 22.272 1.00 94.00 412 ALA A N 1
ATOM 3285 C CA . ALA A 1 412 ? -15.508 11.704 21.540 1.00 94.00 412 ALA A CA 1
ATOM 3286 C C . ALA A 1 412 ? -15.730 11.270 20.081 1.00 94.00 412 ALA A C 1
ATOM 3288 O O . ALA A 1 412 ? -15.044 11.752 19.185 1.00 94.00 412 ALA A O 1
ATOM 3289 N N . THR A 1 413 ? -16.713 10.395 19.837 1.00 95.19 413 THR A N 1
ATOM 3290 C CA . THR A 1 413 ? -17.082 9.969 18.478 1.00 95.19 413 THR A CA 1
ATOM 3291 C C . THR A 1 413 ? -17.652 11.133 17.668 1.00 95.19 413 THR A C 1
ATOM 3293 O O . THR A 1 413 ? -17.274 11.305 16.517 1.00 95.19 413 THR A O 1
ATOM 3296 N N . LEU A 1 414 ? -18.517 11.970 18.259 1.00 94.38 414 LEU A N 1
ATOM 3297 C CA . LEU A 1 414 ? -19.038 13.165 17.585 1.00 94.38 414 LEU A CA 1
ATOM 3298 C C . LEU A 1 414 ? -17.930 14.166 17.241 1.00 94.38 414 LEU A C 1
ATOM 3300 O O . LEU A 1 414 ? -17.884 14.638 16.109 1.00 94.38 414 LEU A O 1
ATOM 3304 N N . ASP A 1 415 ? -17.030 14.456 18.182 1.00 93.31 415 ASP A N 1
ATOM 3305 C CA . ASP A 1 415 ? -15.919 15.391 17.957 1.00 93.31 415 ASP A CA 1
ATOM 3306 C C . ASP A 1 415 ? -14.979 14.905 16.845 1.00 93.31 415 ASP A C 1
ATOM 3308 O O . ASP A 1 415 ? -14.462 15.700 16.059 1.00 93.31 415 ASP A O 1
ATOM 3312 N N . LEU A 1 416 ? -14.748 13.590 16.776 1.00 93.19 416 LEU A N 1
ATOM 3313 C CA . LEU A 1 416 ? -13.966 12.969 15.711 1.00 93.19 416 LEU A CA 1
ATOM 3314 C C . LEU A 1 416 ? -14.678 13.018 14.360 1.00 93.19 416 LEU A C 1
ATOM 3316 O O . LEU A 1 416 ? -14.040 13.369 13.376 1.00 93.19 416 LEU A O 1
ATOM 3320 N N . LEU A 1 417 ? -15.979 12.719 14.306 1.00 94.44 417 LEU A N 1
ATOM 3321 C CA . LEU A 1 417 ? -16.767 12.787 13.070 1.00 94.44 417 LEU A CA 1
ATOM 3322 C C . LEU A 1 417 ? -16.806 14.208 12.499 1.00 94.44 417 LEU A C 1
ATOM 3324 O O . LEU A 1 417 ? -16.718 14.385 11.288 1.00 94.44 417 LEU A O 1
ATOM 3328 N N . VAL A 1 418 ? -16.912 15.224 13.357 1.00 93.25 418 VAL A N 1
ATOM 3329 C CA . VAL A 1 418 ? -16.842 16.629 12.930 1.00 93.25 418 VAL A CA 1
ATOM 3330 C C . VAL A 1 418 ? -15.459 16.950 12.369 1.00 93.25 418 VAL A C 1
ATOM 3332 O O . VAL A 1 418 ? -15.374 17.467 11.262 1.00 93.25 418 VAL A O 1
ATOM 3335 N N . ALA A 1 419 ? -14.388 16.578 13.076 1.00 91.38 419 ALA A N 1
ATOM 3336 C CA . ALA A 1 419 ? -13.025 16.815 12.600 1.00 91.38 419 ALA A CA 1
ATOM 3337 C C . ALA A 1 419 ? -12.710 16.062 11.295 1.00 91.38 419 ALA A C 1
ATOM 3339 O O . ALA A 1 419 ? -12.019 16.594 10.435 1.00 91.38 419 ALA A O 1
ATOM 3340 N N . TYR A 1 420 ? -13.227 14.841 11.140 1.00 91.12 420 TYR A N 1
ATOM 3341 C CA . TYR A 1 420 ? -13.136 14.065 9.904 1.00 91.12 420 TYR A CA 1
ATOM 3342 C C . TYR A 1 420 ? -13.863 14.781 8.759 1.00 91.12 420 TYR A C 1
ATOM 3344 O O . TYR A 1 420 ? -13.281 14.998 7.705 1.00 91.12 420 TYR A O 1
ATOM 3352 N N . LYS A 1 421 ? -15.097 15.251 8.994 1.00 91.88 421 LYS A N 1
ATOM 3353 C CA . LYS A 1 421 ? -15.862 16.028 8.007 1.00 91.88 421 LYS A CA 1
ATOM 3354 C C . LYS A 1 421 ? -15.122 17.285 7.551 1.00 91.88 421 LYS A C 1
ATOM 3356 O O . LYS A 1 421 ? -15.128 17.605 6.369 1.00 91.88 421 LYS A O 1
ATOM 3361 N N . GLU A 1 422 ? -14.567 18.033 8.502 1.00 90.25 422 GLU A N 1
ATOM 3362 C CA . GLU A 1 422 ? -13.849 19.280 8.230 1.00 90.25 422 GLU A CA 1
ATOM 3363 C C . GLU A 1 422 ? -12.596 19.034 7.391 1.00 90.25 422 GLU A C 1
ATOM 3365 O O . GLU A 1 422 ? -12.328 19.824 6.493 1.00 90.25 422 GLU A O 1
ATOM 3370 N N . GLN A 1 423 ? -11.880 17.934 7.644 1.00 88.06 423 GLN A N 1
ATOM 3371 C CA . GLN A 1 423 ? -10.707 17.554 6.862 1.00 88.06 423 GLN A CA 1
ATOM 3372 C C . GLN A 1 423 ? -11.073 17.119 5.441 1.00 88.06 423 GLN A C 1
ATOM 3374 O O . GLN A 1 423 ? -10.506 17.659 4.501 1.00 88.06 423 GLN A O 1
ATOM 3379 N N . VAL A 1 424 ? -12.060 16.232 5.276 1.00 85.50 424 VAL A N 1
ATOM 3380 C CA . VAL A 1 424 ? -12.527 15.798 3.943 1.00 85.50 424 VAL A CA 1
ATOM 3381 C C . VAL A 1 424 ? -12.994 16.998 3.111 1.00 85.50 424 VAL A C 1
ATOM 3383 O O . VAL A 1 424 ? -12.700 17.106 1.929 1.00 85.50 424 VAL A O 1
ATOM 3386 N N . ALA A 1 425 ? -13.695 17.949 3.737 1.00 86.75 425 ALA A N 1
ATOM 3387 C CA . ALA A 1 425 ? -14.147 19.165 3.064 1.00 86.75 425 ALA A CA 1
ATOM 3388 C C . ALA A 1 425 ? -13.031 20.193 2.798 1.00 86.75 425 ALA A C 1
ATOM 3390 O O . ALA A 1 425 ? -13.273 21.145 2.057 1.00 86.75 425 ALA A O 1
ATOM 3391 N N . ALA A 1 426 ? -11.876 20.077 3.457 1.00 85.38 426 ALA A N 1
ATOM 3392 C CA . ALA A 1 426 ? -10.699 20.891 3.169 1.00 85.38 426 ALA A CA 1
ATOM 3393 C C . ALA A 1 426 ? -9.924 20.293 1.992 1.00 85.38 426 ALA A C 1
ATOM 3395 O O . ALA A 1 426 ? -9.692 21.016 1.032 1.00 85.38 426 ALA A O 1
ATOM 3396 N N . ALA A 1 427 ? -9.668 18.981 2.020 1.00 80.56 427 ALA A N 1
ATOM 3397 C CA . ALA A 1 427 ? -9.017 18.253 0.932 1.00 80.56 427 ALA A CA 1
ATOM 3398 C C . ALA A 1 427 ? -9.764 18.434 -0.400 1.00 80.56 427 ALA A C 1
ATOM 3400 O O . ALA A 1 427 ? -9.173 18.866 -1.377 1.00 80.56 427 ALA A O 1
ATOM 3401 N N . ALA A 1 428 ? -11.093 18.273 -0.407 1.00 78.50 428 ALA A N 1
ATOM 3402 C CA . ALA A 1 428 ? -11.894 18.477 -1.619 1.00 78.50 428 ALA A CA 1
ATOM 3403 C C . ALA A 1 428 ? -11.807 19.906 -2.196 1.00 78.50 428 ALA A C 1
ATOM 3405 O O . ALA A 1 428 ? -11.993 20.104 -3.387 1.00 78.50 428 ALA A O 1
ATOM 3406 N N . LYS A 1 429 ? -11.548 20.924 -1.363 1.00 78.31 429 LYS A N 1
ATOM 3407 C CA . LYS A 1 429 ? -11.379 22.309 -1.840 1.00 78.31 429 LYS A CA 1
ATOM 3408 C C . LYS A 1 429 ? -9.977 22.594 -2.347 1.00 78.31 429 LYS A C 1
ATOM 3410 O O . LYS A 1 429 ? -9.815 23.514 -3.137 1.00 78.31 429 LYS A O 1
ATOM 3415 N N . GLU A 1 430 ? -8.985 21.900 -1.801 1.00 72.44 430 GLU A N 1
ATOM 3416 C CA . GLU A 1 430 ? -7.609 21.965 -2.281 1.00 72.44 430 GLU A CA 1
ATOM 3417 C C . GLU A 1 430 ? -7.529 21.286 -3.651 1.00 72.44 430 GLU A C 1
ATOM 3419 O O . GLU A 1 430 ? -7.040 21.913 -4.579 1.00 72.44 430 GLU A O 1
ATOM 3424 N N . GLU A 1 431 ? -8.159 20.118 -3.821 1.00 66.25 431 GLU A N 1
ATOM 3425 C CA . GLU A 1 431 ? -8.303 19.452 -5.127 1.00 66.25 431 GLU A CA 1
ATOM 3426 C C . GLU A 1 431 ? -9.026 20.342 -6.158 1.00 66.25 431 GLU A C 1
ATOM 3428 O O . GLU A 1 431 ? -8.511 20.554 -7.250 1.00 66.25 431 GLU A O 1
ATOM 3433 N N . GLU A 1 432 ? -10.171 20.948 -5.802 1.00 65.75 432 GLU A N 1
ATOM 3434 C CA . GLU A 1 432 ? -10.881 21.887 -6.696 1.00 65.75 432 GLU A CA 1
ATOM 3435 C C . GLU A 1 432 ? -10.038 23.126 -7.063 1.00 65.75 432 GLU A C 1
ATOM 3437 O O . GLU A 1 432 ? -10.222 23.696 -8.136 1.00 65.75 432 GLU A O 1
ATOM 3442 N N . ALA A 1 433 ? -9.141 23.575 -6.179 1.00 61.41 433 ALA A N 1
ATOM 3443 C CA . ALA A 1 433 ? -8.283 24.731 -6.432 1.00 61.41 433 ALA A CA 1
ATOM 3444 C C . ALA A 1 433 ? -7.060 24.376 -7.290 1.00 61.41 433 ALA A C 1
ATOM 3446 O O . ALA A 1 433 ? -6.654 25.188 -8.118 1.00 61.41 433 ALA A O 1
ATOM 3447 N N . GLU A 1 434 ? -6.492 23.182 -7.115 1.00 53.38 434 GLU A N 1
ATOM 3448 C CA . GLU A 1 434 ? -5.404 22.674 -7.957 1.00 53.38 434 GLU A CA 1
ATOM 3449 C C . GLU A 1 434 ? -5.885 22.400 -9.391 1.00 53.38 434 GLU A C 1
ATOM 3451 O O . GLU A 1 434 ? -5.189 22.768 -10.338 1.00 53.38 434 GLU A O 1
ATOM 3456 N N . ASP A 1 435 ? -7.103 21.874 -9.565 1.00 46.09 435 ASP A N 1
ATOM 3457 C CA . ASP A 1 435 ? -7.719 21.694 -10.889 1.00 46.09 435 ASP A CA 1
ATOM 3458 C C . ASP A 1 435 ? -8.011 23.037 -11.601 1.00 46.09 435 ASP A C 1
ATOM 3460 O O . ASP A 1 435 ? -7.940 23.117 -12.832 1.00 46.09 435 ASP A O 1
ATOM 3464 N N . ASP A 1 436 ? -8.308 24.111 -10.854 1.00 42.81 436 ASP A N 1
ATOM 3465 C CA . ASP A 1 436 ? -8.489 25.466 -11.407 1.00 42.81 436 ASP A CA 1
ATOM 3466 C C . ASP A 1 436 ? -7.139 26.154 -11.728 1.00 42.81 436 ASP A C 1
ATOM 3468 O O . ASP A 1 436 ? -7.043 26.893 -12.715 1.00 42.81 436 ASP A O 1
ATOM 3472 N N . ASP A 1 437 ? -6.080 25.904 -10.947 1.00 36.94 437 ASP A N 1
ATOM 3473 C CA . ASP A 1 437 ? -4.743 26.487 -11.163 1.00 36.94 437 ASP A CA 1
ATOM 3474 C C . ASP A 1 437 ? -3.955 25.794 -12.300 1.00 36.94 437 ASP A C 1
ATOM 3476 O O . ASP A 1 437 ? -3.119 26.439 -12.946 1.00 36.94 437 ASP A O 1
ATOM 3480 N N . ASP A 1 438 ? -4.281 24.544 -12.657 1.00 36.34 438 ASP A N 1
ATOM 3481 C CA . ASP A 1 438 ? -3.766 23.882 -13.873 1.00 36.34 438 ASP A CA 1
ATOM 3482 C C . ASP A 1 438 ? -4.388 24.439 -15.179 1.00 36.34 438 ASP A C 1
ATOM 3484 O O . ASP A 1 438 ? -3.955 24.100 -16.288 1.00 36.34 438 ASP A O 1
ATOM 3488 N N . MET A 1 439 ? -5.343 25.376 -15.071 1.00 34.94 439 MET A N 1
ATOM 3489 C CA . MET A 1 439 ? -5.963 26.093 -16.195 1.00 34.94 439 MET A CA 1
ATOM 3490 C C . MET A 1 439 ? -5.595 27.586 -16.300 1.00 34.94 439 MET A C 1
ATOM 3492 O O . MET A 1 439 ? -6.130 28.260 -17.185 1.00 34.94 439 MET A O 1
ATOM 3496 N N . ASP A 1 440 ? -4.644 28.113 -15.509 1.00 31.69 440 ASP A N 1
ATOM 3497 C CA . ASP A 1 440 ? -4.147 29.501 -15.675 1.00 31.69 440 ASP A CA 1
ATOM 3498 C C . ASP A 1 440 ? -2.608 29.647 -15.699 1.00 31.69 440 ASP A C 1
ATOM 3500 O O . ASP A 1 440 ? -2.019 30.670 -15.341 1.00 31.69 440 ASP A O 1
ATOM 3504 N N . GLY A 1 441 ? -1.927 28.635 -16.239 1.00 33.25 441 GLY A N 1
ATOM 3505 C CA . GLY A 1 441 ? -0.496 28.661 -16.554 1.00 33.25 441 GLY A CA 1
ATOM 3506 C C . GLY A 1 441 ? -0.119 29.367 -17.866 1.00 33.25 441 GLY A C 1
ATOM 3507 O O . GLY A 1 441 ? 0.854 28.956 -18.492 1.00 33.25 441 GLY A O 1
ATOM 3508 N N . PHE A 1 442 ? -0.852 30.386 -18.333 1.00 32.28 442 PHE A N 1
ATOM 3509 C CA . PHE A 1 442 ? -0.436 31.227 -19.475 1.00 32.28 442 PHE A CA 1
ATOM 3510 C C . PHE A 1 442 ? -1.009 32.655 -19.396 1.00 32.28 442 PHE A C 1
ATOM 3512 O O . PHE A 1 442 ? -1.695 33.127 -20.300 1.00 32.28 442 PHE A O 1
ATOM 3519 N N . GLN A 1 443 ? -0.643 33.417 -18.363 1.00 27.73 443 GLN A N 1
ATOM 3520 C CA . GLN A 1 443 ? -0.725 34.879 -18.454 1.00 27.73 443 GLN A CA 1
ATOM 3521 C C . GLN A 1 443 ? 0.448 35.412 -19.292 1.00 27.73 443 GLN A C 1
ATOM 3523 O O . GLN A 1 443 ? 1.464 35.883 -18.780 1.00 27.73 443 GLN A O 1
ATOM 3528 N N . THR A 1 444 ? 0.321 35.317 -20.619 1.00 30.41 444 THR A N 1
ATOM 3529 C CA . THR A 1 444 ? 1.028 36.230 -21.522 1.00 30.41 444 THR A CA 1
ATOM 3530 C C . THR A 1 444 ? 0.362 37.594 -21.433 1.00 30.41 444 THR A C 1
ATOM 3532 O O . THR A 1 444 ? -0.768 37.779 -21.879 1.00 30.41 444 THR A O 1
ATOM 3535 N N . ASP A 1 445 ? 1.090 38.525 -20.833 1.00 32.06 445 ASP A N 1
ATOM 3536 C CA . ASP A 1 445 ? 0.830 39.957 -20.837 1.00 32.06 445 ASP A CA 1
ATOM 3537 C C . ASP A 1 445 ? 0.966 40.468 -22.286 1.00 32.06 445 ASP A C 1
ATOM 3539 O O . ASP A 1 445 ? 2.075 40.697 -22.761 1.00 32.06 445 ASP A O 1
ATOM 3543 N N . ASP A 1 446 ? -0.145 40.577 -23.017 1.00 31.91 446 ASP A N 1
ATOM 3544 C CA . ASP A 1 446 ? -0.231 41.354 -24.258 1.00 31.91 446 ASP A CA 1
ATOM 3545 C C . ASP A 1 446 ? -1.637 41.974 -24.373 1.00 31.91 446 ASP A C 1
ATOM 3547 O O . ASP A 1 446 ? -2.643 41.305 -24.616 1.00 31.91 446 ASP A O 1
ATOM 3551 N N . GLU A 1 447 ? -1.692 43.291 -24.174 1.00 33.75 447 GLU A N 1
ATOM 3552 C CA . GLU A 1 447 ? -2.829 44.146 -24.509 1.00 33.75 447 GLU A CA 1
ATOM 3553 C C . GLU A 1 447 ? -3.080 44.124 -26.034 1.00 33.75 447 GLU A C 1
ATOM 3555 O O . GLU A 1 447 ? -2.224 44.596 -26.778 1.00 33.75 447 GLU A O 1
ATOM 3560 N N . ASP A 1 448 ? -4.253 43.680 -26.511 1.00 29.12 448 ASP A N 1
ATOM 3561 C CA . ASP A 1 448 ? -5.031 44.429 -27.519 1.00 29.12 448 ASP A CA 1
ATOM 3562 C C . ASP A 1 448 ? -6.489 43.937 -27.655 1.00 29.12 448 ASP A C 1
ATOM 3564 O O . ASP A 1 448 ? -6.840 42.784 -27.414 1.00 29.12 448 ASP A O 1
ATOM 3568 N N . ASP A 1 449 ? -7.322 44.890 -28.045 1.00 29.89 449 ASP A N 1
ATOM 3569 C CA . ASP A 1 449 ? -8.776 44.986 -28.113 1.00 29.89 449 ASP A CA 1
ATOM 3570 C C . ASP A 1 449 ? -9.462 44.073 -29.161 1.00 29.89 449 ASP A C 1
ATOM 3572 O O . ASP A 1 449 ? -8.967 43.887 -30.273 1.00 29.89 449 ASP A O 1
ATOM 3576 N N . GLY A 1 450 ? -10.695 43.633 -28.860 1.00 26.66 450 GLY A N 1
ATOM 3577 C CA . GLY A 1 450 ? -11.728 43.483 -29.895 1.00 26.66 450 GLY A CA 1
ATOM 3578 C C . GLY A 1 450 ? -12.466 42.140 -30.041 1.00 26.66 450 GLY A C 1
ATOM 3579 O O . GLY A 1 450 ? -12.061 41.275 -30.804 1.00 26.66 450 GLY A O 1
ATOM 3580 N N . SER A 1 451 ? -13.702 42.132 -29.526 1.00 29.22 451 SER A N 1
ATOM 3581 C CA . SER A 1 451 ? -14.921 41.647 -30.216 1.00 29.22 451 SER A CA 1
ATOM 3582 C C . SER A 1 451 ? -15.308 40.152 -30.222 1.00 29.22 451 SER A C 1
ATOM 3584 O O . SER A 1 451 ? -14.685 39.305 -30.845 1.00 29.22 451 SER A O 1
ATOM 3586 N N . ASP A 1 452 ? -16.523 39.961 -29.694 1.00 30.14 452 ASP A N 1
ATOM 3587 C CA . ASP A 1 452 ? -17.601 39.028 -30.065 1.00 30.14 452 ASP A CA 1
ATOM 3588 C C . ASP A 1 452 ? -17.682 37.577 -29.541 1.00 30.14 452 ASP A C 1
ATOM 3590 O O . ASP A 1 452 ? -16.919 36.673 -29.856 1.00 30.14 452 ASP A O 1
ATOM 3594 N N . LYS A 1 453 ? -18.791 37.392 -28.809 1.00 34.91 453 LYS A N 1
ATOM 3595 C CA . LYS A 1 453 ? -19.526 36.175 -28.446 1.00 34.91 453 LYS A CA 1
ATOM 3596 C C . LYS A 1 453 ? -19.794 35.239 -29.637 1.00 34.91 453 LYS A C 1
ATOM 3598 O O . LYS A 1 453 ? -20.370 35.705 -30.611 1.00 34.91 453 LYS A O 1
ATOM 3603 N N . GLU A 1 454 ? -19.642 33.924 -29.444 1.00 26.14 454 GLU A N 1
ATOM 3604 C CA . GLU A 1 454 ? -20.720 32.922 -29.615 1.00 26.14 454 GLU A CA 1
ATOM 3605 C C . GLU A 1 454 ? -20.268 31.493 -29.231 1.00 26.14 454 GLU A C 1
ATOM 3607 O O . GLU A 1 454 ? -19.329 30.956 -29.795 1.00 26.14 454 GLU A O 1
ATOM 3612 N N . MET A 1 455 ? -20.983 30.914 -28.257 1.00 31.73 455 MET A N 1
ATOM 3613 C CA . MET A 1 455 ? -21.371 29.504 -28.048 1.00 31.73 455 MET A CA 1
ATOM 3614 C C . MET A 1 455 ? -20.575 28.360 -28.716 1.00 31.73 455 MET A C 1
ATOM 3616 O O . MET A 1 455 ? -20.595 28.202 -29.933 1.00 31.73 455 MET A O 1
ATOM 3620 N N . GLY A 1 456 ? -20.133 27.408 -27.889 1.00 25.16 456 GLY A N 1
ATOM 3621 C CA . GLY A 1 456 ? -19.854 26.026 -28.283 1.00 25.16 456 GLY A CA 1
ATOM 3622 C C . GLY A 1 456 ? -19.847 25.122 -27.054 1.00 25.16 456 GLY A C 1
ATOM 3623 O O . GLY A 1 456 ? -18.916 25.161 -26.266 1.00 25.16 456 GLY A O 1
ATOM 3624 N N . VAL A 1 457 ? -20.942 24.394 -26.856 1.00 34.47 457 VAL A N 1
ATOM 3625 C CA . VAL A 1 457 ? -21.110 23.368 -25.823 1.00 34.47 457 VAL A CA 1
ATOM 3626 C C . VAL A 1 457 ? -20.383 22.129 -26.332 1.00 34.47 457 VAL A C 1
ATOM 3628 O O . VAL A 1 457 ? -20.788 21.637 -27.379 1.00 34.47 457 VAL A O 1
ATOM 3631 N N . ASP A 1 458 ? -19.378 21.624 -25.624 1.00 26.36 458 ASP A N 1
ATOM 3632 C CA . ASP A 1 458 ? -18.981 20.223 -25.747 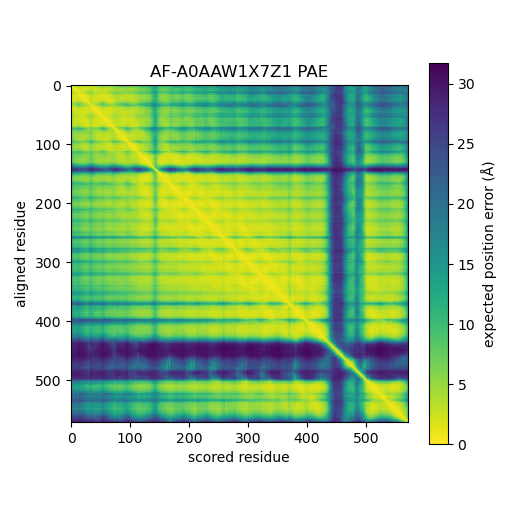1.00 26.36 458 ASP A CA 1
ATOM 3633 C C . ASP A 1 458 ? -18.803 19.654 -24.343 1.00 26.36 458 ASP A C 1
ATOM 3635 O O . ASP A 1 458 ? -17.985 20.100 -23.543 1.00 26.36 458 ASP A O 1
ATOM 3639 N N . ALA A 1 459 ? -19.707 18.728 -24.045 1.00 31.61 459 ALA A N 1
ATOM 3640 C CA . ALA A 1 459 ? -19.655 17.846 -22.906 1.00 31.61 459 ALA A CA 1
ATOM 3641 C C . ALA A 1 459 ? -18.674 16.721 -23.248 1.00 31.61 459 ALA A C 1
ATOM 3643 O O . ALA A 1 459 ? -18.997 15.859 -24.066 1.00 31.61 459 ALA A O 1
ATOM 3644 N N . GLU A 1 460 ? -17.504 16.723 -22.622 1.00 30.20 460 GLU A N 1
ATOM 3645 C CA . GLU A 1 460 ? -16.731 15.502 -22.424 1.00 30.20 460 GLU A CA 1
ATOM 3646 C C . GLU A 1 460 ? -16.940 15.063 -20.970 1.00 30.20 460 GLU A C 1
ATOM 3648 O O . GLU A 1 460 ? -16.174 15.406 -20.079 1.00 30.20 460 GLU A O 1
ATOM 3653 N N . ASP A 1 461 ? -18.038 14.327 -20.745 1.00 29.34 461 ASP A N 1
ATOM 3654 C CA . ASP A 1 461 ? -18.176 13.405 -19.609 1.00 29.34 461 ASP A CA 1
ATOM 3655 C C . ASP A 1 461 ? -17.111 12.306 -19.796 1.00 29.34 461 ASP A C 1
ATOM 3657 O O . ASP A 1 461 ? -17.362 11.263 -20.409 1.00 29.34 461 ASP A O 1
ATOM 3661 N N . GLY A 1 462 ? -15.886 12.575 -19.349 1.00 30.97 462 GLY A N 1
ATOM 3662 C CA . GLY A 1 462 ? -14.882 11.550 -19.087 1.00 30.97 462 GLY A CA 1
ATOM 3663 C C . GLY A 1 462 ? -15.127 10.977 -17.693 1.00 30.97 462 GLY A C 1
ATOM 3664 O O . GLY A 1 462 ? -15.187 11.738 -16.737 1.00 30.97 462 GLY A O 1
ATOM 3665 N N . ASP A 1 463 ? -15.303 9.656 -17.590 1.00 34.81 463 ASP A N 1
ATOM 3666 C CA . ASP A 1 463 ? -15.608 8.909 -16.358 1.00 34.81 463 ASP A CA 1
ATOM 3667 C C . ASP A 1 463 ? -14.759 9.351 -15.136 1.00 34.81 463 ASP A C 1
ATOM 3669 O O . ASP A 1 463 ? -13.671 8.824 -14.885 1.00 34.81 463 ASP A O 1
ATOM 3673 N N . GLU A 1 464 ? -15.298 10.255 -14.309 1.00 31.97 464 GLU A N 1
ATOM 3674 C CA . GLU A 1 464 ? -14.728 10.660 -13.007 1.00 31.97 464 GLU A CA 1
ATOM 3675 C C . GLU A 1 464 ? -14.516 9.449 -12.075 1.00 31.97 464 GLU A C 1
ATOM 3677 O O . GLU A 1 464 ? -13.600 9.406 -11.255 1.00 31.97 464 GLU A O 1
ATOM 3682 N N . ALA A 1 465 ? -15.340 8.405 -12.216 1.00 29.02 465 ALA A N 1
ATOM 3683 C CA . ALA A 1 465 ? -15.247 7.198 -11.398 1.00 29.02 465 ALA A CA 1
ATOM 3684 C C . ALA A 1 465 ? -14.005 6.347 -11.711 1.00 29.02 465 ALA A C 1
ATOM 3686 O O . ALA A 1 465 ? -13.483 5.672 -10.816 1.00 29.02 465 ALA A O 1
ATOM 3687 N N . ASP A 1 466 ? -13.549 6.370 -12.963 1.00 30.28 466 ASP A N 1
ATOM 3688 C CA . ASP A 1 466 ? -12.319 5.707 -13.369 1.00 30.28 466 ASP A CA 1
ATOM 3689 C C . ASP A 1 466 ? -11.120 6.610 -13.051 1.00 30.28 466 ASP A C 1
ATOM 3691 O O . ASP A 1 466 ? -10.148 6.109 -12.483 1.00 30.28 466 ASP A O 1
ATOM 3695 N N . SER A 1 467 ? -11.200 7.932 -13.270 1.00 30.20 467 SER A N 1
ATOM 3696 C CA . SER A 1 467 ? -10.103 8.865 -12.946 1.00 30.20 467 SER A CA 1
ATOM 3697 C C . SER A 1 467 ? -9.712 8.830 -11.462 1.00 30.20 467 SER A C 1
ATOM 3699 O O . SER A 1 467 ? -8.525 8.723 -11.165 1.00 30.20 467 SER A O 1
ATOM 3701 N N . LEU A 1 468 ? -10.678 8.768 -10.537 1.00 29.42 468 LEU A N 1
ATOM 3702 C CA . LEU A 1 468 ? -10.431 8.665 -9.090 1.00 29.42 468 LEU A CA 1
ATOM 3703 C C . LEU A 1 468 ? -9.778 7.334 -8.694 1.00 29.42 468 LEU A C 1
ATOM 3705 O O . LEU A 1 468 ? -8.913 7.272 -7.819 1.00 29.42 468 LEU A O 1
ATOM 3709 N N . LYS A 1 469 ? -10.169 6.231 -9.342 1.00 31.62 469 LYS A N 1
ATOM 3710 C CA 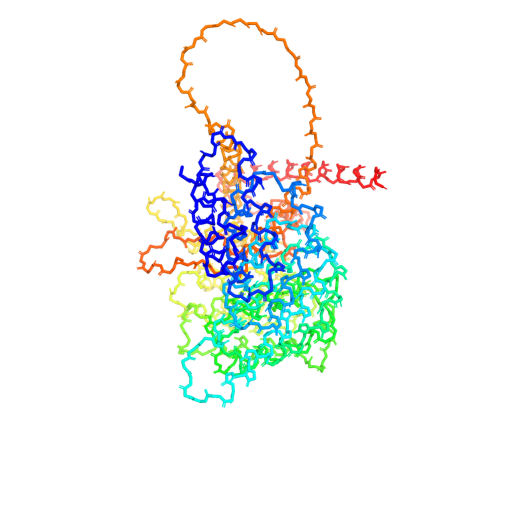. LYS A 1 469 ? -9.535 4.924 -9.124 1.00 31.62 469 LYS A CA 1
ATOM 3711 C C . LYS A 1 469 ? -8.119 4.905 -9.702 1.00 31.62 469 LYS A C 1
ATOM 3713 O O . LYS A 1 469 ? -7.235 4.283 -9.119 1.00 31.62 469 LYS A O 1
ATOM 3718 N N . PHE A 1 470 ? -7.896 5.599 -10.815 1.00 38.69 470 PHE A N 1
ATOM 3719 C CA . PHE A 1 470 ? -6.595 5.732 -11.461 1.00 38.69 470 PHE A CA 1
ATOM 3720 C C . PHE A 1 470 ? -5.653 6.684 -10.719 1.00 38.69 470 PHE A C 1
ATOM 3722 O O . PHE A 1 470 ? -4.482 6.343 -10.599 1.00 38.69 470 PHE A O 1
ATOM 3729 N N . GLN A 1 471 ? -6.137 7.791 -10.151 1.00 35.47 471 GLN A N 1
ATOM 3730 C CA . GLN A 1 471 ? -5.372 8.650 -9.241 1.00 35.47 471 GLN A CA 1
ATOM 3731 C C . GLN A 1 471 ? -4.959 7.878 -7.988 1.00 35.47 471 GLN A C 1
ATOM 3733 O O . GLN A 1 471 ? -3.802 7.955 -7.601 1.00 35.47 471 GLN A O 1
ATOM 3738 N N . LYS A 1 472 ? -5.835 7.034 -7.423 1.00 39.25 472 LYS A N 1
ATOM 3739 C CA . LYS A 1 472 ? -5.485 6.168 -6.281 1.00 39.25 472 LYS A CA 1
ATOM 3740 C C . LYS A 1 472 ? -4.468 5.083 -6.629 1.00 39.25 472 LYS A C 1
ATOM 3742 O O . LYS A 1 472 ? -3.548 4.847 -5.857 1.00 39.25 472 LYS A O 1
ATOM 3747 N N . LEU A 1 473 ? -4.590 4.453 -7.800 1.00 40.44 473 LEU A N 1
ATOM 3748 C CA . LEU A 1 473 ? -3.611 3.472 -8.288 1.00 40.44 473 LEU A CA 1
ATOM 3749 C C . LEU A 1 473 ? -2.265 4.122 -8.653 1.00 40.44 473 LEU A C 1
ATOM 3751 O O . LEU A 1 473 ? -1.229 3.494 -8.470 1.00 40.44 473 LEU A O 1
ATOM 3755 N N . ALA A 1 474 ? -2.270 5.364 -9.146 1.00 37.84 474 ALA A N 1
ATOM 3756 C CA . ALA A 1 474 ? -1.069 6.141 -9.454 1.00 37.84 474 ALA A CA 1
ATOM 3757 C C . ALA A 1 474 ? -0.415 6.737 -8.194 1.00 37.84 474 ALA A C 1
ATOM 3759 O O . ALA A 1 474 ? 0.807 6.773 -8.111 1.00 37.84 474 ALA A O 1
ATOM 3760 N N . ALA A 1 475 ? -1.200 7.142 -7.192 1.00 42.81 475 ALA A N 1
ATOM 3761 C CA . ALA A 1 475 ? -0.716 7.537 -5.869 1.00 42.81 475 ALA A CA 1
ATOM 3762 C C . ALA A 1 475 ? -0.111 6.334 -5.128 1.00 42.81 475 ALA A C 1
ATOM 3764 O O . ALA A 1 475 ? 0.982 6.431 -4.586 1.00 42.81 475 ALA A O 1
ATOM 3765 N N . GLN A 1 476 ? -0.744 5.158 -5.208 1.00 43.25 476 GLN A N 1
ATOM 3766 C CA . GLN A 1 476 ? -0.171 3.909 -4.694 1.00 43.25 476 GLN A CA 1
ATOM 3767 C C . GLN A 1 476 ? 1.040 3.416 -5.503 1.00 43.25 476 GLN A C 1
ATOM 3769 O O . GLN A 1 476 ? 1.894 2.744 -4.942 1.00 43.25 476 GLN A O 1
ATOM 3774 N N . ALA A 1 477 ? 1.155 3.748 -6.795 1.00 41.69 477 ALA A N 1
ATOM 3775 C CA . ALA A 1 477 ? 2.368 3.473 -7.571 1.00 41.69 477 ALA A CA 1
ATOM 3776 C C . ALA A 1 477 ? 3.518 4.426 -7.194 1.00 41.69 477 ALA A C 1
ATOM 3778 O O . ALA A 1 477 ? 4.653 3.990 -7.027 1.00 41.69 477 ALA A O 1
ATOM 3779 N N . LYS A 1 478 ? 3.217 5.711 -6.953 1.00 41.00 478 LYS A N 1
ATOM 3780 C CA . LYS A 1 478 ? 4.165 6.676 -6.368 1.00 41.00 478 LYS A CA 1
ATOM 3781 C C . LYS A 1 478 ? 4.598 6.287 -4.947 1.00 41.00 478 LYS A C 1
ATOM 3783 O O . LYS A 1 478 ? 5.740 6.546 -4.597 1.00 41.00 478 LYS A O 1
ATOM 3788 N N . CYS A 1 479 ? 3.744 5.587 -4.193 1.00 41.62 479 CYS A N 1
ATOM 3789 C CA . CYS A 1 479 ? 4.030 5.030 -2.862 1.00 41.62 479 CYS A CA 1
ATOM 3790 C C . CYS A 1 479 ? 5.160 3.974 -2.853 1.00 41.62 479 CYS A C 1
ATOM 3792 O O . CYS A 1 479 ? 5.639 3.604 -1.783 1.00 41.62 479 CYS A O 1
ATOM 3794 N N . PHE A 1 480 ? 5.581 3.466 -4.019 1.00 42.03 480 PHE A N 1
ATOM 3795 C CA . PHE A 1 480 ? 6.717 2.547 -4.149 1.00 42.03 480 PHE A CA 1
ATOM 3796 C C . PHE A 1 480 ? 8.077 3.246 -4.274 1.00 42.03 480 PHE A C 1
ATOM 3798 O O . PHE A 1 480 ? 9.102 2.579 -4.147 1.00 42.03 480 PHE A O 1
ATOM 3805 N N . ARG A 1 481 ? 8.107 4.567 -4.511 1.00 36.97 481 ARG A N 1
ATOM 3806 C CA . ARG A 1 481 ? 9.349 5.341 -4.628 1.00 36.97 481 ARG A CA 1
ATOM 3807 C C . ARG A 1 481 ? 9.691 5.985 -3.274 1.00 36.97 481 ARG A C 1
ATOM 3809 O O . ARG A 1 481 ? 8.800 6.583 -2.673 1.00 36.97 481 ARG A O 1
ATOM 3816 N N . PRO A 1 482 ? 10.942 5.903 -2.789 1.00 32.97 482 PRO A N 1
ATOM 3817 C CA . PRO A 1 482 ? 11.336 6.598 -1.566 1.00 32.97 482 PRO A CA 1
ATOM 3818 C C . PRO A 1 482 ? 11.209 8.119 -1.747 1.00 32.97 482 PRO A C 1
ATOM 3820 O O . PRO A 1 482 ? 11.575 8.655 -2.797 1.00 32.97 482 PRO A O 1
ATOM 3823 N N . SER A 1 483 ? 10.694 8.824 -0.733 1.00 32.88 483 SER A N 1
ATOM 3824 C CA . SER A 1 483 ? 10.849 10.277 -0.664 1.00 32.88 483 SER A CA 1
ATOM 3825 C C . SER A 1 483 ? 12.280 10.573 -0.200 1.00 32.88 483 SER A C 1
ATOM 3827 O O . SER A 1 483 ? 12.711 10.147 0.869 1.00 32.88 483 SER A O 1
ATOM 3829 N N . ASP A 1 484 ? 13.052 11.287 -1.018 1.00 28.69 484 ASP A N 1
ATOM 3830 C CA . ASP A 1 484 ? 14.430 11.695 -0.696 1.00 28.69 484 ASP A CA 1
ATOM 3831 C C . ASP A 1 484 ? 14.489 12.853 0.333 1.00 28.69 484 ASP A C 1
ATOM 3833 O O . ASP A 1 484 ? 15.499 13.547 0.450 1.00 28.69 484 ASP A O 1
ATOM 3837 N N . GLU A 1 485 ? 13.430 13.080 1.114 1.00 29.14 485 GLU A N 1
ATOM 3838 C CA . GLU A 1 485 ? 13.354 14.152 2.115 1.00 29.14 485 GLU A CA 1
ATOM 3839 C C . GLU A 1 485 ? 13.472 13.595 3.539 1.00 29.14 485 GLU A C 1
ATOM 3841 O O . GLU A 1 485 ? 12.605 13.757 4.392 1.00 29.14 485 GLU A O 1
ATOM 3846 N N . PHE A 1 486 ? 14.609 12.957 3.821 1.00 30.16 486 PHE A N 1
ATOM 3847 C CA . PHE A 1 486 ? 15.099 12.823 5.191 1.00 30.16 486 PHE A CA 1
ATOM 3848 C C . PHE A 1 486 ? 15.898 14.079 5.563 1.00 30.16 486 PHE A C 1
ATOM 3850 O O . PHE A 1 486 ? 17.128 14.031 5.630 1.00 30.16 486 PHE A O 1
ATOM 3857 N N . ASP A 1 487 ? 15.211 15.203 5.799 1.00 27.16 487 ASP A N 1
ATOM 3858 C CA . ASP A 1 487 ? 15.789 16.294 6.593 1.00 27.16 487 ASP A CA 1
ATOM 3859 C C . ASP A 1 487 ? 15.144 16.315 7.990 1.00 27.16 487 ASP A C 1
ATOM 3861 O O . ASP A 1 487 ? 13.958 16.575 8.197 1.00 27.16 487 ASP A O 1
ATOM 3865 N N . ASP A 1 488 ? 15.981 15.946 8.952 1.00 38.91 488 ASP A N 1
ATOM 3866 C CA . ASP A 1 488 ? 15.752 15.867 10.389 1.00 38.91 488 ASP A CA 1
ATOM 3867 C C . ASP A 1 488 ? 15.619 17.293 10.958 1.00 38.91 488 ASP A C 1
ATOM 3869 O O . ASP A 1 488 ? 16.628 17.980 11.091 1.00 38.91 488 ASP A O 1
ATOM 3873 N N . ASP A 1 489 ? 14.382 17.763 11.210 1.00 33.81 489 ASP A N 1
ATOM 3874 C CA . ASP A 1 489 ? 13.984 18.670 12.322 1.00 33.81 489 ASP A CA 1
ATOM 3875 C C . ASP A 1 489 ? 12.652 19.447 12.117 1.00 33.81 489 ASP A C 1
ATOM 3877 O O . ASP A 1 489 ? 12.309 20.319 12.929 1.00 33.81 489 ASP A O 1
ATOM 3881 N N . SER A 1 490 ? 11.822 19.135 11.114 1.00 33.72 490 SER A N 1
ATOM 3882 C CA . SER A 1 490 ? 10.439 19.645 11.066 1.00 33.72 490 SER A CA 1
ATOM 3883 C C . SER A 1 490 ? 9.393 18.540 11.172 1.00 33.72 490 SER A C 1
ATOM 3885 O O . SER A 1 490 ? 9.164 17.783 10.240 1.00 33.72 490 SER A O 1
ATOM 3887 N N . ASP A 1 491 ? 8.651 18.552 12.286 1.00 41.31 491 ASP A N 1
ATOM 3888 C CA . ASP A 1 491 ? 7.347 17.891 12.513 1.00 41.31 491 ASP A CA 1
ATOM 3889 C C . ASP A 1 491 ? 6.246 18.285 11.474 1.00 41.31 491 ASP A C 1
ATOM 3891 O O . ASP A 1 491 ? 5.044 18.206 11.781 1.00 41.31 491 ASP A O 1
ATOM 3895 N N . GLU A 1 492 ? 6.621 18.790 10.294 1.00 33.81 492 GLU A N 1
ATOM 3896 C CA . GLU A 1 492 ? 5.749 19.365 9.263 1.00 33.81 492 GLU A CA 1
ATOM 3897 C C . GLU A 1 492 ? 5.745 18.620 7.918 1.00 33.81 492 GLU A C 1
ATOM 3899 O O . GLU A 1 492 ? 4.821 18.880 7.160 1.00 33.81 492 GLU A O 1
ATOM 3904 N N . ASP A 1 493 ? 6.594 17.611 7.683 1.00 35.06 493 ASP A N 1
ATOM 3905 C CA . ASP A 1 493 ? 6.441 16.702 6.529 1.00 35.06 493 ASP A CA 1
ATOM 3906 C C . ASP A 1 493 ? 5.854 15.358 6.961 1.00 35.06 493 ASP A C 1
ATOM 3908 O O . ASP A 1 493 ? 6.512 14.325 7.053 1.00 35.06 493 ASP A O 1
ATOM 3912 N N . PHE A 1 494 ? 4.554 15.368 7.259 1.00 37.72 494 PHE A N 1
ATOM 3913 C CA . PHE A 1 494 ? 3.775 14.138 7.163 1.00 37.72 494 PHE A CA 1
ATOM 3914 C C . PHE A 1 494 ? 3.361 14.003 5.703 1.00 37.72 494 PHE A C 1
ATOM 3916 O O . PHE A 1 494 ? 2.231 14.365 5.375 1.00 37.72 494 PHE A O 1
ATOM 3923 N N . SER A 1 495 ? 4.264 13.507 4.848 1.00 33.09 495 SER A N 1
ATOM 3924 C CA . SER A 1 495 ? 3.847 13.066 3.519 1.00 33.09 495 SER A CA 1
ATOM 3925 C C . SER A 1 495 ? 2.730 12.033 3.698 1.00 33.09 495 SER A C 1
ATOM 3927 O O . SER A 1 495 ? 2.719 11.221 4.641 1.00 33.09 495 SER A O 1
ATOM 3929 N N . ASP A 1 496 ? 1.716 12.163 2.857 1.00 38.34 496 ASP A N 1
ATOM 3930 C CA . ASP A 1 496 ? 0.451 11.437 2.909 1.00 38.34 496 ASP A CA 1
ATOM 3931 C C . ASP A 1 496 ? 0.587 9.997 2.381 1.00 38.34 496 ASP A C 1
ATOM 3933 O O . ASP A 1 496 ? -0.325 9.436 1.783 1.00 38.34 496 ASP A O 1
ATOM 3937 N N . ASP A 1 497 ? 1.754 9.384 2.580 1.00 45.06 497 ASP A N 1
ATOM 3938 C CA . ASP A 1 497 ? 2.096 8.131 1.928 1.00 45.06 497 ASP A CA 1
ATOM 3939 C C . ASP A 1 497 ? 1.721 6.907 2.779 1.00 45.06 497 ASP A C 1
ATOM 3941 O O . ASP A 1 497 ? 1.843 6.883 4.017 1.00 45.06 497 ASP A O 1
ATOM 3945 N N . GLU A 1 498 ? 1.271 5.885 2.043 1.00 48.97 498 GLU A N 1
ATOM 3946 C CA . GLU A 1 498 ? 0.707 4.588 2.439 1.00 48.97 498 GLU A CA 1
ATOM 3947 C C . GLU A 1 498 ? -0.809 4.531 2.731 1.00 48.97 498 GLU A C 1
ATOM 3949 O O . GLU A 1 498 ? -1.236 3.889 3.697 1.00 48.97 498 GLU A O 1
ATOM 3954 N N . GLU A 1 499 ? -1.671 5.104 1.883 1.00 51.88 499 GLU A N 1
ATOM 3955 C CA . GLU A 1 499 ? -3.079 4.666 1.861 1.00 51.88 499 GLU A CA 1
ATOM 3956 C C . GLU A 1 499 ? -3.195 3.259 1.243 1.00 51.88 499 GLU A C 1
ATOM 3958 O O . GLU A 1 499 ? -3.524 3.078 0.069 1.00 51.88 499 GLU A O 1
ATOM 3963 N N . LEU A 1 500 ? -2.890 2.237 2.046 1.00 59.12 500 LEU A N 1
ATOM 3964 C CA . LEU A 1 500 ? -3.155 0.832 1.740 1.00 59.12 500 LEU A CA 1
ATOM 3965 C C . LEU A 1 500 ? -4.671 0.612 1.626 1.00 59.12 500 LEU A C 1
ATOM 3967 O O . LEU A 1 500 ? -5.424 0.924 2.550 1.00 59.12 500 LEU A O 1
ATOM 3971 N N . GLN A 1 501 ? -5.129 0.061 0.499 1.00 64.62 501 GLN A N 1
ATOM 3972 C CA . GLN A 1 501 ? -6.558 -0.159 0.274 1.00 64.62 501 GLN A CA 1
ATOM 3973 C C . GLN A 1 501 ? -7.110 -1.182 1.276 1.00 64.62 501 GLN A C 1
ATOM 3975 O O . GLN A 1 501 ? -6.692 -2.342 1.307 1.00 64.62 501 GLN A O 1
ATOM 3980 N N . SER A 1 502 ? -8.116 -0.780 2.045 1.00 76.12 502 SER A N 1
ATOM 3981 C CA . SER A 1 502 ? -8.670 -1.577 3.134 1.00 76.12 502 SER A CA 1
ATOM 3982 C C . SER A 1 502 ? -10.192 -1.749 3.012 1.00 76.12 502 SER A C 1
ATOM 3984 O O . SER A 1 502 ? -10.898 -0.883 2.492 1.00 76.12 502 SER A O 1
ATOM 3986 N N . PRO A 1 503 ? -10.779 -2.837 3.550 1.00 82.25 503 PRO A N 1
ATOM 3987 C CA . PRO A 1 503 ? -12.235 -3.005 3.567 1.00 82.25 503 PRO A CA 1
ATOM 3988 C C . PRO A 1 503 ? -12.983 -1.927 4.361 1.00 82.25 503 PRO A C 1
ATOM 3990 O O . PRO A 1 503 ? -14.203 -1.807 4.239 1.00 82.25 503 PRO A O 1
ATOM 3993 N N . ILE A 1 504 ? -12.287 -1.166 5.213 1.00 86.06 504 ILE A N 1
ATOM 3994 C CA . ILE A 1 504 ? -12.891 -0.047 5.937 1.00 86.06 504 ILE A CA 1
ATOM 3995 C C . ILE A 1 504 ? -13.063 1.187 5.049 1.00 86.06 504 ILE A C 1
ATOM 3997 O O . ILE A 1 504 ? -13.867 2.054 5.394 1.00 86.06 504 ILE A O 1
ATOM 4001 N N . ASP A 1 505 ? -12.408 1.250 3.887 1.00 84.56 505 ASP A N 1
ATOM 4002 C CA . ASP A 1 505 ? -12.533 2.375 2.961 1.00 84.56 505 ASP A CA 1
ATOM 4003 C C . ASP A 1 505 ? -13.960 2.535 2.440 1.00 84.56 505 ASP A C 1
ATOM 4005 O O . ASP A 1 505 ? -14.481 3.650 2.395 1.00 84.56 505 ASP A O 1
ATOM 4009 N N . GLU A 1 506 ? -14.644 1.417 2.200 1.00 84.81 506 GLU A N 1
ATOM 4010 C CA . GLU A 1 506 ? -16.047 1.368 1.772 1.00 84.81 506 GLU A CA 1
ATOM 4011 C C . GLU A 1 506 ? -17.049 1.722 2.888 1.00 84.81 506 GLU A C 1
ATOM 4013 O O . GLU A 1 506 ? -18.251 1.867 2.639 1.00 84.81 506 GLU A O 1
ATOM 4018 N N . VAL A 1 507 ? -16.586 1.837 4.136 1.00 89.31 507 VAL A N 1
ATOM 4019 C CA . VAL A 1 507 ? -17.440 2.077 5.301 1.00 89.31 507 VAL A CA 1
ATOM 4020 C C . VAL A 1 507 ? -17.497 3.568 5.600 1.00 89.31 507 VAL A C 1
ATOM 4022 O O . VAL A 1 507 ? -16.537 4.161 6.088 1.00 89.31 507 VAL A O 1
ATOM 4025 N N . ASP A 1 508 ? -18.664 4.171 5.376 1.00 92.81 508 ASP A N 1
ATOM 4026 C CA . ASP A 1 508 ? -18.898 5.564 5.750 1.00 92.81 508 ASP A CA 1
ATOM 4027 C C . ASP A 1 508 ? -19.074 5.695 7.283 1.00 92.81 508 ASP A C 1
ATOM 4029 O O . ASP A 1 508 ? -20.003 5.103 7.861 1.00 92.81 508 ASP A O 1
ATOM 4033 N N . PRO A 1 509 ? -18.206 6.465 7.971 1.00 94.06 509 PRO A N 1
ATOM 4034 C CA . PRO A 1 509 ? -18.219 6.556 9.429 1.00 94.06 509 PRO A CA 1
ATOM 4035 C C . PRO A 1 509 ? -19.468 7.271 9.974 1.00 94.06 509 PRO A C 1
ATOM 4037 O O . PRO A 1 509 ? -19.921 6.946 11.077 1.00 94.06 509 PRO A O 1
ATOM 4040 N N . PHE A 1 510 ? -20.080 8.191 9.217 1.00 95.50 510 PHE A N 1
ATOM 4041 C CA . PHE A 1 510 ? -21.304 8.888 9.633 1.00 95.50 510 PHE A CA 1
ATOM 4042 C C . PHE A 1 510 ? -22.517 7.962 9.561 1.00 95.50 510 PHE A C 1
ATOM 4044 O O . PHE A 1 510 ? -23.332 7.921 10.490 1.00 95.50 510 PHE A O 1
ATOM 4051 N N . ILE A 1 511 ? -22.630 7.191 8.476 1.00 94.75 511 ILE A N 1
ATOM 4052 C CA . ILE A 1 511 ? -23.694 6.198 8.297 1.00 94.75 511 ILE A CA 1
ATOM 4053 C C . ILE A 1 511 ? -23.616 5.146 9.399 1.00 94.75 511 ILE A C 1
ATOM 4055 O O . ILE A 1 511 ? -24.638 4.886 10.044 1.00 94.75 511 ILE A O 1
ATOM 4059 N N . LEU A 1 512 ? -22.418 4.606 9.660 1.00 95.44 512 LEU A N 1
ATOM 4060 C CA . LEU A 1 512 ? -22.206 3.616 10.714 1.00 95.44 512 LEU A CA 1
ATOM 4061 C C . LEU A 1 512 ? -22.622 4.160 12.086 1.00 95.44 512 LEU A C 1
ATOM 4063 O O . LEU A 1 512 ? -23.323 3.472 12.832 1.00 95.44 512 LEU A O 1
ATOM 4067 N N . PHE A 1 513 ? -22.237 5.397 12.414 1.00 96.69 513 PHE A N 1
ATOM 4068 C CA . PHE A 1 513 ? -22.610 6.036 13.676 1.00 96.69 513 PHE A CA 1
ATOM 4069 C C . PHE A 1 513 ? -24.124 6.165 13.834 1.00 96.69 513 PHE A C 1
ATOM 4071 O O . PHE A 1 513 ? -24.686 5.764 14.859 1.00 96.69 513 PHE A O 1
ATOM 4078 N N . VAL A 1 514 ? -24.809 6.679 12.813 1.00 95.31 514 VAL A N 1
ATOM 4079 C CA . VAL A 1 514 ? -26.266 6.857 12.855 1.00 95.31 514 VAL A CA 1
ATOM 4080 C C . VAL A 1 514 ? -26.990 5.518 12.969 1.00 95.31 514 VAL A C 1
ATOM 4082 O O . VAL A 1 514 ? -27.951 5.413 13.736 1.00 95.31 514 VAL A O 1
ATOM 4085 N N . ASP A 1 515 ? -26.535 4.484 12.262 1.00 94.94 515 ASP A N 1
ATOM 4086 C CA . ASP A 1 515 ? -27.125 3.147 12.365 1.00 94.94 515 ASP A CA 1
ATOM 4087 C C . ASP A 1 515 ? -26.886 2.515 13.737 1.00 94.94 515 ASP A C 1
ATOM 4089 O O . ASP A 1 515 ? -27.820 1.954 14.315 1.00 94.94 515 ASP A O 1
ATOM 4093 N N . ALA A 1 516 ? -25.694 2.678 14.316 1.00 93.94 516 ALA A N 1
ATOM 4094 C CA . ALA A 1 516 ? -25.402 2.219 15.672 1.00 93.94 516 ALA A CA 1
ATOM 4095 C C . ALA A 1 516 ? -26.312 2.896 16.711 1.00 93.94 516 ALA A C 1
ATOM 4097 O O . ALA A 1 516 ? -26.857 2.236 17.602 1.00 93.94 516 ALA A O 1
ATOM 4098 N N . VAL A 1 517 ? -26.545 4.203 16.572 1.00 93.12 517 VAL A N 1
ATOM 4099 C CA . VAL A 1 517 ? -27.437 4.958 17.461 1.00 93.12 517 VAL A CA 1
ATOM 4100 C C . VAL A 1 517 ? -28.896 4.527 17.296 1.00 93.12 517 VAL A C 1
ATOM 4102 O O . VAL A 1 517 ? -29.578 4.300 18.300 1.00 93.12 517 VAL A O 1
ATOM 4105 N N . LYS A 1 518 ? -29.373 4.343 16.059 1.00 92.00 518 LYS A N 1
ATOM 4106 C CA . LYS A 1 518 ? -30.724 3.822 15.779 1.00 92.00 518 LYS A CA 1
ATOM 4107 C C . LYS A 1 518 ? -30.907 2.410 16.340 1.00 92.00 518 LYS A C 1
ATOM 4109 O O . LYS A 1 518 ? -31.941 2.122 16.946 1.00 92.00 518 LYS A O 1
ATOM 4114 N N . ALA A 1 519 ? -29.902 1.547 16.204 1.00 91.56 519 ALA A N 1
ATOM 4115 C CA . ALA A 1 519 ? -29.916 0.199 16.763 1.00 91.56 519 ALA A CA 1
ATOM 4116 C C . ALA A 1 519 ? -29.986 0.217 18.299 1.00 91.56 519 ALA A C 1
ATOM 4118 O O . ALA A 1 519 ? -30.769 -0.531 18.892 1.00 91.56 519 ALA A O 1
ATOM 4119 N N . MET A 1 520 ? -29.238 1.108 18.956 1.00 90.69 520 MET A N 1
ATOM 4120 C CA . MET A 1 520 ? -29.322 1.312 20.406 1.00 90.69 520 MET A CA 1
ATOM 4121 C C . MET A 1 520 ? -30.701 1.838 20.827 1.00 90.69 520 MET A C 1
ATOM 4123 O O . MET A 1 520 ? -31.277 1.331 21.785 1.00 90.69 520 MET A O 1
ATOM 4127 N N . GLN A 1 521 ? -31.270 2.801 20.097 1.00 90.56 521 GLN A N 1
ATOM 4128 C CA . GLN A 1 521 ? -32.608 3.329 20.378 1.00 90.56 521 GLN A CA 1
ATOM 4129 C C . GLN A 1 521 ? -33.696 2.253 20.245 1.00 90.56 521 GLN A C 1
ATOM 4131 O O . GLN A 1 521 ? -34.642 2.241 21.032 1.00 90.56 521 GLN A O 1
ATOM 4136 N N . ALA A 1 522 ? -33.572 1.355 19.265 1.00 89.81 522 ALA A N 1
ATOM 4137 C CA . ALA A 1 522 ? -34.525 0.273 19.039 1.00 89.81 522 ALA A CA 1
ATOM 4138 C C . ALA A 1 522 ? -34.394 -0.862 20.068 1.00 89.81 522 ALA A C 1
ATOM 4140 O O . ALA A 1 522 ? -35.404 -1.403 20.518 1.00 89.81 522 ALA A O 1
ATOM 4141 N N . SER A 1 523 ? -33.163 -1.228 20.435 1.00 89.44 523 SER A N 1
ATOM 4142 C CA . SER A 1 523 ? -32.887 -2.336 21.359 1.00 89.44 523 SER A CA 1
ATOM 4143 C C . SER A 1 523 ? -33.034 -1.953 22.833 1.00 89.44 523 SER A C 1
ATOM 4145 O O . SER A 1 523 ? -33.520 -2.763 23.623 1.00 89.44 523 SER A O 1
ATOM 4147 N N . ASP A 1 524 ? -32.655 -0.729 23.207 1.00 86.81 524 ASP A N 1
ATOM 4148 C CA . ASP A 1 524 ? -32.675 -0.232 24.585 1.00 86.81 524 ASP A CA 1
ATOM 4149 C C . ASP A 1 524 ? -33.064 1.267 24.647 1.00 86.81 524 ASP A C 1
ATOM 4151 O O . ASP A 1 524 ? -32.223 2.151 24.870 1.00 86.81 524 ASP A O 1
ATOM 4155 N N . PRO A 1 525 ? -34.368 1.584 24.476 1.00 89.06 525 PRO A N 1
ATOM 4156 C CA . PRO A 1 525 ? -34.875 2.950 24.578 1.00 89.06 525 PRO A CA 1
ATOM 4157 C C . PRO A 1 525 ? -34.505 3.696 25.875 1.00 89.06 525 PRO A C 1
ATOM 4159 O O . PRO A 1 525 ? -34.151 4.876 25.779 1.00 89.06 525 PRO A O 1
ATOM 4162 N N . PRO A 1 526 ? -34.571 3.097 27.089 1.00 88.69 526 PRO A N 1
ATOM 4163 C CA . PRO A 1 526 ? -34.225 3.827 28.307 1.00 88.69 526 PRO A CA 1
ATOM 4164 C C . PRO A 1 526 ? -32.731 4.167 28.385 1.00 88.69 526 PRO A C 1
ATOM 4166 O O . PRO A 1 526 ? -32.387 5.252 28.864 1.00 88.69 526 PRO A O 1
ATOM 4169 N N . ARG A 1 527 ? -31.836 3.310 27.875 1.00 87.00 527 ARG A N 1
ATOM 4170 C CA . ARG A 1 527 ? -30.404 3.634 27.775 1.00 87.00 527 ARG A CA 1
ATOM 4171 C C . ARG A 1 527 ? -30.152 4.808 26.836 1.00 87.00 527 ARG A C 1
ATOM 4173 O O . ARG A 1 527 ? -29.393 5.706 27.198 1.00 87.00 527 ARG A O 1
ATOM 4180 N N . PHE A 1 528 ? -30.815 4.834 25.680 1.00 88.69 528 PHE A N 1
ATOM 4181 C CA . PHE A 1 528 ? -30.726 5.963 24.754 1.00 88.69 528 PHE A CA 1
ATOM 4182 C C . PHE A 1 528 ? -31.237 7.264 25.395 1.00 88.69 528 PHE A C 1
ATOM 4184 O O . PHE A 1 528 ? -30.541 8.274 25.363 1.00 88.69 528 PHE A O 1
ATOM 4191 N N . GLN A 1 529 ? -32.396 7.235 26.063 1.00 87.69 529 GLN A N 1
ATOM 4192 C CA . GLN A 1 529 ? -32.940 8.412 26.756 1.00 87.69 529 GLN A CA 1
ATOM 4193 C C . GLN A 1 529 ? -31.997 8.947 27.840 1.00 87.69 529 GLN A C 1
ATOM 4195 O O . GLN A 1 529 ? -31.807 10.159 27.937 1.00 87.69 529 GLN A O 1
ATOM 4200 N N . SER A 1 530 ? -31.394 8.056 28.632 1.00 87.00 530 SER A N 1
ATOM 4201 C CA . SER A 1 530 ? -30.403 8.426 29.648 1.00 87.00 530 SER A CA 1
ATOM 4202 C C . SER A 1 530 ? -29.191 9.110 29.015 1.00 87.00 530 SER A C 1
ATOM 4204 O O . SER A 1 530 ? -28.794 10.190 29.449 1.00 87.00 530 SER A O 1
ATOM 4206 N N . LEU A 1 531 ? -28.657 8.543 27.926 1.00 87.81 531 LEU A N 1
ATOM 4207 C CA . LEU A 1 531 ? -27.552 9.142 27.182 1.00 87.81 531 LEU A CA 1
ATOM 4208 C C . LEU A 1 531 ? -27.912 10.553 26.703 1.00 87.81 531 LEU A C 1
ATOM 4210 O O . LEU A 1 531 ? -27.200 11.498 27.033 1.00 87.81 531 LEU A O 1
ATOM 4214 N N . THR A 1 532 ? -29.044 10.723 26.016 1.00 86.12 532 THR A N 1
ATOM 4215 C CA . THR A 1 532 ? -29.473 12.026 25.483 1.00 86.12 532 THR A CA 1
ATOM 4216 C C . THR A 1 532 ? -29.680 13.078 26.576 1.00 86.12 532 THR A C 1
ATOM 4218 O O . THR A 1 532 ? -29.339 14.241 26.370 1.00 86.12 532 THR A O 1
ATOM 4221 N N . GLN A 1 533 ? -30.180 12.690 27.755 1.00 85.75 533 GLN A N 1
ATOM 4222 C CA . GLN A 1 533 ? -30.351 13.601 28.897 1.00 85.75 533 GLN A CA 1
ATOM 4223 C C . GLN A 1 533 ? -29.022 14.082 29.494 1.00 85.75 533 GLN A C 1
ATOM 4225 O O . GLN A 1 533 ? -28.974 15.159 30.084 1.00 85.75 533 GLN A O 1
ATOM 4230 N N . THR A 1 534 ? -27.948 13.300 29.353 1.00 84.56 534 THR A N 1
ATOM 4231 C CA . THR A 1 534 ? -26.603 13.669 29.828 1.00 84.56 534 THR A CA 1
ATOM 4232 C C . THR A 1 534 ? -25.801 14.508 28.829 1.00 84.56 534 THR A C 1
ATOM 4234 O O . THR A 1 534 ? -24.702 14.963 29.159 1.00 84.56 534 THR A O 1
ATOM 4237 N N . LEU A 1 535 ? -26.307 14.705 27.610 1.00 86.25 535 LEU A N 1
ATOM 4238 C CA . LEU A 1 535 ? -25.682 15.566 26.607 1.00 86.25 535 LEU A CA 1
ATOM 4239 C C . LEU A 1 535 ? -26.113 17.016 26.822 1.00 86.25 535 LEU A C 1
ATOM 4241 O O . LEU A 1 535 ? -27.293 17.295 27.040 1.00 86.25 535 LEU A O 1
ATOM 4245 N N . ASP A 1 536 ? -25.154 17.934 26.741 1.00 89.12 536 ASP A N 1
ATOM 4246 C CA . ASP A 1 536 ? -25.452 19.361 26.700 1.00 89.12 536 ASP A CA 1
ATOM 4247 C C . ASP A 1 536 ? -26.012 19.770 25.325 1.00 89.12 536 ASP A C 1
ATOM 4249 O O . ASP A 1 536 ? -26.078 18.981 24.378 1.00 89.12 536 ASP A O 1
ATOM 4253 N N . PHE A 1 537 ? -26.430 21.031 25.215 1.00 89.69 537 PHE A N 1
ATOM 4254 C CA . PHE A 1 537 ? -26.992 21.561 23.974 1.00 89.69 537 PHE A CA 1
ATOM 4255 C C . PHE A 1 537 ? -26.002 21.501 22.798 1.00 89.69 537 PHE A C 1
ATOM 4257 O O . PHE A 1 537 ? -26.424 21.329 21.657 1.00 89.69 537 PHE A O 1
ATOM 4264 N N . HIS A 1 538 ? -24.697 21.608 23.065 1.00 90.94 538 HIS A N 1
ATOM 4265 C CA . HIS A 1 538 ? -23.667 21.561 22.034 1.00 90.94 538 HIS A CA 1
ATOM 4266 C C . HIS A 1 538 ? -23.598 20.168 21.396 1.00 90.94 538 HIS A C 1
ATOM 4268 O O . HIS A 1 538 ? -23.782 20.045 20.185 1.00 90.94 538 HIS A O 1
ATOM 4274 N N . TYR A 1 539 ? -23.462 19.107 22.194 1.00 90.50 539 TYR A N 1
ATOM 4275 C CA . TYR A 1 539 ? -23.420 17.738 21.667 1.00 90.50 539 TYR A CA 1
ATOM 4276 C C . TYR A 1 539 ? -24.759 17.273 21.083 1.00 90.50 539 TYR A C 1
ATOM 4278 O O . TYR A 1 539 ? -24.772 16.471 20.151 1.00 90.50 539 TYR A O 1
ATOM 4286 N N . GLN A 1 540 ? -25.892 17.785 21.576 1.00 89.12 540 GLN A N 1
ATOM 4287 C CA . GLN A 1 540 ? -27.193 17.549 20.935 1.00 89.12 540 GLN A CA 1
ATOM 4288 C C . GLN A 1 540 ? -27.253 18.168 19.531 1.00 89.12 540 GLN A C 1
ATOM 4290 O O . GLN A 1 540 ? -27.755 17.534 18.602 1.00 89.12 540 GLN A O 1
ATOM 4295 N N . ALA A 1 541 ? -26.723 19.382 19.355 1.00 91.44 541 ALA A N 1
ATOM 4296 C CA . ALA A 1 541 ? -26.640 20.026 18.047 1.00 91.44 541 ALA A CA 1
ATOM 4297 C C . ALA A 1 541 ? -25.688 19.275 17.101 1.00 91.44 541 ALA A C 1
ATOM 4299 O O . ALA A 1 541 ? -26.061 19.027 15.954 1.00 91.44 541 ALA A O 1
ATOM 4300 N N 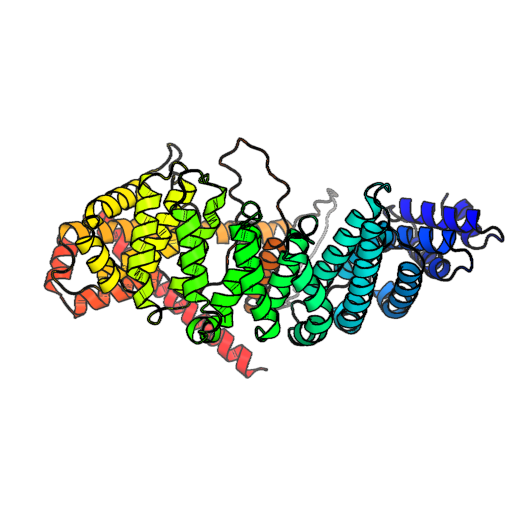. LEU A 1 542 ? -24.518 18.843 17.590 1.00 92.56 542 LEU A N 1
ATOM 4301 C CA . LEU A 1 542 ? -23.575 18.032 16.811 1.00 92.56 542 LEU A CA 1
ATOM 4302 C C . LEU A 1 542 ? -24.196 16.709 16.358 1.00 92.56 542 LEU A C 1
ATOM 4304 O O . LEU A 1 542 ? -24.111 16.372 15.182 1.00 92.56 542 LEU A O 1
ATOM 4308 N N . ALA A 1 543 ? -24.881 15.992 17.255 1.00 91.31 543 ALA A N 1
ATOM 4309 C CA . ALA A 1 543 ? -25.555 14.740 16.914 1.00 91.31 543 ALA A CA 1
ATOM 4310 C C . ALA A 1 543 ? -26.600 14.927 15.802 1.00 91.31 543 ALA A C 1
ATOM 4312 O O . ALA A 1 543 ? -26.667 14.118 14.878 1.00 91.31 543 ALA A O 1
ATOM 4313 N N . ASN A 1 544 ? -27.384 16.010 15.859 1.00 91.12 544 ASN A N 1
ATOM 4314 C CA . ASN A 1 544 ? -28.348 16.335 14.807 1.00 91.12 544 ASN A CA 1
ATOM 4315 C C . ASN A 1 544 ? -27.658 16.693 13.480 1.00 91.12 544 ASN A C 1
ATOM 4317 O O . ASN A 1 544 ? -28.109 16.250 12.427 1.00 91.12 544 ASN A O 1
ATOM 4321 N N . GLY A 1 545 ? -26.564 17.460 13.518 1.00 91.69 545 GLY A N 1
ATOM 4322 C CA . GLY A 1 545 ? -25.789 17.817 12.325 1.00 91.69 545 GLY A CA 1
ATOM 4323 C C . GLY A 1 545 ? -25.129 16.606 11.658 1.00 91.69 545 GLY A C 1
ATOM 4324 O O . GLY A 1 545 ? -25.197 16.460 10.439 1.00 91.69 545 GLY A O 1
ATOM 4325 N N . VAL A 1 546 ? -24.560 15.698 12.456 1.00 92.94 546 VAL A N 1
ATOM 4326 C CA . VAL A 1 546 ? -24.019 14.409 11.994 1.00 92.94 546 VAL A CA 1
ATOM 4327 C C . VAL A 1 546 ? -25.117 13.549 11.373 1.00 92.94 546 VAL A C 1
ATOM 4329 O O . VAL A 1 546 ? -24.910 12.985 10.303 1.00 92.94 546 VAL A O 1
ATOM 4332 N N . ALA A 1 547 ? -26.301 13.484 11.991 1.00 91.38 547 ALA A N 1
ATOM 4333 C CA . ALA A 1 547 ? -27.422 12.720 11.449 1.00 91.38 547 ALA A CA 1
ATOM 4334 C C . ALA A 1 547 ? -27.886 13.240 10.079 1.00 91.38 547 ALA A C 1
ATOM 4336 O O . ALA A 1 547 ? -28.086 12.443 9.166 1.00 91.38 547 ALA A O 1
ATOM 4337 N N . GLN A 1 548 ? -27.997 14.562 9.918 1.00 91.94 548 GLN A N 1
ATOM 4338 C CA . GLN A 1 548 ? -28.330 15.183 8.631 1.00 91.94 548 GLN A CA 1
ATOM 4339 C C . GLN A 1 548 ? -27.255 14.913 7.575 1.00 91.94 548 GLN A C 1
ATOM 4341 O O . GLN A 1 548 ? -27.573 14.579 6.438 1.00 91.94 548 GLN A O 1
ATOM 4346 N N . HIS A 1 549 ? -25.978 15.021 7.948 1.00 91.31 549 HIS A N 1
ATOM 4347 C CA . HIS A 1 549 ? -24.885 14.744 7.022 1.00 91.31 549 HIS A CA 1
ATOM 4348 C C . HIS A 1 549 ? -24.854 13.272 6.587 1.00 91.31 549 HIS A C 1
ATOM 4350 O O . HIS A 1 549 ? -24.674 12.997 5.407 1.00 91.31 549 HIS A O 1
ATOM 4356 N N . ALA A 1 550 ? -25.122 12.332 7.496 1.00 92.44 550 ALA A N 1
ATOM 4357 C CA . ALA A 1 550 ? -25.221 10.914 7.157 1.00 92.44 550 ALA A CA 1
ATOM 4358 C C . ALA A 1 550 ? -26.360 10.616 6.163 1.00 92.44 550 ALA A C 1
ATOM 4360 O O . ALA A 1 550 ? -26.239 9.704 5.350 1.00 92.44 550 ALA A O 1
ATOM 4361 N N . GLU A 1 551 ? -27.477 11.352 6.220 1.00 91.00 551 GLU A N 1
ATOM 4362 C CA . GLU A 1 551 ? -28.564 11.227 5.237 1.00 91.00 551 GLU A CA 1
ATOM 4363 C C . GLU A 1 551 ? -28.145 11.737 3.852 1.00 91.00 551 GLU A C 1
ATOM 4365 O O . GLU A 1 551 ? -28.473 11.093 2.856 1.00 91.00 551 GLU A O 1
ATOM 4370 N N . LEU A 1 552 ? -27.371 12.828 3.786 1.00 90.69 552 LEU A N 1
ATOM 4371 C CA . LEU A 1 552 ? -26.777 13.319 2.535 1.00 90.69 552 LEU A CA 1
ATOM 4372 C C . LEU A 1 552 ? -25.804 12.292 1.943 1.00 90.69 552 LEU A C 1
ATOM 4374 O O . LEU A 1 552 ? -25.981 11.886 0.798 1.00 90.69 552 LEU A O 1
ATOM 4378 N N . ARG A 1 553 ? -24.869 11.776 2.754 1.00 90.06 553 ARG A N 1
ATOM 4379 C CA . ARG A 1 553 ? -23.917 10.729 2.341 1.00 90.06 553 ARG A CA 1
ATOM 4380 C C . ARG A 1 553 ? -24.617 9.471 1.828 1.00 90.06 553 ARG A C 1
ATOM 4382 O O . ARG A 1 553 ? -24.188 8.888 0.841 1.00 90.06 553 ARG A O 1
ATOM 4389 N N . ARG A 1 554 ? -25.729 9.053 2.451 1.00 89.69 554 ARG A N 1
ATOM 4390 C CA . ARG A 1 554 ? -26.537 7.927 1.936 1.00 89.69 554 ARG A CA 1
ATOM 4391 C C . ARG A 1 554 ? -27.073 8.202 0.540 1.00 89.69 554 ARG A C 1
ATOM 4393 O O . ARG A 1 554 ? -26.997 7.315 -0.302 1.00 89.69 554 ARG A O 1
ATOM 4400 N N . ALA A 1 555 ? -27.619 9.394 0.312 1.00 88.75 555 ALA A N 1
ATOM 4401 C CA . ALA A 1 555 ? -28.166 9.767 -0.986 1.00 88.75 555 ALA A CA 1
ATOM 4402 C C . ALA A 1 555 ? -27.070 9.854 -2.064 1.00 88.75 555 ALA A C 1
ATOM 4404 O O . ALA A 1 555 ? -27.289 9.382 -3.176 1.00 88.75 555 ALA A O 1
ATOM 4405 N N . GLU A 1 556 ? -25.896 10.394 -1.725 1.00 88.12 556 GLU A N 1
ATOM 4406 C CA . GLU A 1 556 ? -24.711 10.432 -2.598 1.00 88.12 556 GLU A CA 1
ATOM 4407 C C . GLU A 1 556 ? -24.258 9.018 -2.980 1.00 88.12 556 GLU A C 1
ATOM 4409 O O . GLU A 1 556 ? -24.213 8.687 -4.160 1.00 88.12 556 GLU A O 1
ATOM 4414 N N . ILE A 1 557 ? -24.060 8.134 -1.997 1.00 85.25 557 ILE A N 1
ATOM 4415 C CA . ILE A 1 557 ? -23.648 6.742 -2.242 1.00 85.25 557 ILE A CA 1
ATOM 4416 C C . ILE A 1 557 ? -24.700 5.977 -3.062 1.00 85.25 557 ILE A C 1
ATOM 4418 O O . ILE A 1 557 ? -24.357 5.136 -3.895 1.00 85.25 557 ILE A O 1
ATOM 4422 N N . GLU A 1 558 ? -25.995 6.213 -2.834 1.00 84.88 558 GLU A N 1
ATOM 4423 C CA . GLU A 1 558 ? -27.058 5.615 -3.651 1.00 84.88 558 GLU A CA 1
ATOM 4424 C C . GLU A 1 558 ? -27.023 6.126 -5.095 1.00 84.88 558 GLU A C 1
ATOM 4426 O O . GLU A 1 558 ? -27.188 5.324 -6.017 1.00 84.88 558 GLU A O 1
ATOM 4431 N N . LYS A 1 559 ? -26.768 7.423 -5.298 1.00 84.94 559 LYS A N 1
ATOM 4432 C CA . LYS A 1 559 ? -26.613 8.037 -6.621 1.00 84.94 559 LYS A CA 1
ATOM 4433 C C . LYS A 1 559 ? -25.405 7.450 -7.358 1.00 84.94 559 LYS A C 1
ATOM 4435 O O . LYS A 1 559 ? -25.588 6.918 -8.450 1.00 84.94 559 LYS A O 1
ATOM 4440 N N . GLU A 1 560 ? -24.236 7.410 -6.721 1.00 83.25 560 GLU A N 1
ATOM 4441 C CA . GLU A 1 560 ? -23.013 6.809 -7.278 1.00 83.25 560 GLU A CA 1
ATOM 4442 C C . GLU A 1 560 ? -23.223 5.336 -7.657 1.00 83.25 560 GLU A C 1
ATOM 4444 O O . GLU A 1 560 ? -22.769 4.866 -8.701 1.00 83.25 560 GLU A O 1
ATOM 4449 N N . LYS A 1 561 ? -23.948 4.571 -6.827 1.00 80.25 561 LYS A N 1
ATOM 4450 C CA . LYS A 1 561 ? -24.291 3.174 -7.137 1.00 80.25 561 LYS A CA 1
ATOM 4451 C C . LYS A 1 561 ? -25.213 3.059 -8.348 1.00 80.25 561 LYS A C 1
ATOM 4453 O O . LYS A 1 561 ? -25.056 2.115 -9.122 1.00 80.25 561 LYS A O 1
ATOM 4458 N N . MET A 1 562 ? -26.173 3.971 -8.510 1.00 77.81 562 MET A N 1
ATOM 4459 C CA . MET A 1 562 ? -27.046 3.997 -9.688 1.00 77.81 562 MET A CA 1
ATOM 4460 C C . MET A 1 562 ? -26.275 4.376 -10.954 1.00 77.81 562 MET A C 1
ATOM 4462 O O . MET A 1 562 ? -26.501 3.755 -11.990 1.00 77.81 562 MET A O 1
ATOM 4466 N N . GLU A 1 563 ? -25.347 5.328 -10.867 1.00 78.38 563 GLU A N 1
ATOM 4467 C CA . GLU A 1 563 ? -24.478 5.744 -11.977 1.00 78.38 563 GLU A CA 1
ATOM 4468 C C . GLU A 1 563 ? -23.537 4.610 -12.400 1.00 78.38 563 GLU A C 1
ATOM 4470 O O . GLU A 1 563 ? -23.538 4.222 -13.568 1.00 78.38 563 GLU A O 1
ATOM 4475 N N . LYS A 1 564 ? -22.853 3.959 -11.449 1.00 72.38 564 LYS A N 1
ATOM 4476 C CA . LYS A 1 564 ? -22.016 2.775 -11.724 1.00 72.38 564 LYS A CA 1
ATOM 4477 C C . LYS A 1 564 ? -22.816 1.620 -12.331 1.00 72.38 564 LYS A C 1
ATOM 4479 O O . LYS A 1 564 ? -22.341 0.946 -13.241 1.00 72.38 564 LYS A O 1
ATOM 4484 N N . ALA A 1 565 ? -24.040 1.381 -11.854 1.00 69.19 565 ALA A N 1
ATOM 4485 C CA . ALA A 1 565 ? -24.912 0.354 -12.422 1.00 69.19 565 ALA A CA 1
ATOM 4486 C C . ALA A 1 565 ? -25.384 0.712 -13.842 1.00 69.19 565 ALA A C 1
ATOM 4488 O O . ALA A 1 565 ? -25.480 -0.173 -14.693 1.00 69.19 565 ALA A O 1
ATOM 4489 N N . ALA A 1 566 ? -25.659 1.989 -14.117 1.00 69.50 566 ALA A N 1
ATOM 4490 C CA . ALA A 1 566 ? -26.015 2.459 -15.450 1.00 69.50 566 ALA A CA 1
ATOM 4491 C C . ALA A 1 566 ? -24.839 2.307 -16.429 1.00 69.50 566 ALA A C 1
ATOM 4493 O O . ALA A 1 566 ? -25.035 1.735 -17.501 1.00 69.50 566 ALA A O 1
ATOM 4494 N N . ALA A 1 567 ? -23.625 2.700 -16.031 1.00 62.69 567 ALA A N 1
ATOM 4495 C CA . ALA A 1 567 ? -22.405 2.541 -16.826 1.00 62.69 567 ALA A CA 1
ATOM 4496 C C . ALA A 1 567 ? -22.092 1.061 -17.127 1.00 62.69 567 ALA A C 1
ATOM 4498 O O . ALA A 1 567 ? -21.857 0.688 -18.274 1.00 62.69 567 ALA A O 1
ATOM 4499 N N . ALA A 1 568 ? -22.225 0.178 -16.131 1.00 54.41 568 ALA A N 1
ATOM 4500 C CA . ALA A 1 568 ? -22.022 -1.265 -16.300 1.00 54.41 568 ALA A CA 1
ATOM 4501 C C . ALA A 1 568 ? -23.080 -1.964 -17.180 1.00 54.41 568 ALA A C 1
ATOM 4503 O O . ALA A 1 568 ? -22.899 -3.125 -17.536 1.00 54.41 568 ALA A O 1
ATOM 4504 N N . THR A 1 569 ? -24.193 -1.296 -17.505 1.00 50.94 569 THR A N 1
ATOM 4505 C CA . THR A 1 569 ? -25.228 -1.823 -18.417 1.00 50.94 569 THR A CA 1
ATOM 4506 C C . THR A 1 569 ? -25.024 -1.342 -19.863 1.00 50.94 569 THR A C 1
ATOM 4508 O O . THR A 1 569 ? -25.699 -1.825 -20.773 1.00 50.94 569 THR A O 1
ATOM 4511 N N . VAL A 1 570 ? -24.131 -0.369 -20.078 1.00 47.44 570 VAL A N 1
ATOM 4512 C CA . VAL A 1 570 ? -23.814 0.222 -21.391 1.00 47.44 570 VAL A CA 1
ATOM 4513 C C . VAL A 1 570 ? -22.562 -0.414 -22.026 1.00 47.44 570 VAL A C 1
ATOM 4515 O O . VAL A 1 570 ? -22.410 -0.340 -23.247 1.00 47.44 570 VAL A O 1
ATOM 4518 N N . LEU A 1 571 ? -21.734 -1.104 -21.233 1.00 37.19 571 LEU A N 1
ATOM 4519 C CA . LEU A 1 571 ? -20.685 -2.042 -21.672 1.00 37.19 571 LEU A CA 1
ATOM 4520 C C . LEU A 1 571 ? -21.247 -3.460 -21.856 1.00 37.19 571 LEU A C 1
ATOM 4522 O O . LEU A 1 571 ? -20.791 -4.152 -22.798 1.00 37.19 571 LEU A O 1
#

Solvent-accessible surface area (backbone atoms only — not comparable to full-atom values): 32019 Å² total; per-residue (Å²): 103,59,79,76,66,32,58,63,28,61,73,43,96,45,54,73,49,23,13,48,26,22,38,55,50,21,80,53,37,77,55,89,63,94,47,68,66,56,54,53,50,49,50,53,51,25,62,53,27,47,71,42,93,47,66,65,22,23,54,29,8,49,58,16,43,38,37,39,60,73,53,50,88,64,61,77,79,48,62,85,46,41,71,60,52,53,54,49,48,54,55,47,59,74,75,46,96,55,51,67,59,39,54,34,50,31,54,51,41,62,75,52,26,63,76,42,53,91,46,43,56,62,50,46,49,52,34,48,54,47,28,54,50,27,52,57,52,51,76,70,41,95,85,61,78,67,69,36,58,57,36,29,47,38,29,42,49,33,43,40,47,46,52,60,34,34,51,91,44,32,76,52,45,69,69,38,41,78,64,48,47,65,53,48,63,50,30,47,38,88,85,14,69,94,44,33,65,53,43,38,42,43,47,27,50,52,43,61,43,21,87,63,77,48,76,74,60,60,63,46,53,62,38,53,55,50,33,47,72,73,77,35,45,89,46,32,69,58,52,41,54,35,54,43,30,45,44,66,77,32,38,70,56,46,71,68,43,67,86,70,37,49,60,60,51,52,47,56,50,44,52,51,59,55,63,46,83,85,61,54,66,75,66,49,48,47,49,39,51,55,52,34,52,47,36,56,59,44,58,88,74,51,72,85,51,51,61,61,51,54,50,48,39,53,61,35,50,76,68,55,79,53,68,63,47,44,42,43,38,51,40,37,50,17,34,40,19,52,49,38,33,69,62,43,51,52,47,32,53,74,70,70,42,45,68,63,51,52,52,51,52,55,49,45,74,66,40,53,45,98,88,68,47,59,74,44,57,78,52,69,66,51,35,50,44,42,34,44,12,47,39,35,58,55,60,54,65,90,82,81,60,58,70,69,57,50,48,50,44,54,52,55,35,51,57,40,53,51,54,45,52,53,48,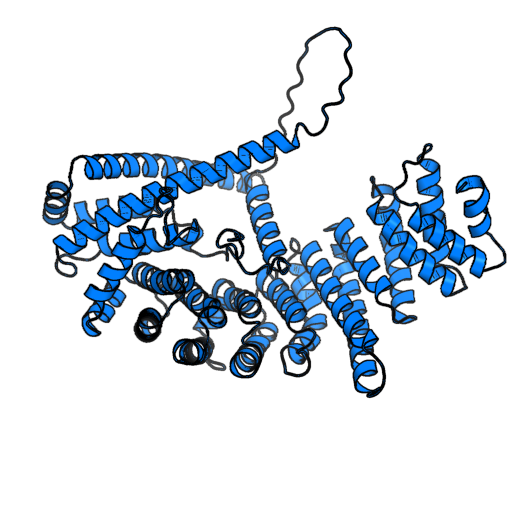56,61,45,51,57,50,51,54,58,47,52,63,53,54,76,72,61,84,72,85,74,91,70,94,80,87,84,89,85,90,81,90,82,92,79,86,79,87,68,64,61,77,55,50,57,53,48,49,51,54,50,52,54,53,53,58,65,55,83,75,92,74,86,69,94,86,63,102,75,77,75,71,88,72,75,83,70,89,51,71,60,73,82,53,56,59,49,48,52,41,50,50,28,51,51,51,31,42,73,78,38,49,69,61,41,53,54,48,59,70,74,46,53,72,66,59,50,50,47,53,53,53,48,47,55,49,24,53,52,52,49,52,51,55,52,48,54,51,51,50,54,53,52,55,67,69,75,109

pLDDT: mean 82.37, std 19.15, range [25.16, 98.25]

Secondary structure (DSSP, 8-state):
-IIIIIGGGGG-SSHHHHHHHHHHHHHTTTS--SSHHHHHHHHHHHHHHTT-SSHHHHHHHHHHHHHHHHH-S-GGGTTTTHHHHHHHHHHHHHH---HHHHHHHHHHHHHHGGGGTTTHHHHHHHHHHHHHHHHHHHTT-TTS-SHHHHHHHHHHHHHHHHHHHTTT-HHHHHHHHHHHHHHHHHHTSGGGGGGHHHHHHHHHHHHHHSSS--HHHHTTHHHHHHHHHHT-STTHHHHHHHHHHHHHTSHHHHHH--TT-HHHHHHHHHHHHHH-SSS-TTTTTHHHHHHHHHHHHSTTT-HHHHHHHHHHHHHHHTT--SHHHHHHHHHHHHHHHHHHHHHHHHHHHHHT-HHHHHHHHHHHHH-B-TTS-BSS--SHHHHHHHHHHHHHHHTSPTTSS-HHHHHHHHHHHHHHHHHHHHHHHHHHHHHHHHHHHTT------------------------HHHHHHHHHHHHHHHTTSPP----TT-TT----------TTTT--HHHHHHHHHHHHHHH-HHHHHHHHHHS-HHHHHHHHHHHHHHHHHHHHHHHHHHHHHHHTTT-

Organism: Rubus argutus (NCBI:txid59490)

Radius of gyration: 29.03 Å; Cα contacts (8 Å, |Δi|>4): 560; chains: 1; bounding box: 74×70×77 Å

Nearest PDB structures (foldseek):
  6xte-assembly1_A  TM=4.938E-01  e=3.694E-05  Homo sapiens
  2z6h-assembly1_A  TM=5.277E-01  e=2.107E-04  Homo sapiens
  5j3v-assembly2_B  TM=4.041E-01  e=7.301E-05  Homo sapiens
  1t08-assembly1_A  TM=4.910E-01  e=3.579E-04  Homo sapiens
  3t7u-assembly2_B  TM=5.859E-01  e=8.654E-02  Homo sapiens

Mean predicted aligned error: 10.75 Å

Foldseek 3Di:
DLVPQLLVQLPPPDVVSVLVSLLVLLVCLQPDDPDVVVNVSSLVSLLVQLPDPDLSSVVSSLLSNLSNLVNDPDCPSVLVCVVVSVVSLLVSLVVDQDLSSLVSLLSVLLSCQLSCVVVLQVLLLSLLVSLVVLLVVPVVCVPDPDSSLSSNLSSLSSNLSSLRSCLVPQVVLVSSCVSCLVVLVQLLAPSNPSNNLSSLSNLLSSLASHPAQDVSSVVSLVSNLVCCVPPCLVCLLSSLRNLLSCCQRVVVCQLPDVVVNNVVSLLVSLLVQLVDPPHALVSNLSSLVSLLSNLQRCQPRPLVCLLVLLVSLVVSLVVHDDQSSVLSSLLSLLSSLLSPVLSSLVSCVVVVNVVVSLVVVLVQLPDADPVRQRPHQNALVSLLSNLSSLLSNLLDDPPSDDLVRNLSSLLSSLSSLVVSVVVVVVVVVVVVVVVVVVVPPDPPDDDDDDDDDDDDDDDPPDPPVVVVVVVVSVLVSVLSDDDPPPDPDDPPPPPNHDPDDGSSVPPDSLLSNVVSLVSCCVVPVVSSVSSVVPDDPVSVVSNVVSNVVSVVVVVVVVVVVVVVVVVVVVD